Protein AF-A0A7V0P0N2-F1 (afdb_monomer)

Mean predicted aligned error: 6.41 Å

Structure (mmCIF, N/CA/C/O backbone):
data_AF-A0A7V0P0N2-F1
#
_entry.id   AF-A0A7V0P0N2-F1
#
loop_
_atom_site.group_PDB
_atom_site.id
_atom_site.type_symbol
_atom_site.label_atom_id
_atom_site.label_alt_id
_atom_site.label_comp_id
_atom_site.label_asym_id
_atom_site.label_entity_id
_atom_site.label_seq_id
_atom_site.pdbx_PDB_ins_code
_atom_site.Cartn_x
_atom_site.Cartn_y
_atom_site.Cartn_z
_atom_site.occupancy
_atom_site.B_iso_or_equiv
_atom_site.auth_seq_id
_atom_site.auth_comp_id
_atom_site.auth_asym_id
_atom_site.auth_atom_id
_atom_site.pdbx_PDB_model_num
ATOM 1 N N . MET A 1 1 ? -12.152 -19.176 53.134 1.00 36.09 1 MET A N 1
ATOM 2 C CA . MET A 1 1 ? -13.451 -18.492 52.960 1.00 36.09 1 MET A CA 1
ATOM 3 C C . MET A 1 1 ? -13.217 -17.224 52.165 1.00 36.09 1 MET A C 1
ATOM 5 O O . MET A 1 1 ? -12.252 -16.539 52.465 1.00 36.09 1 MET A O 1
ATOM 9 N N . ASN A 1 2 ? -14.131 -16.945 51.232 1.00 29.06 2 ASN A N 1
ATOM 10 C CA . ASN A 1 2 ? -14.329 -15.691 50.489 1.00 29.06 2 ASN A CA 1
ATOM 11 C C . ASN A 1 2 ? -13.247 -15.355 49.438 1.00 29.06 2 ASN A C 1
ATOM 13 O O . ASN A 1 2 ? -12.078 -15.272 49.765 1.00 29.06 2 ASN A O 1
ATOM 17 N N . GLY A 1 3 ? -13.543 -15.139 48.156 1.00 29.42 3 GLY A N 1
ATOM 18 C CA . GLY A 1 3 ? -14.827 -14.950 47.488 1.00 29.42 3 GLY A CA 1
ATOM 19 C C . GLY A 1 3 ? -14.856 -15.662 46.141 1.00 29.42 3 GLY A C 1
ATOM 20 O O . GLY A 1 3 ? -13.895 -15.633 45.378 1.00 29.42 3 GLY A O 1
ATOM 21 N N . LYS A 1 4 ? -15.995 -16.305 45.874 1.00 32.50 4 LYS A N 1
ATOM 22 C CA . LYS A 1 4 ? -16.421 -16.706 44.537 1.00 32.50 4 LYS A CA 1
ATOM 23 C C . LYS A 1 4 ? -16.232 -15.507 43.606 1.00 32.50 4 LYS A C 1
ATOM 25 O O . LYS A 1 4 ? -16.828 -14.460 43.853 1.00 32.50 4 LYS A O 1
ATOM 30 N N . LEU A 1 5 ? -15.430 -15.675 42.555 1.00 36.12 5 LEU A N 1
ATOM 31 C CA . LEU A 1 5 ? -15.550 -14.867 41.347 1.00 36.12 5 LEU A CA 1
ATOM 32 C C . LEU A 1 5 ? -17.021 -14.939 40.934 1.00 36.12 5 LEU A C 1
ATOM 34 O O . LEU A 1 5 ? -17.524 -15.988 40.535 1.00 36.12 5 LEU A O 1
ATOM 38 N N . SER A 1 6 ? -17.720 -13.837 41.193 1.00 34.28 6 SER A N 1
ATOM 39 C CA . SER A 1 6 ? -19.094 -13.593 40.785 1.00 34.28 6 SER A CA 1
ATOM 40 C C . SER A 1 6 ? -19.238 -13.962 39.313 1.00 34.28 6 SER A C 1
ATOM 42 O O . SER A 1 6 ? -18.375 -13.585 38.515 1.00 34.28 6 SER A O 1
ATOM 44 N N . MET A 1 7 ? -20.296 -14.710 38.976 1.00 38.53 7 MET A N 1
ATOM 45 C CA . MET A 1 7 ? -20.646 -15.055 37.600 1.00 38.53 7 MET A CA 1
ATOM 46 C C . MET A 1 7 ? -20.477 -13.821 36.715 1.00 38.53 7 MET A C 1
ATOM 48 O O . MET A 1 7 ? -21.159 -12.811 36.890 1.00 38.53 7 MET A O 1
ATOM 52 N N . THR A 1 8 ? -19.511 -13.876 35.805 1.00 47.56 8 THR A N 1
ATOM 53 C CA . THR A 1 8 ? -19.257 -12.801 34.860 1.00 47.56 8 THR A CA 1
ATOM 54 C C . THR A 1 8 ? -20.513 -12.606 34.022 1.00 47.56 8 THR A C 1
ATOM 56 O O . THR A 1 8 ? -20.868 -13.512 33.273 1.00 47.56 8 THR A O 1
ATOM 59 N N . ALA A 1 9 ? -21.180 -11.452 34.140 1.00 55.34 9 ALA A N 1
ATOM 60 C CA . ALA A 1 9 ? -22.180 -11.039 33.163 1.00 55.34 9 ALA A CA 1
ATOM 61 C C . ALA A 1 9 ? -21.491 -11.046 31.791 1.00 55.34 9 ALA A C 1
ATOM 63 O O . ALA A 1 9 ? -20.650 -10.194 31.506 1.00 55.34 9 ALA A O 1
ATOM 64 N N . ASN A 1 10 ? -21.744 -12.098 31.016 1.00 81.44 10 ASN A N 1
ATOM 65 C CA . ASN A 1 10 ? -21.290 -12.210 29.646 1.00 81.44 10 ASN A CA 1
ATOM 66 C C . ASN A 1 10 ? -22.382 -11.562 28.794 1.00 81.44 10 ASN A C 1
ATOM 68 O O . ASN A 1 10 ? -23.476 -12.106 28.665 1.00 81.44 10 ASN A O 1
ATOM 72 N N . HIS A 1 11 ? -22.109 -10.366 28.280 1.00 94.75 11 HIS A N 1
ATOM 73 C CA . HIS A 1 11 ? -23.061 -9.607 27.468 1.00 94.75 11 HIS A CA 1
ATOM 74 C C . HIS A 1 11 ? -23.083 -10.059 26.000 1.00 94.75 11 HIS A C 1
ATOM 76 O O . HIS A 1 11 ? -23.844 -9.496 25.214 1.00 94.75 11 HIS A O 1
ATOM 82 N N . LEU A 1 12 ? -22.285 -11.070 25.631 1.00 94.88 12 LEU A N 1
ATOM 83 C CA . LEU A 1 12 ? -22.070 -11.488 24.246 1.00 94.88 12 LEU A CA 1
ATOM 84 C C . LEU A 1 12 ? -23.383 -11.813 23.536 1.00 94.88 12 LEU A C 1
ATOM 86 O O . LEU A 1 12 ? -23.683 -11.196 22.523 1.00 94.88 12 LEU A O 1
ATOM 90 N N . GLU A 1 13 ? -24.197 -12.713 24.091 1.00 95.69 13 GLU A N 1
ATOM 91 C CA . GLU A 1 13 ? -25.450 -13.139 23.456 1.00 95.69 13 GLU A CA 1
ATOM 92 C C . GLU A 1 13 ? -26.410 -11.958 23.234 1.00 95.69 13 GLU A C 1
ATOM 94 O O . GLU A 1 13 ? -26.998 -11.814 22.163 1.00 95.69 13 GLU A O 1
ATOM 99 N N . ALA A 1 14 ? -26.539 -11.072 24.226 1.00 95.75 14 ALA A N 1
ATOM 100 C CA . ALA A 1 14 ? -27.391 -9.889 24.126 1.00 95.75 14 ALA A CA 1
ATOM 101 C C . ALA A 1 14 ? -26.877 -8.896 23.069 1.00 95.75 14 ALA A C 1
ATOM 103 O O . ALA A 1 14 ? -27.668 -8.333 22.313 1.00 95.75 14 ALA A O 1
ATOM 104 N N . ASN A 1 15 ? -25.560 -8.697 22.999 1.00 96.69 15 ASN A N 1
ATOM 105 C CA . ASN A 1 15 ? -24.927 -7.821 22.020 1.00 96.69 15 ASN A CA 1
ATOM 106 C C . ASN A 1 15 ? -25.016 -8.370 20.596 1.00 96.69 15 ASN A C 1
ATOM 108 O O . ASN A 1 15 ? -25.408 -7.634 19.693 1.00 96.69 15 ASN A O 1
ATOM 112 N N . LEU A 1 16 ? -24.729 -9.659 20.400 1.00 96.69 16 LEU A N 1
ATOM 113 C CA . LEU A 1 16 ? -24.853 -10.329 19.105 1.00 96.69 16 LEU A CA 1
ATOM 114 C C . LEU A 1 16 ? -26.293 -10.281 18.596 1.00 96.69 16 LEU A C 1
ATOM 116 O O . LEU A 1 16 ? -26.519 -9.912 17.448 1.00 96.69 16 LEU A O 1
ATOM 120 N N . LYS A 1 17 ? -27.277 -10.553 19.466 1.00 95.75 17 LYS A N 1
ATOM 121 C CA . LYS A 1 17 ? -28.702 -10.438 19.120 1.00 95.75 17 LYS A CA 1
ATOM 122 C C . LYS A 1 17 ? -29.080 -9.040 18.649 1.00 95.75 17 LYS A C 1
ATOM 124 O O . LYS A 1 17 ? -29.874 -8.927 17.724 1.00 95.75 17 LYS A O 1
ATOM 129 N N . ARG A 1 18 ? -28.532 -7.986 19.265 1.00 94.88 18 ARG A N 1
ATOM 130 C CA . ARG A 1 18 ? -28.773 -6.604 18.824 1.00 94.88 18 ARG A CA 1
ATOM 131 C C . ARG A 1 18 ? -28.116 -6.338 17.479 1.00 94.88 18 ARG A C 1
ATOM 133 O O . ARG A 1 18 ? -28.819 -5.927 16.569 1.00 94.88 18 ARG A O 1
ATOM 140 N N . ILE A 1 19 ? -26.823 -6.632 17.333 1.00 94.94 19 ILE A N 1
ATOM 141 C CA . ILE A 1 19 ? -26.090 -6.424 16.074 1.00 94.94 19 ILE A CA 1
ATOM 142 C C . ILE A 1 19 ? -26.768 -7.157 14.914 1.00 94.94 19 ILE A C 1
ATOM 144 O O . ILE A 1 19 ? -26.944 -6.573 13.850 1.00 94.94 19 ILE A O 1
ATOM 148 N N . ALA A 1 20 ? -27.248 -8.382 15.137 1.00 95.69 20 ALA A N 1
ATOM 149 C CA . ALA A 1 20 ? -27.940 -9.175 14.125 1.00 95.69 20 ALA A CA 1
ATOM 150 C C . ALA A 1 20 ? -29.216 -8.515 13.564 1.00 95.69 20 ALA A C 1
ATOM 152 O O . ALA A 1 20 ? -29.665 -8.910 12.489 1.00 95.69 20 ALA A O 1
ATOM 153 N N . LEU A 1 21 ? -29.795 -7.520 14.255 1.00 94.12 21 LEU A N 1
ATOM 154 C CA . LEU A 1 21 ? -30.952 -6.767 13.760 1.00 94.12 21 LEU A CA 1
ATOM 155 C C . LEU A 1 21 ? -30.605 -5.868 12.566 1.00 94.12 21 LEU A C 1
ATOM 157 O O . LEU A 1 21 ? -31.476 -5.626 11.735 1.00 94.12 21 LEU A O 1
ATOM 161 N N . TRP A 1 22 ? -29.364 -5.378 12.474 1.00 92.19 22 TRP A N 1
ATOM 162 C CA . TRP A 1 22 ? -28.928 -4.475 11.398 1.00 92.19 22 TRP A CA 1
ATOM 163 C C . TRP A 1 22 ? -27.723 -4.987 10.599 1.00 92.19 22 TRP A C 1
ATOM 165 O O . TRP A 1 22 ? -27.479 -4.493 9.501 1.00 92.19 22 TRP A O 1
ATOM 175 N N . ASP A 1 23 ? -26.989 -5.979 11.105 1.00 93.50 23 ASP A N 1
ATOM 176 C CA . ASP A 1 23 ? -25.879 -6.632 10.412 1.00 93.50 23 ASP A CA 1
ATOM 177 C C . ASP A 1 23 ? -25.722 -8.093 10.874 1.00 93.50 23 ASP A C 1
ATOM 179 O O . ASP A 1 23 ? -24.939 -8.432 11.767 1.00 93.50 23 ASP A O 1
ATOM 183 N N . LYS A 1 24 ? -26.509 -8.987 10.263 1.00 96.19 24 LYS A N 1
ATOM 184 C CA . LYS A 1 24 ? -26.467 -10.422 10.575 1.00 96.19 24 LYS A CA 1
ATOM 185 C C . LYS A 1 24 ? -25.110 -11.058 10.253 1.00 96.19 24 LYS A C 1
ATOM 187 O O . LYS A 1 24 ? -24.648 -11.897 11.019 1.00 96.19 24 LYS A O 1
ATOM 192 N N . ALA A 1 25 ? -24.472 -10.657 9.154 1.00 96.31 25 ALA A N 1
ATOM 193 C CA . ALA A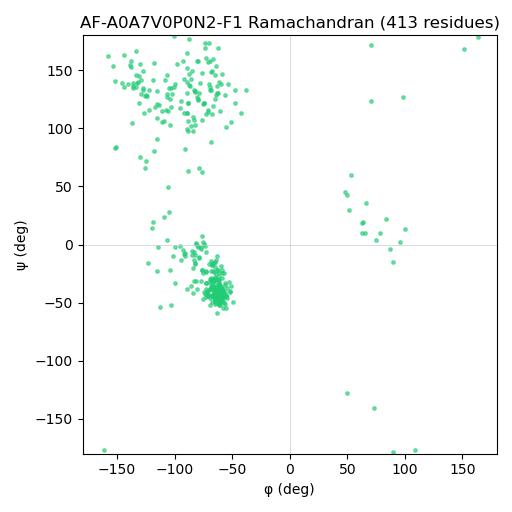 1 25 ? -23.189 -11.225 8.745 1.00 96.31 25 ALA A CA 1
ATOM 194 C C . ALA A 1 25 ? -22.082 -10.888 9.754 1.00 96.31 25 ALA A C 1
ATOM 196 O O . ALA A 1 25 ? -21.283 -11.755 10.106 1.00 96.31 25 ALA A O 1
ATOM 197 N N . LEU A 1 26 ? -22.070 -9.655 10.272 1.00 96.38 26 LEU A N 1
ATOM 198 C CA . LEU A 1 26 ? -21.169 -9.262 11.350 1.00 96.38 26 LEU A CA 1
ATOM 199 C C . LEU A 1 26 ? -21.440 -10.043 12.639 1.00 96.38 26 LEU A C 1
ATOM 201 O O . LEU A 1 26 ? -20.493 -10.480 13.285 1.00 96.38 26 LEU A O 1
ATOM 205 N N . ALA A 1 27 ? -22.705 -10.226 13.027 1.00 97.38 27 ALA A N 1
ATOM 206 C CA . ALA A 1 27 ? -23.032 -11.006 14.219 1.00 97.38 27 ALA A CA 1
ATOM 207 C C . ALA A 1 27 ? -22.510 -12.450 14.108 1.00 97.38 27 ALA A C 1
ATOM 209 O O . ALA A 1 27 ? -21.827 -12.914 15.019 1.00 97.38 27 ALA A O 1
ATOM 210 N N . ASP A 1 28 ? -22.747 -13.111 12.971 1.00 97.94 28 ASP A N 1
ATOM 211 C CA . ASP A 1 28 ? -22.283 -14.480 12.719 1.00 97.94 28 ASP A CA 1
ATOM 212 C C . ASP A 1 28 ? -20.735 -14.558 12.719 1.00 97.94 28 ASP A C 1
ATOM 214 O O . ASP A 1 28 ? -20.152 -15.476 13.300 1.00 97.94 28 ASP A O 1
ATOM 218 N N . LEU A 1 29 ? -20.049 -13.560 12.136 1.00 97.88 29 LEU A N 1
ATOM 219 C CA . LEU A 1 29 ? -18.584 -13.437 12.178 1.00 97.88 29 LEU A CA 1
ATOM 220 C C . LEU A 1 29 ? -18.064 -13.333 13.620 1.00 97.88 29 LEU A C 1
ATOM 222 O O . LEU A 1 29 ? -17.106 -14.013 13.984 1.00 97.88 29 LEU A O 1
ATOM 226 N N . LEU A 1 30 ? -18.664 -12.464 14.437 1.00 97.81 30 LEU A N 1
ATOM 227 C CA . LEU A 1 30 ? -18.212 -12.214 15.809 1.00 97.81 30 LEU A CA 1
ATOM 228 C C . LEU A 1 30 ? -18.529 -13.376 16.747 1.00 97.81 30 LEU A C 1
ATOM 230 O O . LEU A 1 30 ? -17.739 -13.649 17.649 1.00 97.81 30 LEU A O 1
ATOM 234 N N . GLU A 1 31 ? -19.640 -14.077 16.525 1.00 97.69 31 GLU A N 1
ATOM 235 C CA . GLU A 1 31 ? -19.947 -15.323 17.224 1.00 97.69 31 GLU A CA 1
ATOM 236 C C . GLU A 1 31 ? -18.882 -16.385 16.932 1.00 97.69 31 GLU A C 1
ATOM 238 O O . GLU A 1 31 ? -18.322 -16.964 17.862 1.00 97.69 31 GLU A O 1
ATOM 243 N N . ALA A 1 32 ? -18.532 -16.580 15.655 1.00 97.69 32 ALA A N 1
ATOM 244 C CA . ALA A 1 32 ? -17.509 -17.538 15.244 1.00 97.69 32 ALA A CA 1
ATOM 245 C C . ALA A 1 32 ? -16.089 -17.152 15.703 1.00 97.69 32 ALA A C 1
ATOM 247 O O . ALA A 1 32 ? -15.264 -18.027 15.959 1.00 97.69 32 ALA A O 1
ATOM 248 N N . ALA A 1 33 ? -15.792 -15.853 15.799 1.00 97.19 33 ALA A N 1
ATOM 249 C CA . ALA A 1 33 ? -14.485 -15.347 16.215 1.00 97.19 33 ALA A CA 1
ATOM 250 C C . ALA A 1 33 ? -14.295 -15.302 17.740 1.00 97.19 33 ALA A C 1
ATOM 252 O O . ALA A 1 33 ? -13.163 -15.154 18.205 1.00 97.19 33 ALA A O 1
ATOM 253 N N . TYR A 1 34 ? -15.371 -15.384 18.528 1.00 96.94 34 TYR A N 1
ATOM 254 C CA . TYR A 1 34 ? -15.281 -15.296 19.981 1.00 96.94 34 TYR A CA 1
ATOM 255 C C . TYR A 1 34 ? -14.448 -16.444 20.560 1.00 96.94 34 TYR A C 1
ATOM 257 O O . TYR A 1 34 ? -14.695 -17.620 20.298 1.00 96.94 34 TYR A O 1
ATOM 265 N N . SER A 1 35 ? -13.495 -16.094 21.422 1.00 94.06 35 SER A N 1
ATOM 266 C CA . SER A 1 35 ? -12.722 -17.051 22.203 1.00 94.06 35 SER A CA 1
ATOM 267 C C . SER A 1 35 ? -12.752 -16.646 23.677 1.00 94.06 35 SER A C 1
ATOM 269 O O . SER A 1 35 ? -12.467 -15.492 23.992 1.00 94.06 35 SER A O 1
ATOM 271 N N . PRO A 1 36 ? -13.075 -17.557 24.611 1.00 89.44 36 PRO A N 1
ATOM 272 C CA . PRO A 1 36 ? -13.051 -17.244 26.040 1.00 89.44 36 PRO A CA 1
ATOM 273 C C . PRO A 1 36 ? -11.628 -17.009 26.572 1.00 89.44 36 PRO A C 1
ATOM 275 O O . PRO A 1 36 ? -11.463 -16.322 27.579 1.00 89.44 36 PRO A O 1
ATOM 278 N N . ASP A 1 37 ? -10.614 -17.550 25.890 1.00 91.44 37 ASP A N 1
ATOM 279 C CA . ASP A 1 37 ? -9.208 -17.493 26.303 1.00 91.44 37 ASP A CA 1
ATOM 280 C C . ASP A 1 37 ? -8.432 -16.339 25.643 1.00 91.44 37 ASP A C 1
ATOM 282 O O . ASP A 1 37 ? -7.238 -16.158 25.900 1.00 91.44 37 ASP A O 1
ATOM 286 N N . TYR A 1 38 ? -9.082 -15.554 24.777 1.00 94.94 38 TYR A N 1
ATOM 287 C CA . TYR A 1 38 ? -8.454 -14.438 24.079 1.00 94.94 38 TYR A CA 1
ATOM 288 C C . TYR A 1 38 ? -9.408 -13.246 23.899 1.00 94.94 38 TYR A C 1
ATOM 290 O O . TYR A 1 38 ? -10.535 -13.430 23.443 1.00 94.94 38 TYR A O 1
ATOM 298 N N . PRO A 1 39 ? -8.954 -12.003 24.158 1.00 96.25 39 PRO A N 1
ATOM 299 C CA . PRO A 1 39 ? -7.645 -11.608 24.685 1.00 96.25 39 PRO A CA 1
ATOM 300 C C . PRO A 1 39 ? -7.502 -11.929 26.181 1.00 96.25 39 PRO A C 1
ATOM 302 O O . PRO A 1 39 ? -8.467 -12.293 26.848 1.00 96.25 39 PRO A O 1
ATOM 305 N N . GLU A 1 40 ? -6.305 -11.739 26.741 1.00 96.62 40 GLU A N 1
ATOM 306 C CA . GLU A 1 40 ? -6.148 -11.778 28.198 1.00 96.62 40 GLU A CA 1
ATOM 307 C C . GLU A 1 40 ? -6.946 -10.616 28.813 1.00 96.62 40 GLU A C 1
ATOM 309 O O . GLU A 1 40 ? -6.784 -9.461 28.418 1.00 96.62 40 GLU A O 1
ATOM 314 N N . ILE A 1 41 ? -7.795 -10.905 29.800 1.00 95.62 41 ILE A N 1
ATOM 315 C CA . ILE A 1 41 ? -8.619 -9.896 30.471 1.00 95.62 41 ILE A CA 1
ATOM 316 C C . ILE A 1 41 ? -8.065 -9.627 31.862 1.00 95.62 41 ILE A C 1
ATOM 318 O O . ILE A 1 41 ? -7.918 -10.536 32.678 1.00 95.62 41 ILE A O 1
ATOM 322 N N . ARG A 1 42 ? -7.815 -8.351 32.162 1.00 95.06 42 ARG A N 1
ATOM 323 C CA . ARG A 1 42 ? -7.412 -7.891 33.496 1.00 95.06 42 ARG A CA 1
ATOM 324 C C . ARG A 1 42 ? -8.437 -6.923 34.068 1.00 95.06 42 ARG A C 1
ATOM 326 O O . ARG A 1 42 ? -9.166 -6.269 33.327 1.00 95.06 42 ARG A O 1
ATOM 333 N N . ALA A 1 43 ? -8.471 -6.820 35.392 1.00 95.31 43 ALA A N 1
ATOM 334 C CA . ALA A 1 43 ? -9.148 -5.726 36.075 1.00 95.31 43 ALA A CA 1
ATOM 335 C C . ALA A 1 43 ? -8.163 -4.563 36.262 1.00 95.31 43 ALA A C 1
ATOM 337 O O . ALA A 1 43 ? -7.043 -4.770 36.736 1.00 95.31 43 ALA A O 1
ATOM 338 N N . SER A 1 44 ? -8.565 -3.349 35.895 1.00 94.56 44 SER A N 1
ATOM 339 C CA . SER A 1 44 ? -7.890 -2.123 36.323 1.00 94.56 44 SER A CA 1
ATOM 340 C C . SER A 1 44 ? -8.182 -1.832 37.799 1.00 94.56 44 SER A C 1
ATOM 342 O O . SER A 1 44 ? -9.028 -2.473 38.426 1.00 94.56 44 SER A O 1
ATOM 344 N N . LYS A 1 45 ? -7.463 -0.867 38.387 1.00 93.06 45 LYS A N 1
ATOM 345 C CA . LYS A 1 45 ? -7.608 -0.524 39.815 1.00 93.06 45 LYS A CA 1
ATOM 346 C C . LYS A 1 45 ? -9.008 -0.033 40.201 1.00 93.06 45 LYS A C 1
ATOM 348 O O . LYS A 1 45 ? -9.401 -0.221 41.347 1.00 93.06 45 LYS A O 1
ATOM 353 N N . ASP A 1 46 ? -9.745 0.565 39.270 1.00 91.06 46 ASP A N 1
ATOM 354 C CA . ASP A 1 46 ? -11.148 0.974 39.431 1.00 91.06 46 ASP A CA 1
ATOM 355 C C . ASP A 1 46 ? -12.155 -0.189 39.263 1.00 91.06 46 ASP A C 1
ATOM 357 O O . ASP A 1 46 ? -13.359 0.012 39.401 1.00 91.06 46 ASP A O 1
ATOM 361 N N . GLY A 1 47 ? -11.680 -1.406 38.970 1.00 92.12 47 GLY A N 1
ATOM 362 C CA . GLY A 1 47 ? -12.499 -2.600 38.743 1.00 92.12 47 GLY A CA 1
ATOM 363 C C . GLY A 1 47 ? -12.981 -2.785 37.300 1.00 92.12 47 GLY A C 1
ATOM 364 O O . GLY A 1 47 ? -13.580 -3.819 36.990 1.00 92.12 47 GLY A O 1
ATOM 365 N N . SER A 1 48 ? -12.702 -1.833 36.407 1.00 94.00 48 SER A N 1
ATOM 366 C CA . SER A 1 48 ? -13.038 -1.932 34.985 1.00 94.00 48 SER A CA 1
ATOM 367 C C . SER A 1 48 ? -12.258 -3.073 34.309 1.00 94.00 48 SER A C 1
ATOM 369 O O . SER A 1 48 ? -11.124 -3.388 34.668 1.00 94.00 48 SER A O 1
ATOM 371 N N . ARG A 1 49 ? -12.861 -3.748 33.321 1.00 94.94 49 ARG A N 1
ATOM 372 C CA . ARG A 1 49 ? -12.177 -4.819 32.569 1.00 94.94 49 ARG A CA 1
ATOM 373 C C . ARG A 1 49 ? -11.396 -4.240 31.403 1.00 94.94 49 ARG A C 1
ATOM 375 O O . ARG A 1 49 ? -11.929 -3.416 30.667 1.00 94.94 49 ARG A O 1
ATOM 382 N N . ILE A 1 50 ? -10.175 -4.701 31.189 1.00 96.56 50 ILE A N 1
ATOM 383 C CA . ILE A 1 50 ? -9.300 -4.229 30.117 1.00 96.56 50 ILE A CA 1
ATOM 384 C C . ILE A 1 50 ? -8.686 -5.422 29.368 1.00 96.56 50 ILE A C 1
ATOM 386 O O . ILE A 1 50 ? -8.304 -6.403 30.012 1.00 96.56 50 ILE A O 1
ATOM 390 N N . PRO A 1 51 ? -8.584 -5.366 28.029 1.00 97.50 51 PRO A N 1
ATOM 391 C CA . PRO A 1 51 ? -7.938 -6.402 27.244 1.00 97.50 51 PRO A CA 1
ATOM 392 C C . PRO A 1 51 ? -6.430 -6.157 27.154 1.00 97.50 51 PRO A C 1
ATOM 394 O O . PRO A 1 51 ? -5.961 -5.024 26.997 1.00 97.50 51 PRO A O 1
ATOM 397 N N . VAL A 1 52 ? -5.679 -7.250 27.199 1.00 97.50 52 VAL A N 1
ATOM 398 C CA . VAL A 1 52 ? -4.238 -7.303 26.991 1.00 97.50 52 VAL A CA 1
ATOM 399 C C . VAL A 1 52 ? -3.969 -8.154 25.754 1.00 97.50 52 VAL A C 1
ATOM 401 O O . VAL A 1 52 ? -4.293 -9.339 25.709 1.00 97.50 52 VAL A O 1
ATOM 404 N N . VAL A 1 53 ? -3.356 -7.541 24.744 1.00 96.56 53 VAL A N 1
ATOM 405 C CA . VAL A 1 53 ? -3.004 -8.176 23.467 1.00 96.56 53 VAL A CA 1
ATOM 406 C C . VAL A 1 53 ? -1.502 -8.041 23.270 1.00 96.56 53 VAL A C 1
ATOM 408 O O . VAL A 1 53 ? -0.938 -6.972 23.499 1.00 96.56 53 VAL A O 1
ATOM 411 N N . ALA A 1 54 ? -0.825 -9.130 22.894 1.00 92.81 54 ALA A N 1
ATOM 412 C CA . ALA A 1 54 ? 0.633 -9.153 22.728 1.00 92.81 54 ALA A CA 1
ATOM 413 C C . ALA A 1 54 ? 1.393 -8.555 23.938 1.00 92.81 54 ALA A C 1
ATOM 415 O O . ALA A 1 54 ? 2.346 -7.790 23.782 1.00 92.81 54 ALA A O 1
ATOM 416 N N . ARG A 1 55 ? 0.946 -8.889 25.162 1.00 93.38 55 ARG A N 1
ATOM 417 C CA . ARG A 1 55 ? 1.469 -8.384 26.454 1.00 93.38 55 ARG A CA 1
ATOM 418 C C . ARG A 1 55 ? 1.323 -6.870 26.677 1.00 93.38 55 ARG A C 1
ATOM 420 O O . ARG A 1 55 ? 1.874 -6.349 27.646 1.00 93.38 55 ARG A O 1
ATOM 427 N N . LYS A 1 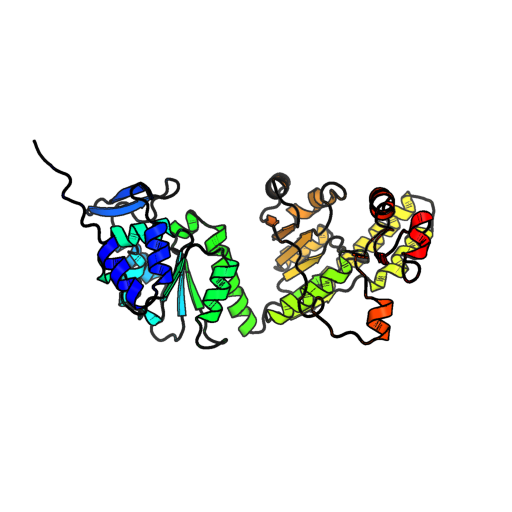56 ? 0.577 -6.159 25.829 1.00 95.00 56 LYS A N 1
ATOM 428 C CA . LYS A 1 56 ? 0.265 -4.735 25.986 1.00 95.00 56 LYS A CA 1
ATOM 429 C C . LYS A 1 56 ? -1.187 -4.564 26.405 1.00 95.00 56 LYS A C 1
ATOM 431 O O . LYS A 1 56 ? -2.087 -5.109 25.773 1.00 95.00 56 LYS A O 1
ATOM 436 N N . SER A 1 57 ? -1.412 -3.793 27.464 1.00 96.88 57 SER A N 1
ATOM 437 C CA . SER A 1 57 ? -2.762 -3.365 27.823 1.00 96.88 57 SER A CA 1
ATOM 438 C C . SER A 1 57 ? -3.277 -2.378 26.784 1.00 96.88 57 SER A C 1
ATOM 440 O O . SER A 1 57 ? -2.556 -1.447 26.426 1.00 96.88 57 SER A O 1
ATOM 442 N N . LEU A 1 58 ? -4.510 -2.566 26.315 1.00 97.50 58 LEU A N 1
ATOM 443 C CA . LEU A 1 58 ? -5.131 -1.626 25.380 1.00 97.50 58 LEU A CA 1
ATOM 444 C C . LEU A 1 58 ? -5.811 -0.443 26.073 1.00 97.50 58 LEU A C 1
ATOM 446 O O . LEU A 1 58 ? -6.290 0.446 25.390 1.00 97.50 58 LEU A O 1
ATOM 450 N N . HIS A 1 59 ? -5.876 -0.448 27.401 1.00 97.75 59 HIS A N 1
ATOM 451 C CA . HIS A 1 59 ? -6.466 0.615 28.216 1.00 97.75 59 HIS A CA 1
ATOM 452 C C . HIS A 1 59 ? -5.663 0.783 29.509 1.00 97.75 59 HIS A C 1
ATOM 454 O O . HIS A 1 59 ? -4.899 -0.102 29.911 1.00 97.75 59 HIS A O 1
ATOM 460 N N . SER A 1 60 ? -5.847 1.904 30.187 1.00 97.00 60 SER A N 1
ATOM 461 C CA . SER A 1 60 ? -5.204 2.249 31.447 1.00 97.00 60 SER A CA 1
ATOM 462 C C . SER A 1 60 ? -5.464 1.177 32.498 1.00 97.00 60 SER A C 1
ATOM 464 O O . SER A 1 60 ? -6.599 0.820 32.792 1.00 97.00 60 SER A O 1
ATOM 466 N N . THR A 1 61 ? -4.409 0.689 33.148 1.00 96.56 61 THR A N 1
ATOM 467 C CA . THR A 1 61 ? -4.547 -0.264 34.263 1.00 96.56 61 THR A CA 1
ATOM 468 C C . THR A 1 61 ? -5.065 0.397 35.546 1.00 96.56 61 THR A C 1
ATOM 470 O O . THR A 1 61 ? -5.213 -0.275 36.565 1.00 96.56 61 THR A O 1
ATOM 473 N N . TYR A 1 62 ? -5.300 1.711 35.528 1.00 95.94 62 TYR A N 1
ATOM 474 C CA . TYR A 1 62 ? -5.722 2.506 36.681 1.00 95.94 62 TYR A CA 1
ATOM 475 C C . TYR A 1 62 ? -7.145 3.041 36.513 1.00 95.94 62 TYR A C 1
ATOM 477 O O . TYR A 1 62 ? -7.968 2.817 37.392 1.00 95.94 62 TYR A O 1
ATOM 485 N N . ASP A 1 63 ? -7.401 3.728 35.399 1.00 96.56 63 ASP A N 1
ATOM 486 C CA . ASP A 1 63 ? -8.649 4.447 35.109 1.00 96.56 63 ASP A CA 1
ATOM 487 C C . ASP A 1 63 ? -8.885 4.491 33.581 1.00 96.56 63 ASP A C 1
ATOM 489 O O . ASP A 1 63 ? -8.481 5.457 32.921 1.00 96.56 63 ASP A O 1
ATOM 493 N N . PRO A 1 64 ? -9.462 3.425 32.987 1.00 96.81 64 PRO A N 1
ATOM 494 C CA . PRO A 1 64 ? -9.765 3.353 31.553 1.00 96.81 64 PRO A CA 1
ATOM 495 C C . PRO A 1 64 ? -10.711 4.454 31.066 1.00 96.81 64 PRO A C 1
ATOM 497 O O . PRO A 1 64 ? -10.551 4.976 29.966 1.00 96.81 64 PRO A O 1
ATOM 500 N N . ILE A 1 65 ? -11.705 4.821 31.881 1.00 96.50 65 ILE A N 1
ATOM 501 C CA . ILE A 1 65 ? -12.714 5.823 31.513 1.00 96.50 65 ILE A CA 1
ATOM 502 C C . ILE A 1 65 ? -12.081 7.219 31.499 1.00 96.50 65 ILE A C 1
ATOM 504 O O . ILE A 1 65 ? -12.306 7.994 30.569 1.00 96.50 65 ILE A O 1
ATOM 508 N N . GLY A 1 66 ? -11.267 7.549 32.504 1.00 97.06 66 GLY A N 1
ATOM 509 C CA . GLY A 1 66 ? -10.543 8.816 32.556 1.00 97.06 66 GLY A CA 1
ATOM 510 C C . GLY A 1 66 ? -9.489 8.950 31.458 1.00 97.06 66 GLY A C 1
ATOM 511 O O . GLY A 1 66 ? -9.327 10.039 30.908 1.00 97.06 66 GLY A O 1
ATOM 512 N N . GLU A 1 67 ? -8.801 7.864 31.090 1.00 97.69 67 GLU A N 1
ATOM 513 C CA . GLU A 1 67 ? -7.919 7.838 29.914 1.00 97.69 67 GLU A CA 1
ATOM 514 C C . GLU A 1 67 ? -8.699 8.122 28.626 1.00 97.69 67 GLU A C 1
ATOM 516 O O . GLU A 1 67 ? -8.335 9.031 27.878 1.00 97.69 67 GLU A O 1
ATOM 521 N N . ALA A 1 68 ? -9.790 7.388 28.397 1.00 97.38 68 ALA A N 1
ATOM 522 C CA . ALA A 1 68 ? -10.653 7.564 27.238 1.00 97.38 68 ALA A CA 1
ATOM 523 C C . ALA A 1 68 ? -11.171 9.003 27.120 1.00 97.38 68 ALA A C 1
ATOM 525 O O . ALA A 1 68 ? -11.115 9.591 26.040 1.00 97.38 68 ALA A O 1
ATOM 526 N N . ARG A 1 69 ? -11.611 9.599 28.236 1.00 97.12 69 ARG A N 1
ATOM 527 C CA . ARG A 1 69 ? -12.089 10.985 28.276 1.00 97.12 69 ARG A CA 1
ATOM 528 C C . ARG A 1 69 ? -10.995 11.971 27.879 1.00 97.12 69 ARG A C 1
ATOM 530 O O . ARG A 1 69 ? -11.211 12.775 26.979 1.00 97.12 69 ARG A O 1
ATOM 537 N N . LYS A 1 70 ? -9.810 11.872 28.493 1.00 97.00 70 LYS A N 1
ATOM 538 C CA . LYS A 1 70 ? -8.658 12.734 28.170 1.00 97.00 70 LYS A CA 1
ATOM 539 C C . LYS A 1 70 ? -8.254 12.611 26.704 1.00 97.00 70 LYS A C 1
ATOM 541 O O . LYS A 1 70 ? -7.915 13.609 26.071 1.00 97.00 70 LYS A O 1
ATOM 546 N N . TRP A 1 71 ? -8.291 11.396 26.157 1.00 96.25 71 TRP A N 1
ATOM 547 C CA . TRP A 1 71 ? -8.015 11.176 24.743 1.00 96.25 71 TRP A CA 1
ATOM 548 C C . TRP A 1 71 ? -9.056 11.871 23.862 1.00 96.25 71 TRP A C 1
ATOM 550 O O . TRP A 1 71 ? -8.661 12.653 23.001 1.00 96.25 71 TRP A O 1
ATOM 560 N N . VAL A 1 72 ? -10.358 11.684 24.105 1.00 94.81 72 VAL A N 1
ATOM 561 C CA . VAL A 1 72 ? -11.411 12.359 23.323 1.00 94.81 72 VAL A CA 1
ATOM 562 C C . VAL A 1 72 ? -11.320 13.885 23.426 1.00 94.81 72 VAL A C 1
ATOM 564 O O . VAL A 1 72 ? -11.421 14.566 22.407 1.00 94.81 72 VAL A O 1
ATOM 567 N N . GLU A 1 73 ? -11.055 14.429 24.615 1.00 94.25 73 GLU A N 1
ATOM 568 C CA . GLU A 1 73 ? -10.829 15.867 24.823 1.00 94.25 73 GLU A CA 1
ATOM 569 C C . GLU A 1 73 ? -9.636 16.379 23.995 1.00 94.25 73 GLU A C 1
ATOM 571 O O . GLU A 1 73 ? -9.717 17.435 23.368 1.00 94.25 73 GLU A O 1
ATOM 576 N N . SER A 1 74 ? -8.551 15.600 23.907 1.00 94.50 74 SER A N 1
ATOM 577 C CA . SER A 1 74 ? -7.352 15.971 23.140 1.00 94.50 74 SER A CA 1
ATOM 578 C C . SER A 1 74 ? -7.573 16.043 21.623 1.00 94.50 74 SER A C 1
ATOM 580 O O . SER A 1 74 ? -6.837 16.745 20.926 1.00 94.50 74 SER A O 1
ATOM 582 N N . LEU A 1 75 ? -8.598 15.358 21.102 1.00 91.00 75 LEU A N 1
ATOM 583 C CA . LEU A 1 75 ? -8.918 15.353 19.673 1.00 91.00 75 LEU A CA 1
ATOM 584 C C . LEU A 1 75 ? -9.478 16.700 19.189 1.00 91.00 75 LEU A C 1
ATOM 586 O O . LEU A 1 75 ? -9.490 16.938 17.982 1.00 91.00 75 LEU A O 1
ATOM 590 N N . ASN A 1 76 ? -9.930 17.574 20.103 1.00 86.44 76 ASN A N 1
ATOM 591 C CA . ASN A 1 76 ? -10.508 18.890 19.797 1.00 86.44 76 ASN A CA 1
ATOM 592 C C . ASN A 1 76 ? -11.572 18.825 18.682 1.00 86.44 76 ASN A C 1
ATOM 594 O O . ASN A 1 76 ? -11.562 19.610 17.728 1.00 86.44 76 ASN A O 1
ATOM 598 N N . LEU A 1 77 ? -12.469 17.838 18.780 1.00 84.00 77 LEU A N 1
ATOM 599 C CA . LEU A 1 77 ? -13.469 17.556 17.754 1.00 84.00 77 LEU A CA 1
ATOM 600 C C . LEU A 1 77 ? -14.452 18.722 17.638 1.00 84.00 77 LEU A C 1
ATOM 602 O O . LEU A 1 77 ? -15.089 19.129 18.607 1.00 84.00 77 LEU A O 1
ATOM 606 N N . LYS A 1 78 ? -14.592 19.238 16.421 1.00 73.75 78 LYS A N 1
ATOM 607 C CA . LYS A 1 78 ? -15.574 20.264 16.086 1.00 73.75 78 LYS A CA 1
ATOM 608 C C . LYS A 1 78 ? -16.919 19.590 15.812 1.00 73.75 78 LYS A C 1
ATOM 610 O O . LYS A 1 78 ? -17.068 18.905 14.803 1.00 73.75 78 LYS A O 1
ATOM 615 N N . THR A 1 79 ? -17.867 19.725 16.736 1.00 64.00 79 THR A N 1
ATOM 616 C CA . THR A 1 79 ? -19.172 19.034 16.705 1.00 64.00 79 THR A CA 1
ATOM 617 C C . THR A 1 79 ? -20.092 19.501 15.572 1.00 64.00 79 THR A C 1
ATOM 619 O O . THR A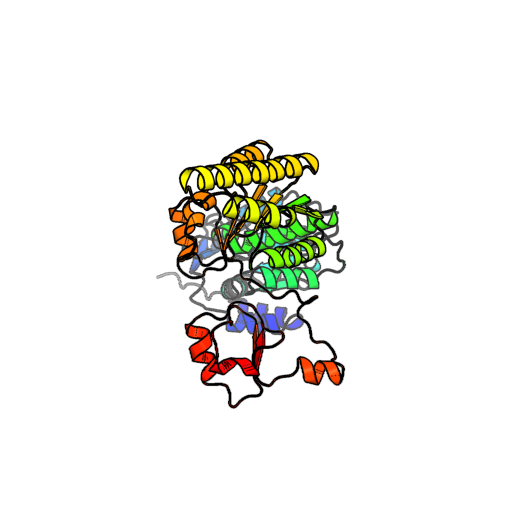 1 79 ? -21.013 18.779 15.192 1.00 64.00 79 THR A O 1
ATOM 622 N N . ASP A 1 80 ? -19.817 20.671 14.994 1.00 62.41 80 ASP A N 1
ATOM 623 C CA . ASP A 1 80 ? -20.490 21.251 13.829 1.00 62.41 80 ASP A CA 1
ATOM 624 C C . ASP A 1 80 ? -19.962 20.721 12.485 1.00 62.41 80 ASP A C 1
ATOM 626 O O . ASP A 1 80 ? -20.609 20.913 11.454 1.00 62.41 80 ASP A O 1
ATOM 630 N N . GLN A 1 81 ? -18.816 20.028 12.465 1.00 65.12 81 GLN A N 1
ATOM 631 C CA . GLN A 1 81 ? -18.317 19.420 11.234 1.00 65.12 81 GLN A CA 1
ATOM 632 C C . GLN A 1 81 ? -19.302 18.365 10.746 1.00 65.12 81 GLN A C 1
ATOM 634 O O . GLN A 1 81 ? -19.697 17.483 11.507 1.00 65.12 81 GLN A O 1
ATOM 639 N N . GLN A 1 82 ? -19.661 18.425 9.465 1.00 67.31 82 GLN A N 1
ATOM 640 C CA . GLN A 1 82 ? -20.318 17.333 8.753 1.00 67.31 82 GLN A CA 1
ATOM 641 C C . GLN A 1 82 ? -19.248 16.343 8.273 1.00 67.31 82 GLN A C 1
A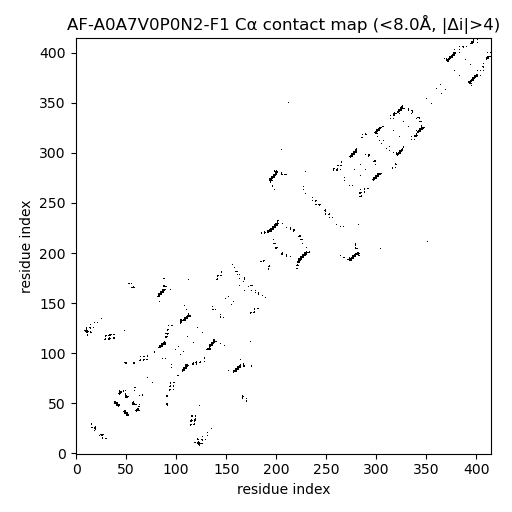TOM 643 O O . GLN A 1 82 ? -18.221 16.759 7.740 1.00 67.31 82 GLN A O 1
ATOM 648 N N . GLY A 1 83 ? -19.459 15.044 8.496 1.00 79.25 83 GLY A N 1
ATOM 649 C CA . GLY A 1 83 ? -18.536 13.996 8.049 1.00 79.25 83 GLY A CA 1
ATOM 650 C C . GLY A 1 83 ? -18.541 12.735 8.910 1.00 79.25 83 GLY A C 1
ATOM 651 O O . GLY A 1 83 ? -19.099 12.705 10.014 1.00 79.25 83 GLY A O 1
ATOM 652 N N . GLN A 1 84 ? -17.898 11.696 8.396 1.00 88.12 84 GLN A N 1
ATOM 653 C CA . GLN A 1 84 ? -17.757 10.396 9.041 1.00 88.12 84 GLN A CA 1
ATOM 654 C C . GLN A 1 84 ? -16.492 10.362 9.918 1.00 88.12 84 GLN A C 1
ATOM 656 O O . GLN A 1 84 ? -15.433 10.853 9.527 1.00 88.12 84 GLN A O 1
ATOM 661 N N . TYR A 1 85 ? -16.576 9.749 11.095 1.00 92.62 85 TYR A N 1
ATOM 662 C CA . TYR A 1 85 ? -15.441 9.483 11.976 1.00 92.62 85 TYR A CA 1
ATOM 663 C C . TYR A 1 85 ? -15.071 8.007 11.891 1.00 92.62 85 TYR A C 1
ATOM 665 O O . TYR A 1 85 ? -15.906 7.132 12.109 1.00 92.62 85 TYR A O 1
ATOM 673 N N . VAL A 1 86 ? -13.810 7.733 11.584 1.00 95.44 86 VAL A N 1
ATOM 674 C CA . VAL A 1 86 ? -13.276 6.377 11.466 1.00 95.44 86 VAL A CA 1
ATOM 675 C C . VAL A 1 86 ? -12.452 6.090 12.709 1.00 95.44 86 VAL A C 1
ATOM 677 O O . VAL A 1 86 ? -11.330 6.581 12.837 1.00 95.44 86 VAL A O 1
ATOM 680 N N . LEU A 1 87 ? -13.006 5.314 13.636 1.00 97.50 87 LEU A N 1
ATOM 681 C CA . LEU A 1 87 ? -12.316 4.912 14.853 1.00 97.50 87 LEU A CA 1
ATOM 682 C C . LEU A 1 87 ? -11.441 3.685 14.575 1.00 97.50 87 LEU A C 1
ATOM 684 O O . LEU A 1 87 ? -11.959 2.592 14.367 1.00 97.50 87 LEU A O 1
ATOM 688 N N . GLY A 1 88 ? -10.120 3.862 14.579 1.00 97.88 88 GLY A N 1
ATOM 689 C CA . GLY A 1 88 ? -9.162 2.775 14.381 1.00 97.88 88 GLY A CA 1
ATOM 690 C C . GLY A 1 88 ? -8.845 2.059 15.690 1.00 97.88 88 GLY A C 1
ATOM 691 O O . GLY A 1 88 ? -8.042 2.561 16.473 1.00 97.88 88 GLY A O 1
ATOM 692 N N . GLY A 1 89 ? -9.438 0.887 15.897 1.00 97.88 89 GLY A N 1
ATOM 693 C CA . GLY A 1 89 ? -9.235 0.024 17.056 1.00 97.88 89 GLY A CA 1
ATOM 694 C C . GLY A 1 89 ? -10.325 0.167 18.116 1.00 97.88 89 GLY A C 1
ATOM 695 O O . GLY A 1 89 ? -10.599 1.266 18.608 1.00 97.88 89 GLY A O 1
ATOM 696 N N . VAL A 1 90 ? -10.929 -0.959 18.506 1.00 97.38 90 VAL A N 1
ATOM 697 C CA . VAL A 1 90 ? -12.031 -0.985 19.478 1.00 97.38 90 VAL A CA 1
ATOM 698 C C . VAL A 1 90 ? -11.542 -1.115 20.916 1.00 97.38 90 VAL A C 1
ATOM 700 O O . VAL A 1 90 ? -12.098 -0.477 21.808 1.00 97.38 90 VAL A O 1
ATOM 703 N N . GLY A 1 91 ? -10.492 -1.905 21.176 1.00 96.88 91 GLY A N 1
ATOM 704 C CA . GLY A 1 91 ? -10.131 -2.284 22.548 1.00 96.88 91 GLY A CA 1
ATOM 705 C C . GLY A 1 91 ? -11.368 -2.808 23.293 1.00 96.88 91 GLY A C 1
ATOM 706 O O . GLY A 1 91 ? -12.072 -3.641 22.751 1.00 96.88 91 GLY A O 1
ATOM 707 N N . PHE A 1 92 ? -11.692 -2.293 24.486 1.00 96.88 92 PHE A N 1
ATOM 708 C CA . PHE A 1 92 ? -12.988 -2.527 25.159 1.00 96.88 92 PHE A CA 1
ATOM 709 C C . PHE A 1 92 ? -13.928 -1.309 25.099 1.00 96.88 92 PHE A C 1
ATOM 711 O O . PHE A 1 92 ? -14.788 -1.118 25.955 1.00 96.88 92 PHE A O 1
ATOM 718 N N . ALA A 1 93 ? -13.774 -0.488 24.060 1.00 97.88 93 ALA A N 1
ATOM 719 C CA . ALA A 1 93 ? -14.707 0.560 23.662 1.00 97.88 93 ALA A CA 1
ATOM 720 C C . ALA A 1 93 ? -14.931 1.699 24.682 1.00 97.88 93 ALA A C 1
ATOM 722 O O . ALA A 1 93 ? -15.899 2.447 24.556 1.00 97.88 93 ALA A O 1
ATOM 723 N N . TYR A 1 94 ? -14.035 1.890 25.658 1.00 98.00 94 TYR A N 1
ATOM 724 C CA . TYR A 1 94 ? -14.101 3.024 26.593 1.00 98.00 94 TYR A CA 1
ATOM 725 C C . TYR A 1 94 ? -14.079 4.368 25.855 1.00 98.00 94 TYR A C 1
ATOM 727 O O . TYR A 1 94 ? -14.912 5.237 26.096 1.00 98.00 94 TYR A O 1
ATOM 735 N N . HIS A 1 95 ? -13.179 4.515 24.885 1.00 97.44 95 HIS A N 1
ATOM 736 C CA . HIS A 1 95 ? -13.088 5.704 24.038 1.00 97.44 95 HIS A CA 1
ATOM 737 C C . HIS A 1 95 ? -14.254 5.845 23.060 1.00 97.44 95 HIS A C 1
ATOM 739 O O . HIS A 1 95 ? -14.671 6.966 22.794 1.00 97.44 95 HIS A O 1
ATOM 745 N N . LEU A 1 96 ? -14.829 4.742 22.570 1.00 97.75 96 LEU A N 1
ATOM 746 C CA . LEU A 1 96 ? -16.054 4.786 21.766 1.00 97.75 96 LEU A CA 1
ATOM 747 C C . LEU A 1 96 ? -17.223 5.363 22.576 1.00 97.75 96 LEU A C 1
ATOM 749 O O . LEU A 1 96 ? -17.941 6.222 22.075 1.00 97.75 96 LEU A O 1
ATOM 753 N N . GLN A 1 97 ? -17.395 4.940 23.831 1.00 97.12 97 GLN A N 1
ATOM 754 C CA . GLN A 1 97 ? -18.447 5.478 24.698 1.00 97.12 97 GLN A CA 1
ATOM 755 C C . GLN A 1 97 ? -18.272 6.974 24.963 1.00 97.12 97 GLN A C 1
ATOM 757 O O . GLN A 1 97 ? -19.253 7.713 24.944 1.00 97.12 97 GLN A O 1
ATOM 762 N N . GLU A 1 98 ? -17.041 7.436 25.190 1.00 96.56 98 GLU A N 1
ATOM 763 C CA . GLU A 1 98 ? -16.771 8.869 25.348 1.00 96.56 98 GLU A CA 1
ATOM 764 C C . GLU A 1 98 ? -17.022 9.642 24.039 1.00 96.56 98 GLU A C 1
ATOM 766 O O . GLU A 1 98 ? -17.602 10.725 24.083 1.00 96.56 98 GLU A O 1
ATOM 771 N N . LEU A 1 99 ? -16.692 9.075 22.869 1.00 95.19 99 LEU A N 1
ATOM 772 C CA . LEU A 1 99 ? -17.012 9.671 21.563 1.00 95.19 99 LEU A CA 1
ATOM 773 C C . LEU A 1 99 ? -18.525 9.789 21.328 1.00 95.19 99 LEU A C 1
ATOM 775 O O . LEU A 1 99 ? -18.992 10.821 20.846 1.00 95.19 99 LEU A O 1
ATOM 779 N N . LEU A 1 100 ? -19.300 8.767 21.704 1.00 95.31 100 LEU A N 1
ATOM 780 C CA . LEU A 1 100 ? -20.759 8.731 21.539 1.00 95.31 100 LEU A CA 1
ATOM 781 C C . LEU A 1 100 ? -21.501 9.797 22.366 1.00 95.31 100 LEU A C 1
ATOM 783 O O . LEU A 1 100 ? -22.662 10.085 22.087 1.00 95.31 100 LEU A O 1
ATOM 787 N N . LYS A 1 101 ? -20.843 10.429 23.349 1.00 93.62 101 LYS A N 1
ATOM 788 C CA . LYS A 1 101 ? -21.398 11.590 24.070 1.00 93.62 101 LYS A CA 1
ATOM 789 C C . LYS A 1 101 ? -21.412 12.865 23.226 1.00 93.62 101 LYS A C 1
ATOM 791 O O . LYS A 1 101 ? -22.190 13.768 23.516 1.00 93.62 101 LYS A O 1
ATOM 796 N N . ALA A 1 102 ? -20.544 12.951 22.218 1.00 90.06 102 ALA A N 1
ATOM 797 C CA . ALA A 1 102 ? -20.373 14.134 21.377 1.00 90.06 102 ALA A CA 1
ATOM 798 C C . ALA A 1 102 ? -20.762 13.897 19.907 1.00 90.06 102 ALA A C 1
ATOM 800 O O . ALA A 1 102 ? -21.058 14.853 19.192 1.00 90.06 102 ALA A O 1
ATOM 801 N N . ILE A 1 103 ? -20.753 12.644 19.441 1.00 91.25 103 ILE A N 1
ATOM 802 C CA . ILE A 1 103 ? -20.965 12.274 18.038 1.00 91.25 103 ILE A CA 1
ATOM 803 C C . ILE A 1 103 ? -22.069 11.217 17.934 1.00 91.25 103 ILE A C 1
ATOM 805 O O . ILE A 1 103 ? -22.051 10.207 18.629 1.00 91.25 103 ILE A O 1
ATOM 809 N N . SER A 1 104 ? -23.006 11.422 17.003 1.00 91.69 104 SER A N 1
ATOM 810 C CA . SER A 1 104 ? -24.053 10.438 16.690 1.00 91.69 104 SER A CA 1
ATOM 811 C C . SER A 1 104 ? -23.467 9.130 16.144 1.00 91.69 104 SER A C 1
ATOM 813 O O . SER A 1 104 ? -22.613 9.157 15.256 1.00 91.69 104 SER A O 1
ATOM 815 N N . ALA A 1 105 ? -23.984 7.988 16.611 1.00 93.00 105 ALA A N 1
ATOM 816 C CA . ALA A 1 105 ? -23.517 6.646 16.247 1.00 93.00 105 ALA A CA 1
ATOM 817 C C . ALA A 1 105 ? -23.432 6.408 14.726 1.00 93.00 105 ALA A C 1
ATOM 819 O O . ALA A 1 105 ? -22.437 5.876 14.246 1.00 93.00 105 ALA A O 1
ATOM 820 N N . HIS A 1 106 ? -24.408 6.907 13.958 1.00 91.44 106 HIS A N 1
ATOM 821 C CA . HIS A 1 106 ? -24.480 6.800 12.491 1.00 91.44 106 HIS A CA 1
ATOM 822 C C . HIS A 1 106 ? -23.276 7.406 11.757 1.00 91.44 106 HIS A C 1
ATOM 824 O O . HIS A 1 106 ? -22.986 7.059 10.606 1.00 91.44 106 HIS A O 1
ATOM 830 N N . ARG A 1 107 ? -22.566 8.324 12.419 1.00 90.88 107 ARG A N 1
ATOM 831 C CA . ARG A 1 107 ? -21.381 8.993 11.882 1.00 90.88 107 ARG A CA 1
ATOM 832 C C . ARG A 1 107 ? -20.085 8.274 12.234 1.00 90.88 107 ARG A C 1
ATOM 834 O O . ARG A 1 107 ? -19.050 8.671 11.714 1.00 90.88 107 ARG A O 1
ATOM 841 N N . ILE A 1 108 ? -20.112 7.259 13.095 1.00 94.19 108 ILE A N 1
ATOM 842 C CA . ILE A 1 108 ? -18.920 6.530 13.525 1.00 94.19 108 ILE A CA 1
ATOM 843 C C . ILE A 1 108 ? -18.856 5.191 12.787 1.00 94.19 108 ILE A C 1
ATOM 845 O O . ILE A 1 108 ? -19.812 4.416 12.780 1.00 94.19 108 ILE A O 1
ATOM 849 N N . VAL A 1 109 ? -17.701 4.912 12.189 1.00 96.00 109 VAL A N 1
ATOM 850 C CA . VAL A 1 109 ? -17.330 3.579 11.711 1.00 96.00 109 VAL A CA 1
ATOM 851 C C . VAL A 1 109 ? -16.165 3.091 12.556 1.00 96.00 109 VAL A C 1
ATOM 853 O O . VAL A 1 109 ? -15.113 3.730 12.592 1.00 96.00 109 VAL A O 1
ATOM 856 N N . VAL A 1 110 ? -16.343 1.971 13.248 1.00 97.94 110 VAL A N 1
ATOM 857 C CA . VAL A 1 110 ? -15.272 1.319 14.003 1.00 97.94 110 VAL A CA 1
ATOM 858 C C . VAL A 1 110 ? -14.551 0.354 13.076 1.00 97.94 110 VAL A C 1
ATOM 860 O O . VAL A 1 110 ? -15.160 -0.560 12.526 1.00 97.94 110 VAL A O 1
ATOM 863 N N . VAL A 1 111 ? -13.250 0.551 12.910 1.00 98.38 111 VAL A N 1
ATOM 864 C CA . VAL A 1 111 ? -12.389 -0.344 12.142 1.00 98.38 111 VAL A CA 1
ATOM 865 C C . VAL A 1 111 ? -11.512 -1.110 13.114 1.00 98.38 111 VAL A C 1
ATOM 867 O O . VAL A 1 111 ? -10.679 -0.510 13.792 1.00 98.38 111 VAL A O 1
ATOM 870 N N . GLU A 1 112 ? -11.679 -2.426 13.179 1.00 98.31 112 GLU A N 1
ATOM 871 C CA . GLU A 1 112 ? -10.903 -3.300 14.057 1.00 98.31 112 GLU A CA 1
ATOM 872 C C . GLU A 1 112 ? -10.262 -4.429 13.245 1.00 98.31 112 GLU A C 1
ATOM 874 O O . GLU A 1 112 ? -10.926 -5.143 12.501 1.00 98.31 112 GLU A O 1
ATOM 879 N N . LYS A 1 113 ? -8.948 -4.599 13.388 1.00 97.62 113 LYS A N 1
ATOM 880 C CA . LYS A 1 113 ? -8.211 -5.670 12.710 1.00 97.62 113 LYS A CA 1
ATOM 881 C C . LYS A 1 113 ? -8.628 -7.051 13.224 1.00 97.62 113 LYS A C 1
ATOM 883 O O . LYS A 1 113 ? -8.634 -8.011 12.465 1.00 97.62 113 LYS A O 1
ATOM 888 N N . ASP A 1 114 ? -8.915 -7.155 14.516 1.00 97.38 114 ASP A N 1
ATOM 889 C CA . ASP A 1 114 ? -9.092 -8.419 15.222 1.00 97.38 114 ASP A CA 1
ATOM 890 C C . ASP A 1 114 ? -10.559 -8.661 15.615 1.00 97.38 114 ASP A C 1
ATOM 892 O O . ASP A 1 114 ? -11.089 -8.057 16.553 1.00 97.38 114 ASP A O 1
ATOM 896 N N . ALA A 1 115 ? -11.221 -9.576 14.901 1.00 98.00 115 ALA A N 1
ATOM 897 C CA . ALA A 1 115 ? -12.614 -9.935 15.164 1.00 98.00 115 ALA A CA 1
ATOM 898 C C . ALA A 1 115 ? -12.829 -10.532 16.562 1.00 98.00 115 ALA A C 1
ATOM 900 O O . ALA A 1 115 ? -13.835 -10.224 17.206 1.00 98.00 115 ALA A O 1
ATOM 901 N N . ALA A 1 116 ? -11.872 -11.315 17.069 1.00 97.75 116 ALA A N 1
ATOM 902 C CA . ALA A 1 116 ? -11.963 -11.907 18.399 1.00 97.75 116 ALA A CA 1
ATOM 903 C C . ALA A 1 116 ? -11.865 -10.831 19.493 1.00 97.75 116 ALA A C 1
ATOM 905 O O . ALA A 1 116 ? -12.561 -10.909 20.507 1.00 97.75 116 ALA A O 1
ATOM 906 N N . LEU A 1 117 ? -11.075 -9.773 19.267 1.00 97.88 117 LEU A N 1
ATOM 907 C CA . LEU A 1 117 ? -11.007 -8.625 20.175 1.00 97.88 117 LEU A CA 1
ATOM 908 C C . LEU A 1 117 ? -12.342 -7.867 20.248 1.00 97.88 117 LEU A C 1
ATOM 910 O O . LEU A 1 117 ? -12.779 -7.522 21.350 1.00 97.88 117 LEU A O 1
ATOM 914 N N . LEU A 1 118 ? -13.012 -7.629 19.112 1.00 98.06 118 LEU A N 1
ATOM 915 C CA . LEU A 1 118 ? -14.345 -7.015 19.127 1.00 98.06 118 LEU A CA 1
ATOM 916 C C . LEU A 1 118 ? -15.370 -7.928 19.811 1.00 98.06 118 LEU A C 1
ATOM 918 O O . LEU A 1 118 ? -16.130 -7.454 20.653 1.00 98.06 118 LEU A O 1
ATOM 922 N N . ALA A 1 119 ? -15.362 -9.229 19.516 1.00 97.81 119 ALA A N 1
ATOM 923 C CA . ALA A 1 119 ? -16.247 -10.191 20.169 1.00 97.81 119 ALA A CA 1
ATOM 924 C C . ALA A 1 119 ? -16.042 -10.215 21.698 1.00 97.81 119 ALA A C 1
ATOM 926 O O . ALA A 1 119 ? -17.005 -10.199 22.464 1.00 97.81 119 ALA A O 1
ATOM 927 N N . ALA A 1 120 ? -14.795 -10.150 22.170 1.00 97.31 120 ALA A N 1
ATOM 928 C CA . ALA A 1 120 ? -14.495 -10.028 23.593 1.00 97.31 120 ALA A CA 1
ATOM 929 C C . ALA A 1 120 ? -14.974 -8.695 24.195 1.00 97.31 120 ALA A C 1
ATOM 931 O O . ALA A 1 120 ? -15.464 -8.668 25.327 1.00 97.31 120 ALA A O 1
ATOM 932 N N . ALA A 1 121 ? -14.893 -7.590 23.447 1.00 97.25 121 ALA A N 1
ATOM 933 C CA . ALA A 1 121 ? -15.487 -6.324 23.870 1.00 97.25 121 ALA A CA 1
ATOM 934 C C . ALA A 1 121 ? -17.013 -6.453 24.034 1.00 97.25 121 ALA A C 1
ATOM 936 O O . ALA A 1 121 ? -17.548 -6.003 25.047 1.00 97.25 121 ALA A O 1
ATOM 937 N N . LEU A 1 122 ? -17.705 -7.135 23.111 1.00 96.94 122 LEU A N 1
ATOM 938 C CA . LEU A 1 122 ? -19.135 -7.447 23.247 1.00 96.94 122 LEU A CA 1
ATOM 939 C C . LEU A 1 122 ? -19.422 -8.334 24.469 1.00 96.94 122 LEU A C 1
ATOM 941 O O . LEU A 1 122 ? -20.435 -8.152 25.135 1.00 96.94 122 LEU A O 1
ATOM 945 N N . ALA A 1 123 ? -18.543 -9.273 24.811 1.00 96.62 123 ALA A N 1
ATOM 946 C CA . ALA A 1 123 ? -18.725 -10.125 25.986 1.00 96.62 123 ALA A CA 1
ATOM 947 C C . ALA A 1 123 ? -18.605 -9.359 27.317 1.00 96.62 123 ALA A C 1
ATOM 949 O O . ALA A 1 123 ? -19.223 -9.736 28.316 1.00 96.62 123 ALA A O 1
ATOM 950 N N . HIS A 1 124 ? -17.822 -8.277 27.349 1.00 95.56 124 HIS A N 1
ATOM 951 C CA . HIS A 1 124 ? -17.443 -7.579 28.584 1.00 95.56 124 HIS A CA 1
ATOM 952 C C . HIS A 1 124 ? -17.973 -6.159 28.731 1.00 95.56 124 HIS A C 1
ATOM 954 O O . HIS A 1 124 ? -17.735 -5.530 29.767 1.00 95.56 124 HIS A O 1
ATOM 960 N N . ARG A 1 125 ? -18.694 -5.651 27.733 1.00 95.38 125 ARG A N 1
ATOM 961 C CA . ARG A 1 125 ? -19.315 -4.329 27.767 1.00 95.38 125 ARG A CA 1
ATOM 962 C C . ARG A 1 125 ? -20.833 -4.446 27.634 1.00 95.38 125 ARG A C 1
ATOM 964 O O . ARG A 1 125 ? -21.316 -5.281 26.870 1.00 95.38 125 ARG A O 1
ATOM 971 N N . PRO A 1 126 ? -21.597 -3.625 28.368 1.00 94.88 126 PRO A N 1
ATOM 972 C CA . PRO A 1 126 ? -23.050 -3.707 28.348 1.00 94.88 126 PRO A CA 1
ATOM 973 C C . PRO A 1 126 ? -23.609 -3.204 27.002 1.00 94.88 126 PRO A C 1
ATOM 975 O O . PRO A 1 126 ? -22.919 -2.432 26.322 1.00 94.88 126 PRO A O 1
ATOM 978 N N . PRO A 1 127 ? -24.828 -3.605 26.597 1.00 92.62 127 PRO A N 1
ATOM 979 C CA . PRO A 1 127 ? -25.349 -3.319 25.258 1.00 92.62 127 PRO A CA 1
ATOM 980 C C . PRO A 1 127 ? -25.462 -1.855 24.848 1.00 92.62 127 PRO A C 1
ATOM 982 O O . PRO A 1 127 ? -25.385 -1.532 23.666 1.00 92.62 127 PRO A O 1
ATOM 985 N N . GLU A 1 128 ? -25.567 -0.947 25.809 1.00 92.56 128 GLU A N 1
ATOM 986 C CA . GLU A 1 128 ? -25.602 0.500 25.582 1.00 92.56 128 GLU A CA 1
ATOM 987 C C . GLU A 1 128 ? -24.275 1.031 25.010 1.00 92.56 128 GLU A C 1
ATOM 989 O O . GLU A 1 128 ? -24.224 2.132 24.471 1.00 92.56 128 GLU A O 1
ATOM 994 N N . THR A 1 129 ? -23.200 0.241 25.098 1.00 95.38 129 THR A N 1
ATOM 995 C CA . THR A 1 129 ? -21.886 0.538 24.506 1.00 95.38 129 THR A CA 1
ATOM 996 C C . THR A 1 129 ? -21.919 0.543 22.979 1.00 95.38 129 THR A C 1
ATOM 998 O O . THR A 1 129 ? -21.132 1.256 22.359 1.00 95.38 129 THR A O 1
ATOM 1001 N N . PHE A 1 130 ? -22.815 -0.246 22.378 1.00 95.56 130 PHE A N 1
ATOM 1002 C CA . PHE A 1 130 ? -22.894 -0.468 20.934 1.00 95.56 130 PHE A CA 1
ATOM 1003 C C . PHE A 1 130 ? -24.308 -0.122 20.441 1.00 95.56 130 PHE A C 1
ATOM 1005 O O . PHE A 1 130 ? -25.112 -1.016 20.160 1.00 95.56 130 PHE A O 1
ATOM 1012 N N . PRO A 1 131 ? -24.660 1.178 20.406 1.00 94.25 131 PRO A N 1
ATOM 1013 C CA . PRO A 1 131 ? -25.986 1.616 19.994 1.00 94.25 131 PRO A CA 1
ATOM 1014 C C . PRO A 1 131 ? -26.245 1.333 18.509 1.00 94.25 131 PRO A C 1
ATOM 1016 O O . PRO A 1 131 ? -25.321 1.194 17.705 1.00 94.25 131 PRO A O 1
ATOM 1019 N N . GLU A 1 132 ? -27.527 1.303 18.148 1.00 91.06 132 GLU A N 1
ATOM 1020 C CA . GLU A 1 132 ? -27.969 1.190 16.759 1.00 91.06 132 GLU A CA 1
ATOM 1021 C C . GLU A 1 132 ? -27.425 2.353 15.907 1.00 91.06 132 GLU A C 1
ATOM 1023 O O . GLU A 1 132 ? -27.229 3.473 16.391 1.00 91.06 132 GLU A O 1
ATOM 1028 N N . GLY A 1 133 ? -27.143 2.070 14.635 1.00 89.50 133 GLY A N 1
ATOM 1029 C CA . GLY A 1 133 ? -26.545 3.018 13.693 1.00 89.50 133 GLY A CA 1
ATOM 1030 C C . GLY A 1 133 ? -25.015 3.009 13.668 1.00 89.50 133 GLY A C 1
ATOM 1031 O O . GLY A 1 133 ? -24.428 3.518 12.714 1.00 89.50 133 GLY A O 1
ATOM 1032 N N . LEU A 1 134 ? -24.351 2.410 14.663 1.00 93.69 134 LEU A N 1
ATOM 1033 C CA . LEU A 1 134 ? -22.902 2.222 14.634 1.00 93.69 134 LEU A CA 1
ATOM 1034 C C . LEU A 1 134 ? -22.511 1.204 13.553 1.00 93.69 134 LEU A C 1
ATOM 1036 O O . LEU A 1 134 ? -23.093 0.122 13.462 1.00 93.69 134 LEU A O 1
ATOM 1040 N N . ARG A 1 135 ? -21.499 1.538 12.750 1.00 94.50 135 ARG A N 1
ATOM 1041 C CA . ARG A 1 135 ? -20.992 0.673 11.676 1.00 94.50 135 ARG A CA 1
ATOM 1042 C C . ARG A 1 135 ? -19.649 0.066 12.058 1.00 94.50 135 ARG A C 1
ATOM 1044 O O . ARG A 1 135 ? -18.837 0.725 12.708 1.00 94.50 135 ARG A O 1
ATOM 1051 N N . PHE A 1 136 ? -19.396 -1.161 11.613 1.00 96.88 136 PHE A N 1
ATOM 1052 C CA . PHE A 1 136 ? -18.158 -1.878 11.900 1.00 96.88 136 PHE A CA 1
ATOM 1053 C C . PHE A 1 136 ? -17.525 -2.425 10.622 1.00 96.88 136 PHE A C 1
ATOM 1055 O O . PHE A 1 136 ? -18.213 -2.915 9.733 1.00 96.88 136 PHE A O 1
ATOM 1062 N N . ILE A 1 137 ? -16.198 -2.365 10.555 1.00 97.62 137 ILE A N 1
ATOM 1063 C CA . ILE A 1 137 ? -15.378 -3.046 9.553 1.00 97.62 137 ILE A CA 1
ATOM 1064 C C . ILE A 1 137 ? -14.341 -3.848 10.327 1.00 97.62 137 ILE A C 1
ATOM 1066 O O . ILE A 1 137 ? -13.508 -3.271 11.029 1.00 97.62 137 ILE A O 1
ATOM 1070 N N . VAL A 1 138 ? -14.430 -5.174 10.251 1.00 97.81 138 VAL A N 1
ATOM 1071 C CA . VAL A 1 138 ? -13.751 -6.062 11.199 1.00 97.81 138 VAL A CA 1
ATOM 1072 C C . VAL A 1 138 ? -13.089 -7.219 10.475 1.00 97.81 138 VAL A C 1
ATOM 1074 O O . VAL A 1 138 ? -13.717 -7.831 9.619 1.00 97.81 138 VAL A O 1
ATOM 1077 N N . GLY A 1 139 ? -11.841 -7.530 10.827 1.00 96.50 139 GLY A N 1
ATOM 1078 C CA . GLY A 1 139 ? -11.132 -8.697 10.282 1.00 96.50 139 GLY A CA 1
ATOM 1079 C C . GLY A 1 139 ? -10.632 -8.543 8.842 1.00 96.50 139 GLY A C 1
ATOM 1080 O O . GLY A 1 139 ? -10.080 -9.487 8.286 1.00 96.50 139 GLY A O 1
ATOM 1081 N N . GLU A 1 140 ? -10.803 -7.367 8.244 1.00 96.75 140 GLU A N 1
ATOM 1082 C CA . GLU A 1 140 ? -10.348 -7.054 6.888 1.00 96.75 140 GLU A CA 1
ATOM 1083 C C . GLU A 1 140 ? -8.855 -6.701 6.860 1.00 96.75 140 GLU A C 1
ATOM 1085 O O . GLU A 1 140 ? -8.288 -6.264 7.863 1.00 96.75 140 GLU A O 1
ATOM 1090 N N . ASP A 1 141 ? -8.201 -6.839 5.703 1.00 95.44 141 ASP A N 1
ATOM 1091 C CA . ASP A 1 141 ? -6.903 -6.198 5.478 1.00 95.44 141 ASP A CA 1
ATOM 1092 C C . ASP A 1 141 ? -7.070 -4.668 5.299 1.00 95.44 141 ASP A C 1
ATOM 1094 O O . ASP A 1 141 ? -8.170 -4.198 4.998 1.00 95.44 141 ASP A O 1
ATOM 1098 N N . PRO A 1 142 ? -6.008 -3.853 5.476 1.00 94.81 142 PRO A N 1
ATOM 1099 C CA . PRO A 1 142 ? -6.117 -2.395 5.418 1.00 94.81 142 PRO A CA 1
ATOM 1100 C C . PRO A 1 142 ? -6.754 -1.842 4.140 1.00 94.81 142 PRO A C 1
ATOM 1102 O O . PRO A 1 142 ? -7.472 -0.843 4.210 1.00 94.81 142 PRO A O 1
ATOM 1105 N N . VAL A 1 143 ? -6.471 -2.446 2.981 1.00 91.44 143 VAL A N 1
ATOM 1106 C CA . VAL A 1 143 ? -6.942 -1.954 1.681 1.00 91.44 143 VAL A CA 1
ATOM 1107 C C . VAL A 1 143 ? -8.419 -2.281 1.519 1.00 91.44 143 VAL A C 1
ATOM 1109 O O . VAL A 1 143 ? -9.199 -1.380 1.211 1.00 91.44 143 VAL A O 1
ATOM 1112 N N . SER A 1 144 ? -8.821 -3.517 1.821 1.00 95.06 144 SER A N 1
ATOM 1113 C CA . SER A 1 144 ? -10.232 -3.928 1.816 1.00 95.06 144 SER A CA 1
ATOM 1114 C C . SER A 1 144 ? -11.055 -3.127 2.829 1.00 95.06 144 SER A C 1
ATOM 1116 O O . SER A 1 144 ? -12.144 -2.643 2.514 1.00 95.06 144 SER A O 1
ATOM 1118 N N . ALA A 1 145 ? -10.508 -2.875 4.024 1.00 95.88 145 ALA A N 1
ATOM 1119 C CA . ALA A 1 145 ? -11.144 -2.018 5.019 1.00 95.88 145 ALA A CA 1
ATOM 1120 C C . ALA A 1 145 ? -11.358 -0.592 4.489 1.00 95.88 145 ALA A C 1
ATOM 1122 O O . ALA A 1 145 ? -12.424 -0.006 4.671 1.00 95.88 145 ALA A O 1
ATOM 1123 N N . TYR A 1 146 ? -10.362 -0.029 3.804 1.00 93.44 146 TYR A N 1
ATOM 1124 C CA . TYR A 1 146 ? -10.476 1.292 3.196 1.00 93.44 146 TYR A CA 1
ATOM 1125 C C . TYR A 1 146 ? -11.464 1.342 2.026 1.00 93.44 146 TYR A C 1
ATOM 1127 O O . TYR A 1 146 ? -12.186 2.330 1.904 1.00 93.44 146 TYR A O 1
ATOM 1135 N N . GLN A 1 147 ? -11.549 0.296 1.202 1.00 91.62 147 GLN A N 1
ATOM 1136 C CA . GLN A 1 147 ? -12.565 0.196 0.150 1.00 91.62 147 GLN A CA 1
ATOM 1137 C C . GLN A 1 147 ? -13.973 0.214 0.752 1.00 91.62 147 GLN A C 1
ATOM 1139 O O . GLN A 1 147 ? -14.762 1.089 0.407 1.00 91.62 147 GLN A O 1
ATOM 1144 N N . LYS A 1 148 ? -14.235 -0.612 1.773 1.00 93.62 148 LYS A N 1
ATOM 1145 C CA . LYS A 1 148 ? -15.516 -0.589 2.500 1.00 93.62 148 LYS A CA 1
ATOM 1146 C C . LYS A 1 148 ? -15.804 0.776 3.134 1.00 93.62 148 LYS A C 1
ATOM 1148 O O . LYS A 1 148 ? -16.939 1.242 3.116 1.00 93.62 148 LYS A O 1
ATOM 1153 N N . LEU A 1 149 ? -14.787 1.463 3.665 1.00 92.31 149 LEU A N 1
ATOM 1154 C CA . LEU A 1 149 ? -14.942 2.842 4.151 1.00 92.31 149 LEU A CA 1
ATOM 1155 C C . LEU A 1 149 ? -15.339 3.823 3.045 1.00 92.31 149 LEU A C 1
ATOM 11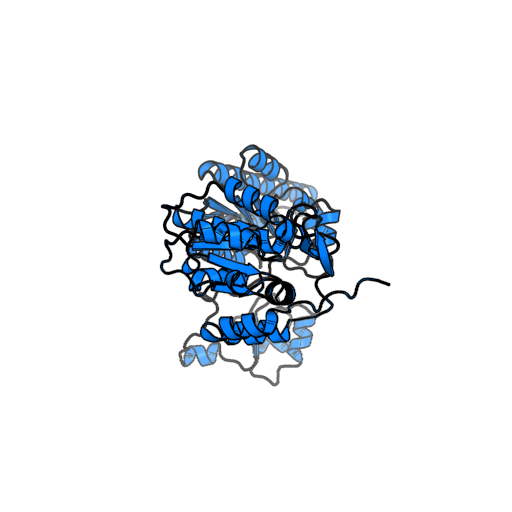57 O O . LEU A 1 149 ? -15.975 4.827 3.351 1.00 92.31 149 LEU A O 1
ATOM 1161 N N . CYS A 1 150 ? -14.931 3.591 1.798 1.00 87.19 150 CYS A N 1
ATOM 1162 C CA . CYS A 1 150 ? -15.349 4.408 0.663 1.00 87.19 150 CYS A CA 1
ATOM 1163 C C . CYS A 1 150 ? -16.803 4.108 0.284 1.00 87.19 150 CYS A C 1
ATOM 1165 O O . CYS A 1 150 ? -17.570 5.050 0.109 1.00 87.19 150 CYS A O 1
ATOM 1167 N N . ASP A 1 151 ? -17.194 2.833 0.264 1.00 88.31 151 ASP A N 1
ATOM 1168 C CA . ASP A 1 151 ? -18.555 2.394 -0.080 1.00 88.31 151 ASP A CA 1
ATOM 1169 C C . ASP A 1 151 ? -19.608 2.876 0.930 1.00 88.31 151 ASP A C 1
ATOM 1171 O O . ASP A 1 151 ? -20.762 3.117 0.588 1.00 88.31 151 ASP A O 1
ATOM 1175 N N . LEU A 1 152 ? -19.211 3.050 2.195 1.00 85.62 152 LEU A N 1
ATOM 1176 C CA . LEU A 1 152 ? -20.083 3.526 3.271 1.00 85.62 152 LEU A CA 1
ATOM 1177 C C . LEU A 1 152 ? -20.355 5.042 3.251 1.00 85.62 152 LEU A C 1
ATOM 1179 O O . LEU A 1 152 ? -21.089 5.533 4.119 1.00 85.62 152 LEU A O 1
ATOM 1183 N N . ARG A 1 153 ? -19.738 5.804 2.345 1.00 76.56 153 ARG A N 1
ATOM 1184 C CA . ARG A 1 153 ? -19.900 7.264 2.289 1.00 76.56 153 ARG A CA 1
ATOM 1185 C C . ARG A 1 153 ? -21.125 7.655 1.488 1.00 76.56 153 ARG A C 1
ATOM 1187 O O . ARG A 1 153 ? -21.491 7.005 0.518 1.00 76.56 153 ARG A O 1
ATOM 1194 N N . SER A 1 154 ? -21.716 8.781 1.872 1.00 67.50 154 SER A N 1
ATOM 1195 C CA . SER A 1 154 ? -22.873 9.332 1.158 1.00 67.50 154 SER A CA 1
ATOM 1196 C C . SER A 1 154 ? -22.451 10.169 -0.055 1.00 67.50 154 SER A C 1
ATOM 1198 O O . SER A 1 154 ? -23.257 10.418 -0.945 1.00 67.50 154 SER A O 1
ATOM 1200 N N . SER A 1 155 ? -21.197 10.640 -0.086 1.00 67.38 155 SER A N 1
ATOM 1201 C CA . SER A 1 155 ? -20.619 11.375 -1.216 1.00 67.38 155 SER A CA 1
ATOM 1202 C C . SER A 1 155 ? -19.098 11.225 -1.271 1.00 67.38 155 SER A C 1
ATOM 1204 O O . SER A 1 155 ? -18.441 11.088 -0.236 1.00 67.38 155 SER A O 1
ATOM 1206 N N . ASP A 1 156 ? -18.517 11.354 -2.466 1.00 62.28 156 ASP A N 1
ATOM 1207 C CA . ASP A 1 156 ? -17.059 11.350 -2.653 1.00 62.28 156 ASP A CA 1
ATOM 1208 C C . ASP A 1 156 ? -16.346 12.517 -1.959 1.00 62.28 156 ASP A C 1
ATOM 1210 O O . ASP A 1 156 ? -15.154 12.428 -1.650 1.00 62.28 156 ASP A O 1
ATOM 1214 N N . THR A 1 157 ? -17.084 13.594 -1.682 1.00 60.47 157 THR A N 1
ATOM 1215 C CA . THR A 1 157 ? -16.614 14.790 -0.975 1.00 60.47 157 THR A CA 1
ATOM 1216 C C . THR A 1 157 ? -16.672 14.665 0.546 1.00 60.47 157 THR A C 1
ATOM 1218 O O . THR A 1 157 ? -16.147 15.532 1.242 1.00 60.47 157 THR A O 1
ATOM 1221 N N . GLU A 1 158 ? -17.299 13.612 1.083 1.00 68.50 158 GLU A N 1
ATOM 1222 C CA . GLU A 1 158 ? -17.404 13.405 2.526 1.00 68.50 158 GLU A CA 1
ATOM 1223 C C . GLU A 1 158 ? -16.015 13.107 3.115 1.00 68.50 158 GLU A C 1
ATOM 1225 O O . GLU A 1 158 ? -15.389 12.075 2.834 1.00 68.50 158 GLU A O 1
ATOM 1230 N N . GLU A 1 159 ? -15.504 14.040 3.925 1.00 71.81 159 GLU A N 1
ATOM 1231 C CA . GLU A 1 159 ? -14.224 13.881 4.610 1.00 71.81 159 GLU A CA 1
ATOM 1232 C C . GLU A 1 159 ? -14.374 12.889 5.776 1.00 71.81 159 GLU A C 1
ATOM 1234 O O . GLU A 1 159 ? -15.164 13.093 6.697 1.00 71.81 159 GLU A O 1
ATOM 1239 N N . GLY A 1 160 ? -13.579 11.814 5.742 1.00 80.44 160 GLY A N 1
ATOM 1240 C CA . GLY A 1 160 ? -13.442 10.879 6.856 1.00 80.44 160 GLY A CA 1
ATOM 1241 C C . GLY A 1 160 ? -12.345 11.337 7.817 1.00 80.44 160 GLY A C 1
ATOM 1242 O O . GLY A 1 160 ? -11.188 11.469 7.410 1.00 80.44 160 GLY A O 1
ATOM 1243 N N . VAL A 1 161 ? -12.677 11.556 9.089 1.00 89.19 161 VAL A N 1
ATOM 1244 C CA . VAL A 1 161 ? -11.697 11.886 10.135 1.00 89.19 161 VAL A CA 1
ATOM 1245 C C . VAL A 1 161 ? -11.230 10.598 10.801 1.00 89.19 161 VAL A C 1
ATOM 1247 O O . VAL A 1 161 ? -12.006 9.927 11.479 1.00 89.19 161 VAL A O 1
ATOM 1250 N N . PHE A 1 162 ? -9.958 10.245 10.613 1.00 93.88 162 PHE A N 1
ATOM 1251 C CA . PHE A 1 162 ? -9.374 9.071 11.258 1.00 93.88 162 PHE A CA 1
ATOM 1252 C C . PHE A 1 162 ? -8.995 9.370 12.709 1.00 93.88 162 PHE A C 1
ATOM 1254 O O . PHE A 1 162 ? -8.218 10.288 12.973 1.00 93.88 162 PHE A O 1
ATOM 1261 N N . LEU A 1 163 ? -9.515 8.566 13.632 1.00 95.88 163 LEU A N 1
ATOM 1262 C CA . LEU A 1 163 ? -9.273 8.640 15.066 1.00 95.88 163 LEU A CA 1
ATOM 1263 C C . LEU A 1 163 ? -8.541 7.358 15.503 1.00 95.88 163 LEU A C 1
ATOM 1265 O O . LEU A 1 163 ? -9.192 6.356 15.797 1.00 95.88 163 LEU A O 1
ATOM 1269 N N . PRO A 1 164 ? -7.197 7.329 15.498 1.00 96.62 164 PRO A N 1
ATOM 1270 C CA . PRO A 1 164 ? -6.451 6.140 15.891 1.00 96.62 164 PRO A CA 1
ATOM 1271 C C . PRO A 1 164 ? -6.489 5.961 17.408 1.00 96.62 164 PRO A C 1
ATOM 1273 O O . PRO A 1 164 ? -6.001 6.816 18.149 1.00 96.62 164 PRO A O 1
ATOM 1276 N N . HIS A 1 165 ? -7.001 4.826 17.882 1.00 97.44 165 HIS A N 1
ATOM 1277 C CA . HIS A 1 165 ? -6.851 4.442 19.278 1.00 97.44 165 HIS A CA 1
ATOM 1278 C C . HIS A 1 165 ? -5.360 4.156 19.548 1.00 97.44 165 HIS A C 1
ATOM 1280 O O . HIS A 1 165 ? -4.788 3.263 18.902 1.00 97.44 165 HIS A O 1
ATOM 1286 N N . PRO A 1 166 ? -4.689 4.891 20.461 1.00 96.56 166 PRO A N 1
ATOM 1287 C CA . PRO A 1 166 ? -3.237 4.818 20.590 1.00 96.56 166 PRO A CA 1
ATOM 1288 C C . PRO A 1 166 ? -2.731 3.419 20.925 1.00 96.56 166 PRO A C 1
ATOM 1290 O O . PRO A 1 166 ? -1.781 2.953 20.300 1.00 96.56 166 PRO A O 1
ATOM 1293 N N . ALA A 1 167 ? -3.359 2.715 21.867 1.00 96.75 167 ALA A N 1
ATOM 1294 C CA . ALA A 1 167 ? -2.871 1.405 22.281 1.00 96.75 167 ALA A CA 1
ATOM 1295 C C . ALA A 1 167 ? -3.076 0.338 21.191 1.00 96.75 167 ALA A C 1
ATOM 1297 O O . ALA A 1 167 ? -2.158 -0.436 20.924 1.00 96.75 167 ALA A O 1
ATOM 1298 N N . SER A 1 168 ? -4.211 0.359 20.476 1.00 97.19 168 SER A N 1
ATOM 1299 C CA . SER A 1 168 ? -4.421 -0.509 19.303 1.00 97.19 168 SER A CA 1
ATOM 1300 C C . SER A 1 168 ? -3.407 -0.214 18.196 1.00 97.19 168 SER A C 1
ATOM 1302 O O . SER A 1 168 ? -2.842 -1.140 17.616 1.00 97.19 168 SER A O 1
ATOM 1304 N N . SER A 1 169 ? -3.104 1.064 17.953 1.00 96.75 169 SER A N 1
ATOM 1305 C CA . SER A 1 169 ? -2.089 1.481 16.977 1.00 96.75 169 SER A CA 1
ATOM 1306 C C . SER A 1 169 ? -0.676 1.037 17.369 1.00 96.75 169 SER A C 1
ATOM 1308 O O . SER A 1 169 ? 0.130 0.738 16.502 1.00 96.75 169 SER A O 1
ATOM 1310 N N . HIS A 1 170 ? -0.364 0.917 18.662 1.00 95.75 170 HIS A N 1
ATOM 1311 C CA . HIS A 1 170 ? 0.916 0.360 19.122 1.00 95.75 170 HIS A CA 1
ATOM 1312 C C . HIS A 1 170 ? 1.005 -1.168 19.025 1.00 95.75 170 HIS A C 1
ATOM 1314 O O . HIS A 1 170 ? 2.115 -1.712 19.075 1.00 95.75 170 HIS A O 1
ATOM 1320 N N . VAL A 1 171 ? -0.130 -1.869 18.979 1.00 96.19 171 VAL A N 1
ATOM 1321 C CA . VAL A 1 171 ? -0.178 -3.322 18.763 1.00 96.19 171 VAL A CA 1
ATOM 1322 C C . VAL A 1 171 ? -0.119 -3.640 17.270 1.00 96.19 171 VAL A C 1
ATOM 1324 O O . VAL A 1 171 ? 0.635 -4.524 16.873 1.00 96.19 171 VAL A O 1
ATOM 1327 N N . TYR A 1 172 ? -0.837 -2.879 16.439 1.00 95.75 172 TYR A N 1
ATOM 1328 C CA . TYR A 1 172 ? -0.901 -3.074 14.988 1.00 95.75 172 TYR A CA 1
ATOM 1329 C C . TYR A 1 172 ? -0.540 -1.788 14.213 1.00 95.75 172 TYR A C 1
ATOM 1331 O O . TYR A 1 172 ? -1.402 -1.220 13.534 1.00 95.75 172 TYR A O 1
ATOM 1339 N N . PRO A 1 173 ? 0.719 -1.311 14.295 1.00 93.81 173 PRO A N 1
ATOM 1340 C CA . PRO A 1 173 ? 1.122 -0.020 13.730 1.00 93.81 173 PRO A CA 1
ATOM 1341 C C . PRO A 1 173 ? 0.921 0.058 12.219 1.00 93.81 173 PRO A C 1
ATOM 1343 O O . PRO A 1 173 ? 0.300 1.007 11.739 1.00 93.81 173 PRO A O 1
ATOM 1346 N N . ASP A 1 174 ? 1.359 -0.956 11.473 1.00 91.25 174 ASP A N 1
ATOM 1347 C CA . ASP A 1 174 ? 1.267 -0.964 10.009 1.00 91.25 174 ASP A CA 1
ATOM 1348 C C . ASP A 1 174 ? -0.191 -0.943 9.537 1.00 91.25 174 ASP A C 1
ATOM 1350 O O . ASP A 1 174 ? -0.538 -0.226 8.602 1.00 91.25 174 ASP A O 1
ATOM 1354 N N . TYR A 1 175 ? -1.081 -1.655 10.235 1.00 95.44 175 TYR A N 1
ATOM 1355 C CA . TYR A 1 175 ? -2.500 -1.724 9.887 1.00 95.44 175 TYR A CA 1
ATOM 1356 C C . TYR A 1 175 ? -3.182 -0.352 9.992 1.00 95.44 175 TYR A C 1
ATOM 1358 O O . TYR A 1 175 ? -3.702 0.176 9.007 1.00 95.44 175 TYR A O 1
ATOM 1366 N N . TYR A 1 176 ? -3.146 0.259 11.180 1.00 96.75 176 TYR A N 1
ATOM 1367 C CA . TYR A 1 176 ? -3.854 1.515 11.432 1.00 96.75 176 TYR A CA 1
ATOM 1368 C C . TYR A 1 176 ? -3.182 2.716 10.754 1.00 96.75 176 TYR A C 1
ATOM 1370 O O . TYR A 1 176 ? -3.876 3.629 10.297 1.00 96.75 176 TYR A O 1
ATOM 1378 N N . SER A 1 177 ? -1.850 2.717 10.631 1.00 94.00 177 SER A N 1
ATOM 1379 C CA . SER A 1 177 ? -1.137 3.775 9.904 1.00 94.00 177 SER A CA 1
ATOM 1380 C C . SER A 1 177 ? -1.418 3.745 8.401 1.00 94.00 177 SER A C 1
ATOM 1382 O O . SER A 1 177 ? -1.567 4.818 7.814 1.00 94.00 177 SER A O 1
ATOM 1384 N N . THR A 1 178 ? -1.580 2.561 7.798 1.00 93.56 178 THR A N 1
ATOM 1385 C CA . THR A 1 178 ? -1.945 2.414 6.380 1.00 93.56 178 THR A CA 1
ATOM 1386 C C . THR A 1 178 ? -3.343 2.973 6.111 1.00 93.56 178 THR A C 1
ATOM 1388 O O . THR A 1 178 ? -3.506 3.808 5.221 1.00 93.56 178 THR A O 1
ATOM 1391 N N . ILE A 1 179 ? -4.342 2.614 6.927 1.00 94.88 179 ILE A N 1
ATOM 1392 C CA . ILE A 1 179 ? -5.716 3.139 6.797 1.00 94.88 179 ILE A CA 1
ATOM 1393 C C . ILE A 1 179 ? -5.737 4.663 6.967 1.00 94.88 179 ILE A C 1
ATOM 1395 O O . ILE A 1 179 ? -6.268 5.383 6.118 1.00 94.88 179 ILE A O 1
ATOM 1399 N N . GLY A 1 180 ? -5.103 5.179 8.025 1.00 94.12 180 GLY A N 1
ATOM 1400 C CA . GLY A 1 180 ? -4.980 6.622 8.237 1.00 94.12 180 GLY A CA 1
ATOM 1401 C C . GLY A 1 180 ? -4.206 7.327 7.115 1.00 94.12 180 GLY A C 1
ATOM 1402 O O . GLY A 1 180 ? -4.517 8.462 6.756 1.00 94.12 180 GLY A O 1
ATOM 1403 N N . GLY A 1 181 ? -3.204 6.664 6.535 1.00 92.88 181 GLY A N 1
ATOM 1404 C CA . GLY A 1 181 ? -2.462 7.112 5.357 1.00 92.88 181 GLY A CA 1
ATOM 1405 C C . GLY A 1 181 ? -3.363 7.281 4.137 1.00 92.88 181 GLY A C 1
ATOM 1406 O O . GLY A 1 181 ? -3.398 8.372 3.572 1.00 92.88 181 GLY A O 1
ATOM 1407 N N . MET A 1 182 ? -4.150 6.259 3.792 1.00 92.38 182 MET A N 1
ATOM 1408 C CA . MET A 1 182 ? -5.078 6.296 2.654 1.00 92.38 182 MET A CA 1
ATOM 1409 C C . MET A 1 182 ? -6.165 7.365 2.823 1.00 92.38 182 MET A C 1
ATOM 1411 O O . MET A 1 182 ? -6.431 8.132 1.897 1.00 92.38 182 MET A O 1
ATOM 1415 N N . LEU A 1 183 ? -6.735 7.503 4.027 1.00 90.94 183 LEU A N 1
ATOM 1416 C CA . LEU A 1 183 ? -7.712 8.557 4.328 1.00 90.94 183 LEU A CA 1
ATOM 1417 C C . LEU A 1 183 ? -7.118 9.965 4.150 1.00 90.94 183 LEU A C 1
ATOM 1419 O O . LEU A 1 183 ? -7.763 10.843 3.571 1.00 90.94 183 LEU A O 1
ATOM 1423 N N . ARG A 1 184 ? -5.872 10.179 4.594 1.00 90.44 184 ARG A N 1
ATOM 1424 C CA . ARG A 1 184 ? -5.149 11.447 4.387 1.00 90.44 184 ARG A CA 1
ATOM 1425 C C . ARG A 1 184 ? -4.824 11.691 2.917 1.00 90.44 184 ARG A C 1
ATOM 1427 O O . ARG A 1 184 ? -5.047 12.801 2.441 1.00 90.44 184 ARG A O 1
ATOM 1434 N N . ALA A 1 185 ? -4.338 10.678 2.202 1.00 90.19 185 ALA A N 1
ATOM 1435 C CA . ALA A 1 185 ? -4.018 10.781 0.782 1.00 90.19 185 ALA A CA 1
ATOM 1436 C C . ALA A 1 185 ? -5.255 11.176 -0.036 1.00 90.19 185 ALA A C 1
ATOM 1438 O O . ALA A 1 185 ? -5.182 12.115 -0.825 1.00 90.19 185 ALA A O 1
ATOM 1439 N N . ARG A 1 186 ? -6.418 10.567 0.238 1.00 87.50 186 ARG A N 1
ATOM 1440 C CA . ARG A 1 186 ? -7.693 10.934 -0.401 1.00 87.50 186 ARG A CA 1
ATOM 1441 C C . ARG A 1 186 ? -8.120 12.366 -0.087 1.00 87.50 186 ARG A C 1
ATOM 1443 O O . ARG A 1 186 ? -8.557 13.087 -0.977 1.00 87.50 186 ARG A O 1
ATOM 1450 N N . LYS A 1 187 ? -7.970 12.808 1.165 1.00 86.38 187 LYS A N 1
ATOM 1451 C CA . LYS A 1 187 ? -8.255 14.201 1.553 1.00 86.38 187 LYS A CA 1
ATOM 1452 C C . LYS A 1 187 ? -7.357 15.205 0.825 1.00 86.38 187 LYS A C 1
ATOM 1454 O O . LYS A 1 187 ? -7.773 16.321 0.539 1.00 86.38 187 LYS A O 1
ATOM 1459 N N . ILE A 1 188 ? -6.115 14.829 0.547 1.00 90.31 188 ILE A N 1
ATOM 1460 C CA . ILE A 1 188 ? -5.196 15.662 -0.230 1.00 90.31 188 ILE A CA 1
ATOM 1461 C C . ILE A 1 188 ? -5.579 15.619 -1.713 1.00 90.31 188 ILE A C 1
ATOM 1463 O O . ILE A 1 188 ? -5.619 16.667 -2.354 1.00 90.31 188 ILE A O 1
ATOM 1467 N N . ALA A 1 189 ? -5.943 14.447 -2.241 1.00 90.50 189 ALA A N 1
ATOM 1468 C CA . ALA A 1 189 ? -6.449 14.274 -3.603 1.00 90.50 189 ALA A CA 1
ATOM 1469 C C . ALA A 1 189 ? -7.667 15.161 -3.900 1.00 90.50 189 ALA A C 1
ATOM 1471 O O . ALA A 1 189 ? -7.674 15.867 -4.906 1.00 90.50 189 ALA A O 1
ATOM 1472 N N . SER A 1 190 ? -8.640 15.244 -2.983 1.00 86.38 190 SER A N 1
ATOM 1473 C CA . SER A 1 190 ? -9.810 16.123 -3.151 1.00 86.38 190 SER A CA 1
ATOM 1474 C C . SER A 1 190 ? -9.469 17.620 -3.182 1.00 86.38 190 SER A C 1
ATOM 1476 O O . SER A 1 190 ? -10.296 18.435 -3.584 1.00 86.38 190 SER A O 1
ATOM 1478 N N . ARG A 1 191 ? -8.243 17.997 -2.796 1.00 89.94 191 ARG A N 1
ATOM 1479 C CA . ARG A 1 191 ? -7.716 19.373 -2.803 1.00 89.94 191 ARG A CA 1
ATOM 1480 C C . ARG A 1 191 ? -6.653 19.585 -3.887 1.00 89.94 191 ARG A C 1
ATOM 1482 O O . ARG A 1 191 ? -5.812 20.475 -3.776 1.00 89.94 191 ARG A O 1
ATOM 1489 N N . GLY A 1 192 ? -6.683 18.764 -4.937 1.00 90.69 192 GLY A N 1
ATOM 1490 C CA . GLY A 1 192 ? -5.775 18.838 -6.083 1.00 90.69 192 GLY A CA 1
ATOM 1491 C C . GLY A 1 192 ? -4.564 17.907 -6.004 1.00 90.69 192 GLY A C 1
ATOM 1492 O O . GLY A 1 192 ? -3.737 17.934 -6.914 1.00 90.69 192 GLY A O 1
ATOM 1493 N N . GLY A 1 193 ? -4.459 17.098 -4.948 1.00 94.62 193 GLY A N 1
ATOM 1494 C CA . GLY A 1 193 ? -3.493 16.012 -4.832 1.00 94.62 193 GLY A CA 1
ATOM 1495 C C . GLY A 1 193 ? -2.038 16.431 -4.645 1.00 94.62 193 GLY A C 1
ATOM 1496 O O . GLY A 1 193 ? -1.665 17.601 -4.766 1.00 94.62 193 GLY A O 1
ATOM 1497 N N . PHE A 1 194 ? -1.203 15.431 -4.365 1.00 96.44 194 PHE A N 1
ATOM 1498 C CA . PHE A 1 194 ? 0.247 15.586 -4.390 1.00 96.44 194 PHE A CA 1
ATOM 1499 C C . PHE A 1 194 ? 0.740 15.800 -5.821 1.00 96.44 194 PHE A C 1
ATOM 1501 O O . PHE A 1 194 ? 0.159 15.276 -6.775 1.00 96.44 194 PHE A O 1
ATOM 1508 N N . LYS A 1 195 ? 1.825 16.557 -5.960 1.00 98.06 195 LYS A N 1
ATOM 1509 C CA . LYS A 1 195 ? 2.636 16.635 -7.172 1.00 98.06 195 LYS A CA 1
ATOM 1510 C C . LYS A 1 195 ? 3.710 15.560 -7.112 1.00 98.06 195 LYS A C 1
ATOM 1512 O O . LYS A 1 195 ? 4.602 15.620 -6.269 1.00 98.06 195 LYS A O 1
ATOM 1517 N N . ILE A 1 196 ? 3.606 14.585 -7.997 1.00 98.62 196 ILE A N 1
ATOM 1518 C CA . ILE A 1 196 ? 4.466 13.411 -8.026 1.00 98.62 196 ILE A CA 1
ATOM 1519 C C . ILE A 1 196 ? 5.265 13.442 -9.324 1.00 98.62 196 ILE A C 1
ATOM 1521 O O . ILE A 1 196 ? 4.666 13.417 -10.399 1.00 98.62 196 ILE A O 1
ATOM 1525 N N . LEU A 1 197 ? 6.594 13.468 -9.221 1.00 98.81 197 LEU A N 1
ATOM 1526 C CA . LEU A 1 197 ? 7.472 13.206 -10.358 1.00 98.81 197 LEU A CA 1
ATOM 1527 C C . LEU A 1 197 ? 7.751 11.703 -10.426 1.00 98.81 197 LEU A C 1
ATOM 1529 O O . LEU A 1 197 ? 8.390 11.143 -9.537 1.00 98.81 197 LEU A O 1
ATOM 1533 N N . LEU A 1 198 ? 7.256 11.044 -11.464 1.00 98.75 198 LEU A N 1
ATOM 1534 C CA . LEU A 1 198 ? 7.487 9.633 -11.736 1.00 98.75 198 LEU A CA 1
ATOM 1535 C C . LEU A 1 198 ? 8.660 9.501 -12.710 1.00 98.75 198 LEU A C 1
ATOM 1537 O O . LEU A 1 198 ? 8.588 9.990 -13.834 1.00 98.75 198 LEU A O 1
ATOM 1541 N N . VAL A 1 199 ? 9.743 8.857 -12.285 1.00 98.62 199 VAL A N 1
ATOM 1542 C CA . VAL A 1 199 ? 10.990 8.784 -13.058 1.00 98.62 199 VAL A CA 1
ATOM 1543 C C . VAL A 1 199 ? 11.104 7.415 -13.713 1.00 98.62 199 VAL A C 1
ATOM 1545 O O . VAL A 1 199 ? 11.165 6.393 -13.023 1.00 98.62 199 VAL A O 1
ATOM 1548 N N . SER A 1 200 ? 11.135 7.392 -15.046 1.00 98.31 200 SER A N 1
ATOM 1549 C CA . SER A 1 200 ? 11.258 6.150 -15.811 1.00 98.31 200 SER A CA 1
ATOM 1550 C C . SER A 1 200 ? 12.707 5.643 -15.860 1.00 98.31 200 SER A C 1
ATOM 1552 O O . SER A 1 200 ? 13.645 6.441 -15.740 1.00 98.31 200 SER A O 1
ATOM 1554 N N . PRO A 1 201 ? 12.925 4.341 -16.115 1.00 96.94 201 PRO A N 1
ATOM 1555 C CA . PRO A 1 201 ? 14.191 3.873 -16.669 1.00 96.94 201 PRO A CA 1
ATOM 1556 C C . PRO A 1 201 ? 14.350 4.325 -18.129 1.00 96.94 201 PRO A C 1
ATOM 1558 O O . PRO A 1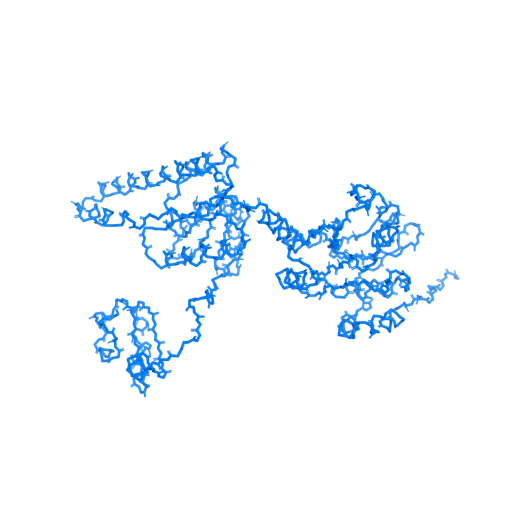 201 ? 13.422 4.867 -18.736 1.00 96.94 201 PRO A O 1
ATOM 1561 N N . LEU A 1 202 ? 15.526 4.079 -18.710 1.00 95.81 202 LEU A N 1
ATOM 1562 C CA . LEU A 1 202 ? 15.776 4.352 -20.129 1.00 95.81 202 LEU A CA 1
ATOM 1563 C C . LEU A 1 202 ? 15.154 3.279 -21.040 1.00 95.81 202 LEU A C 1
ATOM 1565 O O . LEU A 1 202 ? 14.789 3.567 -22.173 1.00 95.81 202 LEU A O 1
ATOM 1569 N N . TYR A 1 203 ? 15.065 2.032 -20.579 1.00 93.81 203 TYR A N 1
ATOM 1570 C CA . TYR A 1 203 ? 14.569 0.900 -21.365 1.00 93.81 203 TYR A CA 1
ATOM 1571 C C . TYR A 1 203 ? 14.160 -0.263 -20.447 1.00 93.81 203 TYR A C 1
ATOM 1573 O O . TYR A 1 203 ? 14.226 -0.153 -19.223 1.00 93.81 203 TYR A O 1
ATOM 1581 N N . GLY A 1 204 ? 13.754 -1.385 -21.046 1.00 90.00 204 GLY A N 1
ATOM 1582 C CA . GLY A 1 204 ? 13.515 -2.646 -20.341 1.00 90.00 204 GLY A CA 1
ATOM 1583 C C . GLY A 1 204 ? 12.086 -2.823 -19.823 1.00 90.00 204 GLY A C 1
ATOM 1584 O O . GLY A 1 204 ? 11.214 -1.978 -20.021 1.00 90.00 204 GLY A O 1
ATOM 1585 N N . GLY A 1 205 ? 11.842 -3.954 -19.152 1.00 87.62 205 GLY A N 1
ATOM 1586 C CA . GLY A 1 205 ? 10.505 -4.366 -18.697 1.00 87.62 205 GLY A CA 1
ATOM 1587 C C . GLY A 1 205 ? 9.876 -3.452 -17.639 1.00 87.62 205 GLY A C 1
ATOM 1588 O O . GLY A 1 205 ? 8.657 -3.434 -17.486 1.00 87.62 205 GLY A O 1
ATOM 1589 N N . SER A 1 206 ? 10.692 -2.647 -16.959 1.00 92.94 206 SER A N 1
ATOM 1590 C CA . SER A 1 206 ? 10.247 -1.643 -15.991 1.00 92.94 206 SER A CA 1
ATOM 1591 C C . SER A 1 206 ? 9.661 -0.384 -16.659 1.00 92.94 206 SER A C 1
ATOM 1593 O O . SER A 1 206 ? 8.858 0.317 -16.044 1.00 92.94 206 SER A O 1
ATOM 1595 N N . LEU A 1 207 ? 9.990 -0.101 -17.930 1.00 95.44 207 LEU A N 1
ATOM 1596 C CA . LEU A 1 207 ? 9.518 1.098 -18.638 1.00 95.44 207 LEU A CA 1
ATOM 1597 C C . LEU A 1 207 ? 7.986 1.121 -18.847 1.00 95.44 207 LEU A C 1
ATOM 1599 O O . LEU A 1 207 ? 7.372 2.125 -18.485 1.00 95.44 207 LEU A O 1
ATOM 1603 N N . PRO A 1 208 ? 7.316 0.052 -19.331 1.00 93.56 208 PRO A N 1
ATOM 1604 C CA . PRO A 1 208 ? 5.853 0.035 -19.448 1.00 93.56 208 PRO A CA 1
ATOM 1605 C C . PRO A 1 208 ? 5.118 0.252 -18.119 1.00 93.56 208 PRO A C 1
ATOM 1607 O O . PRO A 1 208 ? 4.022 0.817 -18.101 1.00 93.56 208 PRO A O 1
ATOM 1610 N N . VAL A 1 209 ? 5.728 -0.152 -16.996 1.00 95.56 209 VAL A N 1
ATOM 1611 C CA . VAL A 1 209 ? 5.130 -0.003 -15.660 1.00 95.56 209 VAL A CA 1
ATOM 1612 C C . VAL A 1 209 ? 4.910 1.464 -15.297 1.00 95.56 209 VAL A C 1
ATOM 1614 O O . VAL A 1 209 ? 3.927 1.789 -14.634 1.00 95.56 209 VAL A O 1
ATOM 1617 N N . VAL A 1 210 ? 5.750 2.367 -15.805 1.00 96.94 210 VAL A N 1
ATOM 1618 C CA . VAL A 1 210 ? 5.614 3.821 -15.626 1.00 96.94 210 VAL A CA 1
ATOM 1619 C C . VAL A 1 210 ? 4.236 4.302 -16.085 1.00 96.94 210 VAL A C 1
ATOM 1621 O O . VAL A 1 210 ? 3.575 5.052 -15.370 1.00 96.94 210 VAL A O 1
ATOM 1624 N N . GLY A 1 211 ? 3.755 3.814 -17.233 1.00 95.62 211 GLY A N 1
ATOM 1625 C CA . GLY A 1 211 ? 2.436 4.171 -17.757 1.00 95.62 211 GLY A CA 1
ATOM 1626 C C . GLY A 1 211 ? 1.287 3.682 -16.870 1.00 95.62 211 GLY A C 1
ATOM 1627 O O . GLY A 1 211 ? 0.326 4.421 -16.645 1.00 95.62 211 GLY A O 1
ATOM 1628 N N . TYR A 1 212 ? 1.391 2.461 -16.329 1.00 96.19 212 TYR A N 1
ATOM 1629 C CA . TYR A 1 212 ? 0.406 1.910 -15.386 1.00 96.19 212 TYR A CA 1
ATOM 1630 C C . TYR A 1 212 ? 0.371 2.720 -14.084 1.00 96.19 212 TYR A C 1
ATOM 1632 O O . TYR A 1 212 ? -0.701 3.101 -13.611 1.00 96.19 212 TYR A O 1
ATOM 1640 N N . VAL A 1 213 ? 1.544 3.043 -13.535 1.00 96.75 213 VAL A N 1
ATOM 1641 C CA . VAL A 1 213 ? 1.679 3.816 -12.294 1.00 96.75 213 VAL A CA 1
ATOM 1642 C C . VAL A 1 213 ? 1.158 5.237 -12.463 1.00 96.75 213 VAL A C 1
ATOM 1644 O O . VAL A 1 213 ? 0.416 5.710 -11.603 1.00 96.75 213 VAL A O 1
ATOM 1647 N N . GLN A 1 214 ? 1.481 5.904 -13.575 1.00 97.38 214 GLN A N 1
ATOM 1648 C CA . GLN A 1 214 ? 0.976 7.245 -13.858 1.00 97.38 214 GLN A CA 1
ATOM 1649 C C . GLN A 1 214 ? -0.556 7.261 -13.854 1.00 97.38 214 GLN A C 1
ATOM 1651 O O . GLN A 1 214 ? -1.157 8.065 -13.141 1.00 97.38 214 GLN A O 1
ATOM 1656 N N . ARG A 1 215 ? -1.196 6.341 -14.591 1.00 96.69 215 ARG A N 1
ATOM 1657 C CA . ARG A 1 215 ? -2.664 6.253 -14.638 1.00 96.69 215 ARG A CA 1
ATOM 1658 C C . ARG A 1 215 ? -3.268 5.964 -13.272 1.00 96.69 215 ARG A C 1
ATOM 1660 O O . ARG A 1 215 ? -4.244 6.614 -12.909 1.00 96.69 215 ARG A O 1
ATOM 1667 N N . ALA A 1 216 ? -2.678 5.051 -12.501 1.00 95.12 216 ALA A N 1
ATOM 1668 C CA . ALA A 1 216 ? -3.146 4.739 -11.155 1.00 95.12 216 ALA A CA 1
ATOM 1669 C C . ALA A 1 216 ? -3.072 5.962 -10.223 1.00 95.12 216 ALA A C 1
ATOM 1671 O O . ALA A 1 216 ? -4.057 6.303 -9.571 1.00 95.12 216 ALA A O 1
ATOM 1672 N N . LEU A 1 217 ? -1.940 6.674 -10.193 1.00 96.00 217 LEU A N 1
ATOM 1673 C CA . LEU A 1 217 ? -1.768 7.867 -9.358 1.00 96.00 217 LEU A CA 1
ATOM 1674 C C . LEU A 1 217 ? -2.694 9.014 -9.783 1.00 96.00 217 LEU A C 1
ATOM 1676 O O . LEU A 1 217 ? -3.264 9.694 -8.928 1.00 96.00 217 LEU A O 1
ATOM 1680 N N . THR A 1 218 ? -2.887 9.213 -11.088 1.00 95.88 218 THR A N 1
ATOM 1681 C CA . THR A 1 218 ? -3.837 10.203 -11.608 1.00 95.88 218 THR A CA 1
ATOM 1682 C C . THR A 1 218 ? -5.281 9.844 -11.262 1.00 95.88 218 THR A C 1
ATOM 1684 O O . THR A 1 218 ? -6.024 10.716 -10.819 1.00 95.88 218 THR A O 1
ATOM 1687 N N . ALA A 1 219 ? -5.674 8.572 -11.382 1.00 92.75 219 ALA A N 1
ATOM 1688 C CA . ALA A 1 219 ? -7.008 8.102 -11.000 1.00 92.75 219 ALA A CA 1
ATOM 1689 C C . ALA A 1 219 ? -7.280 8.260 -9.493 1.00 92.75 219 ALA A C 1
ATOM 1691 O O . ALA A 1 219 ? -8.413 8.514 -9.092 1.00 92.75 219 ALA A O 1
ATOM 1692 N N . LEU A 1 220 ? -6.238 8.192 -8.658 1.00 91.31 220 LEU A N 1
ATOM 1693 C CA . LEU A 1 220 ? -6.312 8.504 -7.226 1.00 91.31 220 LEU A CA 1
ATOM 1694 C C . LEU A 1 220 ? -6.422 10.013 -6.927 1.00 91.31 220 LEU A C 1
ATOM 1696 O O . LEU A 1 220 ? -6.493 10.395 -5.761 1.00 91.31 220 LEU A O 1
ATOM 1700 N N . GLY A 1 221 ? -6.451 10.874 -7.950 1.00 94.12 221 GLY A N 1
ATOM 1701 C CA . GLY A 1 221 ? -6.600 12.326 -7.826 1.00 94.12 221 GLY A CA 1
ATOM 1702 C C . GLY A 1 221 ? -5.293 13.070 -7.543 1.00 94.12 221 GLY A C 1
ATOM 1703 O O . GLY A 1 221 ? -5.315 14.178 -7.005 1.00 94.12 221 GLY A O 1
ATOM 1704 N N . HIS A 1 222 ? -4.142 12.475 -7.866 1.00 96.62 222 HIS A N 1
ATOM 1705 C CA . HIS A 1 222 ? -2.836 13.130 -7.771 1.00 96.62 222 HIS A CA 1
ATOM 1706 C C . HIS A 1 222 ? -2.370 13.694 -9.117 1.00 96.62 222 HIS A C 1
ATOM 1708 O O . HIS A 1 222 ? -2.754 13.229 -10.190 1.00 96.62 222 HIS A O 1
ATOM 1714 N N . ARG A 1 223 ? -1.501 14.707 -9.064 1.00 97.38 223 ARG A N 1
ATOM 1715 C CA . ARG A 1 223 ? -0.826 15.246 -10.248 1.00 97.38 223 ARG A CA 1
ATOM 1716 C C . ARG A 1 223 ? 0.459 14.463 -10.455 1.00 97.38 223 ARG A C 1
ATOM 1718 O O . ARG A 1 223 ? 1.441 14.716 -9.765 1.00 97.38 223 ARG A O 1
ATOM 1725 N N . CYS A 1 224 ? 0.431 13.505 -11.372 1.00 98.00 224 CYS A N 1
ATOM 1726 C CA . CYS A 1 224 ? 1.585 12.678 -11.693 1.00 98.00 224 CYS A CA 1
ATOM 1727 C C . CYS A 1 224 ? 2.180 13.098 -13.037 1.00 98.00 224 CYS A C 1
ATOM 1729 O O . CYS A 1 224 ? 1.534 12.974 -14.079 1.00 98.00 224 CYS A O 1
ATOM 1731 N N . GLU A 1 225 ? 3.408 13.601 -12.996 1.00 98.31 225 GLU A N 1
ATOM 1732 C CA . GLU A 1 225 ? 4.183 13.927 -14.182 1.00 98.31 225 GLU A CA 1
ATOM 1733 C C . GLU A 1 225 ? 5.266 12.875 -14.401 1.00 98.31 225 GLU A C 1
ATOM 1735 O O . GLU A 1 225 ? 5.953 12.493 -13.456 1.00 98.31 225 GLU A O 1
ATOM 1740 N N . VAL A 1 226 ? 5.420 12.410 -15.640 1.00 98.69 226 VAL A N 1
ATOM 1741 C CA . VAL A 1 226 ? 6.456 11.444 -16.009 1.00 98.69 226 VAL A CA 1
ATOM 1742 C C . VAL A 1 226 ? 7.678 12.186 -16.528 1.00 98.69 226 VAL A C 1
ATOM 1744 O O . VAL A 1 226 ? 7.584 12.930 -17.503 1.00 98.69 226 VAL A O 1
ATOM 1747 N N . LEU A 1 227 ? 8.829 11.937 -15.908 1.00 98.44 227 LEU A N 1
ATOM 1748 C CA . LEU A 1 227 ? 10.126 12.222 -16.506 1.00 98.44 227 LEU A CA 1
ATOM 1749 C C . LEU A 1 227 ? 10.550 10.997 -17.317 1.00 98.44 227 LEU A C 1
ATOM 1751 O O . LEU A 1 227 ? 11.038 10.009 -16.760 1.00 98.44 227 LEU A O 1
ATOM 1755 N N . ASP A 1 228 ? 10.294 11.061 -18.622 1.00 97.88 228 ASP A N 1
ATOM 1756 C CA . ASP A 1 228 ? 10.591 9.981 -19.558 1.00 97.88 228 ASP A CA 1
ATOM 1757 C C . ASP A 1 228 ? 12.063 10.019 -19.982 1.00 97.88 228 ASP A C 1
ATOM 1759 O O . ASP A 1 228 ? 12.478 10.820 -20.817 1.00 97.88 228 ASP A O 1
ATOM 1763 N N . ASN A 1 229 ? 12.856 9.124 -19.401 1.00 97.50 229 ASN A N 1
ATOM 1764 C CA . ASN A 1 229 ? 14.259 8.934 -19.739 1.00 97.50 229 ASN A CA 1
ATOM 1765 C C . ASN A 1 229 ? 14.469 8.053 -20.979 1.00 97.50 229 ASN A C 1
ATOM 1767 O O . ASN A 1 229 ? 15.595 7.964 -21.471 1.00 97.50 229 ASN A O 1
ATOM 1771 N N . SER A 1 230 ? 13.428 7.403 -21.512 1.00 96.44 230 SER A N 1
ATOM 1772 C CA . SER A 1 230 ? 13.578 6.519 -22.675 1.00 96.44 230 SER A CA 1
ATOM 1773 C C . SER A 1 230 ? 13.989 7.264 -23.943 1.00 96.44 230 SER A C 1
ATOM 1775 O O . SER A 1 230 ? 14.680 6.708 -24.798 1.00 96.44 230 SER A O 1
ATOM 1777 N N . VAL A 1 231 ? 13.703 8.567 -24.006 1.00 96.19 231 VAL A N 1
ATOM 1778 C CA . VAL A 1 231 ? 14.170 9.469 -25.070 1.00 96.19 231 VAL A CA 1
ATOM 1779 C C . VAL A 1 231 ? 15.699 9.498 -25.199 1.00 96.19 231 VAL A C 1
ATOM 1781 O O . VAL A 1 231 ? 16.222 9.771 -26.278 1.00 96.19 231 VAL A O 1
ATOM 1784 N N . PHE A 1 232 ? 16.428 9.178 -24.125 1.00 95.62 232 PHE A N 1
ATOM 1785 C CA . PHE A 1 232 ? 17.890 9.146 -24.106 1.00 95.62 232 PHE A CA 1
ATOM 1786 C C . PHE A 1 232 ? 18.481 7.775 -24.461 1.00 95.62 232 PHE A C 1
ATOM 1788 O O . PHE A 1 232 ? 19.696 7.663 -24.645 1.00 95.62 232 PHE A O 1
ATOM 1795 N N . TYR A 1 233 ? 17.653 6.733 -24.597 1.00 94.94 233 TYR A N 1
ATOM 1796 C CA . TYR A 1 233 ? 18.113 5.375 -24.887 1.00 94.94 233 TYR A CA 1
ATOM 1797 C C . TYR A 1 233 ? 18.918 5.255 -26.196 1.00 94.94 233 TYR A C 1
ATOM 1799 O O . TYR A 1 233 ? 19.989 4.643 -26.157 1.00 94.94 233 TYR A O 1
ATOM 1807 N N . PRO A 1 234 ? 18.518 5.874 -27.331 1.00 95.00 234 PRO A N 1
ATOM 1808 C CA . PRO A 1 234 ? 19.320 5.822 -28.556 1.00 95.00 234 PRO A CA 1
ATOM 1809 C C . PRO A 1 234 ? 20.718 6.430 -28.380 1.00 95.00 234 PRO A C 1
ATOM 1811 O O . PRO A 1 234 ? 21.702 5.885 -28.876 1.00 95.00 234 PRO A O 1
ATOM 1814 N N . GLY A 1 235 ? 20.812 7.535 -27.632 1.00 92.81 235 GLY A N 1
ATOM 1815 C CA . GLY A 1 235 ? 22.084 8.181 -27.313 1.00 92.81 235 GLY A CA 1
ATOM 1816 C C . GLY A 1 235 ? 22.967 7.297 -26.436 1.00 92.81 235 GLY A C 1
ATOM 1817 O O . GLY A 1 235 ? 24.144 7.121 -26.737 1.00 92.81 235 GLY A O 1
ATOM 1818 N N . MET A 1 236 ? 22.390 6.673 -25.404 1.00 91.81 236 MET A N 1
ATOM 1819 C CA . MET A 1 236 ? 23.111 5.707 -24.575 1.00 91.81 236 MET A CA 1
ATOM 1820 C C . MET A 1 236 ? 23.635 4.540 -25.418 1.00 91.81 236 MET A C 1
ATOM 1822 O O . MET A 1 236 ? 24.816 4.228 -25.329 1.00 91.81 236 MET A O 1
ATOM 1826 N N . LYS A 1 237 ? 22.809 3.943 -26.287 1.00 92.88 237 LYS A N 1
ATOM 1827 C CA . LYS A 1 237 ? 23.241 2.844 -27.165 1.00 92.88 237 LYS A CA 1
ATOM 1828 C C . LYS A 1 237 ? 24.439 3.244 -28.030 1.00 92.88 237 LYS A C 1
ATOM 1830 O O . LYS A 1 237 ? 25.414 2.503 -28.098 1.00 92.88 237 LYS A O 1
ATOM 1835 N N . HIS A 1 238 ? 24.401 4.438 -28.620 1.00 93.75 238 HIS A N 1
ATOM 1836 C CA . HIS A 1 238 ? 25.523 4.948 -29.403 1.00 93.75 238 HIS A CA 1
ATOM 1837 C C . HIS A 1 238 ? 26.806 5.092 -28.568 1.00 93.75 238 HIS A C 1
ATOM 1839 O O . HIS A 1 238 ? 27.878 4.704 -29.024 1.00 93.75 238 HIS A O 1
ATOM 1845 N N . LEU A 1 239 ? 26.704 5.600 -27.333 1.00 91.31 239 LEU A N 1
ATOM 1846 C CA . LEU A 1 239 ? 27.849 5.698 -26.422 1.00 91.31 239 LEU A CA 1
ATOM 1847 C C . LEU A 1 239 ? 28.430 4.321 -26.071 1.00 91.31 239 LEU A C 1
ATOM 1849 O O . LEU A 1 239 ? 29.652 4.185 -26.009 1.00 91.31 239 LEU A O 1
ATOM 1853 N N . LEU A 1 240 ? 27.574 3.310 -25.884 1.00 86.75 240 LEU A N 1
ATOM 1854 C CA . LEU A 1 240 ? 28.000 1.943 -25.566 1.00 86.75 240 LEU A CA 1
ATOM 1855 C C . LEU A 1 240 ? 28.769 1.271 -26.713 1.00 86.75 240 LEU A C 1
ATOM 1857 O O . LEU A 1 240 ? 29.641 0.440 -26.473 1.00 86.75 240 LEU A O 1
ATOM 1861 N N . GLU A 1 241 ? 28.475 1.650 -27.955 1.00 93.12 241 GLU A N 1
ATOM 1862 C CA . GLU A 1 241 ? 29.120 1.121 -29.163 1.00 93.12 241 GLU A CA 1
ATOM 1863 C C . GLU A 1 241 ? 30.356 1.937 -29.589 1.00 93.12 241 GLU A C 1
ATOM 1865 O O . GLU A 1 241 ? 31.119 1.508 -30.456 1.00 93.12 241 GLU A O 1
ATOM 1870 N N . LEU A 1 242 ? 30.586 3.106 -28.977 1.00 93.94 242 LEU A N 1
ATOM 1871 C CA . LEU A 1 242 ? 31.603 4.069 -29.408 1.00 93.94 242 LEU A CA 1
ATOM 1872 C C . LEU A 1 242 ? 33.040 3.574 -29.194 1.00 93.94 242 LEU A C 1
ATOM 1874 O O . LEU A 1 242 ? 33.958 3.967 -29.916 1.00 93.94 242 LEU A O 1
ATOM 1878 N N . THR A 1 243 ? 33.265 2.749 -28.172 1.00 92.81 243 THR A N 1
ATOM 1879 C CA . THR A 1 243 ? 34.602 2.265 -27.824 1.00 92.81 243 THR A CA 1
ATOM 1880 C C . THR A 1 243 ? 34.566 0.900 -27.153 1.00 92.81 243 THR A C 1
ATOM 1882 O O . THR A 1 243 ? 33.738 0.628 -26.291 1.00 92.81 243 THR A O 1
ATOM 1885 N N . SER A 1 244 ? 35.532 0.049 -27.496 1.00 94.25 244 SER A N 1
ATOM 1886 C CA . SER A 1 244 ? 35.796 -1.210 -26.791 1.00 94.25 244 SER A CA 1
ATOM 1887 C C . SER A 1 244 ? 36.663 -1.022 -25.537 1.00 94.25 244 SER A C 1
ATOM 1889 O O . SER A 1 244 ? 36.870 -1.969 -24.772 1.00 94.25 244 SER A O 1
ATOM 1891 N N . ASN A 1 245 ? 37.183 0.192 -25.295 1.00 96.38 245 ASN A N 1
ATOM 1892 C CA . ASN A 1 245 ? 37.953 0.501 -24.095 1.00 96.38 245 ASN A CA 1
ATOM 1893 C C . ASN A 1 245 ? 37.019 0.656 -22.887 1.00 96.38 245 ASN A C 1
ATOM 1895 O O . ASN A 1 245 ? 36.349 1.676 -22.724 1.00 96.38 245 ASN A O 1
ATOM 1899 N N . ARG A 1 246 ? 37.050 -0.339 -21.997 1.00 94.19 246 ARG A N 1
ATOM 1900 C CA . ARG A 1 246 ? 36.192 -0.417 -20.805 1.00 94.19 246 ARG A CA 1
ATOM 1901 C C . ARG A 1 246 ? 36.297 0.791 -19.869 1.00 94.19 246 ARG A C 1
ATOM 1903 O O . ARG A 1 246 ? 35.297 1.155 -19.265 1.00 94.19 246 ARG A O 1
ATOM 1910 N N . ASN A 1 247 ? 37.467 1.425 -19.753 1.00 95.44 247 ASN A N 1
ATOM 1911 C CA . ASN A 1 247 ? 37.632 2.582 -18.866 1.00 95.44 247 ASN A CA 1
ATOM 1912 C C . ASN A 1 247 ? 36.902 3.810 -19.412 1.00 95.44 247 ASN A C 1
ATOM 1914 O O . ASN A 1 247 ? 36.216 4.503 -18.667 1.00 95.44 247 ASN A O 1
ATOM 1918 N N . HIS A 1 248 ? 37.031 4.069 -20.715 1.00 95.06 248 HIS A N 1
ATOM 1919 C CA . HIS A 1 248 ? 36.317 5.174 -21.352 1.00 95.06 248 HIS A CA 1
ATOM 1920 C C . HIS A 1 248 ? 34.817 4.904 -21.425 1.00 95.06 248 HIS A C 1
ATOM 1922 O O . HIS A 1 248 ? 34.037 5.813 -21.166 1.00 95.06 248 HIS A O 1
ATOM 1928 N N . LEU A 1 249 ? 34.417 3.659 -21.691 1.00 94.12 249 LEU A N 1
ATOM 1929 C CA . LEU A 1 249 ? 33.016 3.252 -21.648 1.00 94.12 249 LEU A CA 1
ATOM 1930 C C . LEU A 1 249 ? 32.388 3.545 -20.274 1.00 94.12 249 LEU A C 1
ATOM 1932 O O . LEU A 1 249 ? 31.394 4.260 -20.203 1.00 94.12 249 LEU A O 1
ATOM 1936 N N . ALA A 1 250 ? 33.031 3.113 -19.185 1.00 92.62 250 ALA A N 1
ATOM 1937 C CA . ALA A 1 250 ? 32.554 3.377 -17.826 1.00 92.62 250 ALA A CA 1
ATOM 1938 C C . ALA A 1 250 ? 32.477 4.883 -17.497 1.00 92.62 250 ALA A C 1
ATOM 1940 O O . ALA A 1 250 ? 31.562 5.330 -16.807 1.00 92.62 250 ALA A O 1
ATOM 1941 N N . GLN A 1 251 ? 33.420 5.691 -17.997 1.00 94.44 251 GLN A N 1
ATOM 1942 C CA . GLN A 1 251 ? 33.379 7.151 -17.840 1.00 94.44 251 GLN A CA 1
ATOM 1943 C C . GLN A 1 251 ? 32.199 7.784 -18.590 1.00 94.44 251 GLN A C 1
ATOM 1945 O O . GLN A 1 251 ? 31.553 8.684 -18.052 1.00 94.44 251 GLN A O 1
ATOM 1950 N N . LEU A 1 252 ? 31.905 7.318 -19.807 1.00 94.62 252 LEU A N 1
ATOM 1951 C CA . LEU A 1 252 ? 30.759 7.783 -20.592 1.00 94.62 252 LEU A CA 1
ATOM 1952 C C . LEU A 1 252 ? 29.435 7.400 -19.920 1.00 94.62 252 LEU A C 1
ATOM 1954 O O . LEU A 1 252 ? 28.552 8.247 -19.795 1.00 94.62 252 LEU A O 1
ATOM 1958 N N . GLU A 1 253 ? 29.318 6.166 -19.425 1.00 91.50 253 GLU A N 1
ATOM 1959 C CA . GLU A 1 253 ? 28.151 5.697 -18.668 1.00 91.50 253 GLU A CA 1
ATOM 1960 C C . GLU A 1 253 ? 27.926 6.521 -17.393 1.00 91.50 253 GLU A C 1
ATOM 1962 O O . GLU A 1 253 ? 26.803 6.955 -17.118 1.00 91.50 253 GLU A O 1
ATOM 1967 N N . ALA A 1 254 ? 28.989 6.794 -16.631 1.00 91.94 254 ALA A N 1
ATOM 1968 C CA . ALA A 1 254 ? 28.908 7.613 -15.426 1.00 91.94 254 ALA A CA 1
ATOM 1969 C C . ALA A 1 254 ? 28.510 9.065 -15.745 1.00 91.94 254 ALA A C 1
ATOM 1971 O O . ALA A 1 254 ? 27.659 9.641 -15.062 1.00 91.94 254 ALA A O 1
ATOM 1972 N N . GLY A 1 255 ? 29.081 9.649 -16.804 1.00 93.81 255 GLY A N 1
ATOM 1973 C CA . GLY A 1 255 ? 28.733 10.991 -17.276 1.00 93.81 255 GLY A CA 1
ATOM 1974 C C . GLY A 1 255 ? 27.268 11.100 -17.702 1.00 93.81 255 GLY A C 1
ATOM 1975 O O . GLY A 1 255 ? 26.569 12.017 -17.273 1.00 93.81 255 GLY A O 1
ATOM 1976 N N . MET A 1 256 ? 26.778 10.124 -18.470 1.00 93.44 256 MET A N 1
ATOM 1977 C CA . MET A 1 256 ? 25.369 10.028 -18.857 1.00 93.44 256 MET A CA 1
ATOM 1978 C C . MET A 1 256 ? 24.462 9.882 -17.632 1.00 93.44 256 MET A C 1
ATOM 1980 O O . MET A 1 256 ? 23.489 10.615 -17.495 1.00 93.44 256 MET A O 1
ATOM 1984 N N . THR A 1 257 ? 24.811 8.995 -16.698 1.00 93.38 257 THR A N 1
ATOM 1985 C CA . THR A 1 257 ? 24.059 8.811 -15.447 1.00 93.38 257 THR A CA 1
ATOM 1986 C C . THR A 1 257 ? 23.971 10.115 -14.657 1.00 93.38 257 THR A C 1
ATOM 1988 O O . THR A 1 257 ? 22.906 10.454 -14.155 1.00 93.38 257 THR A O 1
ATOM 1991 N N . THR A 1 258 ? 25.066 10.875 -14.591 1.00 94.88 258 THR A N 1
ATOM 1992 C CA . THR A 1 258 ? 25.121 12.160 -13.880 1.00 94.88 258 THR A CA 1
ATOM 1993 C C . THR A 1 258 ? 24.210 13.193 -14.539 1.00 94.88 258 THR A C 1
ATOM 1995 O O . THR A 1 258 ? 23.430 13.846 -13.853 1.00 94.88 258 THR A O 1
ATOM 1998 N N . LEU A 1 259 ? 24.256 13.299 -15.871 1.00 95.56 259 LEU A N 1
ATOM 1999 C CA . LEU A 1 259 ? 23.391 14.194 -16.639 1.00 95.56 259 LEU A CA 1
ATOM 2000 C C . LEU A 1 259 ? 21.903 13.869 -16.437 1.00 95.56 259 LEU A C 1
ATOM 2002 O O . LEU A 1 259 ? 21.092 14.767 -16.211 1.00 95.56 259 LEU A O 1
ATOM 2006 N N . LEU A 1 260 ? 21.540 12.588 -16.511 1.00 97.00 260 LEU A N 1
ATOM 2007 C CA . LEU A 1 260 ? 20.153 12.162 -16.339 1.00 97.00 260 LEU A CA 1
ATOM 2008 C C . LEU A 1 260 ? 19.675 12.358 -14.901 1.00 97.00 260 LEU A C 1
ATOM 2010 O O . LEU A 1 260 ? 18.548 12.803 -14.695 1.00 97.00 260 LEU A O 1
ATOM 2014 N N . ALA A 1 261 ? 20.531 12.109 -13.914 1.00 96.75 261 ALA A N 1
ATOM 2015 C CA . ALA A 1 261 ? 20.197 12.346 -12.518 1.00 96.75 261 ALA A CA 1
ATOM 2016 C C . ALA A 1 261 ? 19.977 13.842 -12.230 1.00 96.75 261 ALA A C 1
ATOM 2018 O O . ALA A 1 261 ? 19.015 14.193 -11.551 1.00 96.75 261 ALA A O 1
ATOM 2019 N N . GLU A 1 262 ? 20.776 14.731 -12.827 1.00 97.31 262 GLU A N 1
ATOM 2020 C CA . GLU A 1 262 ? 20.555 16.181 -12.743 1.00 97.31 262 GLU A CA 1
ATOM 2021 C C . GLU A 1 262 ? 19.201 16.594 -13.341 1.00 97.31 262 GLU A C 1
ATOM 2023 O O . GLU A 1 262 ? 18.502 17.441 -12.785 1.00 97.31 262 GLU A O 1
ATOM 2028 N N . SER A 1 263 ? 18.762 15.948 -14.429 1.00 97.56 263 SER A N 1
ATOM 2029 C CA . SER A 1 263 ? 17.437 16.218 -15.005 1.00 97.56 263 SER A CA 1
ATOM 2030 C C . SER A 1 263 ? 16.289 15.903 -14.032 1.00 97.56 263 SER A C 1
ATOM 2032 O O . SER A 1 263 ? 15.271 16.604 -14.034 1.00 97.56 263 SER A O 1
ATOM 2034 N N . VAL A 1 264 ? 16.471 14.910 -13.148 1.00 98.06 264 VAL A N 1
ATOM 2035 C CA . VAL A 1 264 ? 15.518 14.574 -12.078 1.00 98.06 264 VAL A CA 1
ATOM 2036 C C . VAL A 1 264 ? 15.426 15.723 -11.080 1.00 98.06 264 VAL A C 1
ATOM 2038 O O . VAL A 1 264 ? 14.320 16.187 -10.798 1.00 98.06 264 VAL A O 1
ATOM 2041 N N . THR A 1 265 ? 16.565 16.210 -10.578 1.00 98.00 265 THR A N 1
ATOM 2042 C CA . THR A 1 265 ? 16.620 17.358 -9.659 1.00 98.00 265 THR A CA 1
ATOM 2043 C C . THR A 1 265 ? 15.982 18.589 -10.289 1.00 98.00 265 THR A C 1
ATOM 2045 O O . THR A 1 265 ? 15.039 19.152 -9.726 1.00 98.00 265 THR A O 1
ATOM 2048 N N . ALA A 1 266 ? 16.443 18.972 -11.483 1.00 98.12 266 ALA A N 1
ATOM 2049 C CA . ALA A 1 266 ? 15.964 20.151 -12.190 1.00 98.12 266 ALA A CA 1
ATOM 2050 C C . ALA A 1 266 ? 14.441 20.116 -12.357 1.00 98.12 266 ALA A C 1
ATOM 2052 O O . ALA A 1 266 ? 13.750 21.092 -12.047 1.00 98.12 266 ALA A O 1
ATOM 2053 N N . ARG A 1 267 ? 13.888 18.969 -12.778 1.00 98.38 267 ARG A N 1
ATOM 2054 C CA . ARG A 1 267 ? 12.445 18.857 -12.984 1.00 98.38 267 ARG A CA 1
ATOM 2055 C C . ARG A 1 267 ? 11.658 18.833 -11.679 1.00 98.38 267 ARG A C 1
ATOM 2057 O O . ARG A 1 267 ? 10.612 19.475 -11.598 1.00 98.38 267 ARG A O 1
ATOM 2064 N N . ALA A 1 268 ? 12.150 18.137 -10.658 1.00 98.38 268 ALA A N 1
ATOM 2065 C CA . ALA A 1 268 ? 11.487 18.056 -9.361 1.00 98.38 268 ALA A CA 1
ATOM 2066 C C . ALA A 1 268 ? 11.368 19.426 -8.683 1.00 98.38 268 ALA A C 1
ATOM 2068 O O . ALA A 1 268 ? 10.311 19.752 -8.135 1.00 98.38 268 ALA A O 1
ATOM 2069 N N . LEU A 1 269 ? 12.422 20.242 -8.764 1.00 98.00 269 LEU A N 1
ATOM 2070 C CA . LEU A 1 269 ? 12.425 21.605 -8.238 1.00 98.00 269 LEU A CA 1
ATOM 2071 C C . LEU A 1 269 ? 11.496 22.526 -9.040 1.00 98.00 269 LEU A C 1
ATOM 2073 O O . LEU A 1 269 ? 10.701 23.252 -8.438 1.00 98.00 269 LEU A O 1
ATOM 2077 N N . GLU A 1 270 ? 11.529 22.448 -10.374 1.00 98.12 270 GLU A N 1
ATOM 2078 C CA . GLU A 1 270 ? 10.689 23.258 -11.270 1.00 98.12 270 GLU A CA 1
ATOM 2079 C C . GLU A 1 270 ? 9.192 23.063 -10.986 1.00 98.12 270 GLU A C 1
ATOM 2081 O O . GLU A 1 270 ? 8.443 24.024 -10.790 1.00 98.12 270 GLU A O 1
ATOM 2086 N N . ILE A 1 271 ? 8.738 21.809 -10.881 1.00 97.62 271 ILE A N 1
ATOM 2087 C CA . ILE A 1 271 ? 7.319 21.526 -10.609 1.00 97.62 271 ILE A CA 1
ATOM 2088 C C . ILE A 1 271 ? 6.951 21.707 -9.130 1.00 97.62 271 ILE A C 1
ATOM 2090 O O . ILE A 1 271 ? 5.760 21.730 -8.780 1.00 97.62 271 ILE A O 1
ATOM 2094 N N . ARG A 1 272 ? 7.961 21.874 -8.263 1.00 97.31 272 ARG A N 1
ATOM 2095 C CA . ARG A 1 272 ? 7.865 21.820 -6.798 1.00 97.31 272 ARG A CA 1
ATOM 2096 C C . ARG A 1 272 ? 7.207 20.515 -6.357 1.00 97.31 272 ARG A C 1
ATOM 2098 O O . ARG A 1 272 ? 6.107 20.539 -5.803 1.00 97.31 272 ARG A O 1
ATOM 2105 N N . ALA A 1 273 ? 7.825 19.393 -6.720 1.00 98.38 273 ALA A N 1
ATOM 2106 C CA . ALA A 1 273 ? 7.317 18.061 -6.421 1.00 98.38 273 ALA A CA 1
ATOM 2107 C C . ALA A 1 273 ? 7.178 17.861 -4.904 1.00 98.38 273 ALA A C 1
ATOM 2109 O O . ALA A 1 273 ? 8.062 18.235 -4.140 1.00 98.38 273 ALA A O 1
ATOM 2110 N N . ASP A 1 274 ? 6.085 17.231 -4.477 1.00 97.94 274 ASP A N 1
ATOM 2111 C CA . ASP A 1 274 ? 5.927 16.759 -3.098 1.00 97.94 274 ASP A CA 1
ATOM 2112 C C . ASP A 1 274 ? 6.652 15.413 -2.906 1.00 97.94 274 ASP A C 1
ATOM 2114 O O . ASP A 1 274 ? 7.142 15.098 -1.819 1.00 97.94 274 ASP A O 1
ATOM 2118 N N . LEU A 1 275 ? 6.713 14.615 -3.979 1.00 97.94 275 LEU A N 1
ATOM 2119 C CA . LEU A 1 275 ? 7.263 13.264 -4.014 1.00 97.94 275 LEU A CA 1
ATOM 2120 C C . LEU A 1 275 ? 7.936 12.993 -5.366 1.00 97.94 275 LEU A C 1
ATOM 2122 O O . LEU A 1 275 ? 7.368 13.298 -6.414 1.00 97.94 275 LEU A O 1
ATOM 2126 N N . ILE A 1 276 ? 9.092 12.333 -5.345 1.00 98.38 276 ILE A N 1
ATOM 2127 C CA . ILE A 1 276 ? 9.614 11.595 -6.498 1.00 98.38 276 ILE A CA 1
ATOM 2128 C C . ILE A 1 276 ? 9.388 10.103 -6.282 1.00 98.38 276 ILE A C 1
ATOM 2130 O O . ILE A 1 276 ? 9.691 9.582 -5.209 1.00 98.38 276 ILE A O 1
ATOM 2134 N N . LEU A 1 277 ? 8.897 9.420 -7.313 1.00 98.62 277 LEU A N 1
ATOM 2135 C CA . LEU A 1 277 ? 8.828 7.967 -7.383 1.00 98.62 277 LEU A CA 1
ATOM 2136 C C . LEU A 1 277 ? 9.742 7.472 -8.509 1.00 98.62 277 LEU A C 1
ATOM 2138 O O . LEU A 1 277 ? 9.438 7.659 -9.684 1.00 98.62 277 LEU A O 1
ATOM 2142 N N . GLY A 1 278 ? 10.861 6.845 -8.154 1.00 98.25 278 GLY A N 1
ATOM 2143 C CA . GLY A 1 278 ? 11.710 6.134 -9.109 1.00 98.25 278 GLY A CA 1
ATOM 2144 C C . GLY A 1 278 ? 11.177 4.730 -9.370 1.00 98.25 278 GLY A C 1
ATOM 2145 O O . GLY A 1 278 ? 10.869 3.997 -8.428 1.00 98.25 278 GLY A O 1
ATOM 2146 N N . ILE A 1 279 ? 11.068 4.344 -10.637 1.00 98.12 279 ILE A N 1
ATOM 2147 C CA . ILE A 1 279 ? 10.854 2.945 -11.022 1.00 98.12 279 ILE A CA 1
ATOM 2148 C C . ILE A 1 279 ? 12.217 2.271 -11.197 1.00 98.12 279 ILE A C 1
ATOM 2150 O O . ILE A 1 279 ? 13.208 2.939 -11.485 1.00 98.12 279 ILE A O 1
ATOM 2154 N N . ALA A 1 280 ? 12.288 0.957 -10.984 1.00 96.44 280 ALA A N 1
ATOM 2155 C CA . ALA A 1 280 ? 13.493 0.156 -11.169 1.00 96.44 280 ALA A CA 1
ATOM 2156 C C . ALA A 1 280 ? 14.329 0.601 -12.387 1.00 96.44 280 ALA A C 1
ATOM 2158 O O . ALA A 1 280 ? 13.790 0.827 -13.468 1.00 96.44 280 ALA A O 1
ATOM 2159 N N . GLN A 1 281 ? 15.644 0.736 -12.174 1.00 93.94 281 GLN A N 1
ATOM 2160 C CA . GLN A 1 281 ? 16.630 1.271 -13.126 1.00 93.94 281 GLN A CA 1
ATOM 2161 C C . GLN A 1 281 ? 16.488 2.762 -13.511 1.00 93.94 281 GLN A C 1
ATOM 2163 O O . GLN A 1 281 ? 17.197 3.227 -14.404 1.00 93.94 281 GLN A O 1
ATOM 2168 N N . SER A 1 282 ? 15.635 3.550 -12.844 1.00 96.00 282 SER A N 1
ATOM 2169 C CA . SER A 1 282 ? 15.617 5.007 -13.030 1.00 96.00 282 SER A CA 1
ATOM 2170 C C . SER A 1 282 ? 16.966 5.635 -12.637 1.00 96.00 282 SER A C 1
ATOM 2172 O O . SER A 1 282 ? 17.516 5.250 -11.597 1.00 96.00 282 SER A O 1
ATOM 2174 N N . PRO A 1 283 ? 17.478 6.626 -13.389 1.00 95.00 283 PRO A N 1
ATOM 2175 C CA . PRO A 1 283 ? 18.814 7.193 -13.200 1.00 95.00 283 PRO A CA 1
ATOM 2176 C C . PRO A 1 283 ? 18.857 8.194 -12.033 1.00 95.00 283 PRO A C 1
ATOM 2178 O O . PRO A 1 283 ? 19.056 9.387 -12.227 1.00 95.00 283 PRO A O 1
ATOM 2181 N N . ILE A 1 284 ? 18.639 7.721 -10.805 1.00 95.69 284 ILE A N 1
ATOM 2182 C CA . ILE A 1 284 ? 18.649 8.549 -9.593 1.00 95.69 284 ILE A CA 1
ATOM 2183 C C . ILE A 1 284 ? 19.866 8.174 -8.744 1.00 95.69 284 ILE A C 1
ATOM 2185 O O . ILE A 1 284 ? 19.961 7.055 -8.237 1.00 95.69 284 ILE A O 1
ATOM 2189 N N . THR A 1 285 ? 20.794 9.116 -8.582 1.00 95.62 285 THR A N 1
ATOM 2190 C CA . THR A 1 285 ? 22.024 8.929 -7.801 1.00 95.62 285 THR A CA 1
ATOM 2191 C C . THR A 1 285 ? 21.834 9.290 -6.328 1.00 95.62 285 THR A C 1
ATOM 2193 O O . THR A 1 285 ? 20.881 9.968 -5.935 1.00 95.62 285 THR A O 1
ATOM 2196 N N . THR A 1 286 ? 22.771 8.862 -5.480 1.00 94.06 286 THR A N 1
ATOM 2197 C CA . THR A 1 286 ? 22.750 9.180 -4.046 1.00 94.06 286 THR A CA 1
ATOM 2198 C C . THR A 1 286 ? 22.921 10.669 -3.760 1.00 94.06 286 THR A C 1
ATOM 2200 O O . THR A 1 286 ? 22.442 11.162 -2.740 1.00 94.06 286 THR A O 1
ATOM 2203 N N . GLU A 1 287 ? 23.597 11.392 -4.648 1.00 94.56 287 GLU A N 1
ATOM 2204 C CA . GLU A 1 287 ? 23.814 12.837 -4.581 1.00 94.56 287 GLU A CA 1
ATOM 2205 C C . GLU A 1 287 ? 22.485 13.569 -4.774 1.00 94.56 287 GLU A C 1
ATOM 2207 O O . GLU A 1 287 ? 22.099 14.369 -3.922 1.00 94.56 287 GLU A O 1
ATOM 2212 N N . VAL A 1 288 ? 21.737 13.190 -5.814 1.00 95.88 288 VAL A N 1
ATOM 2213 C CA . VAL A 1 288 ? 20.399 13.722 -6.103 1.00 95.88 288 VAL A CA 1
ATOM 2214 C C . VAL A 1 288 ? 19.424 13.414 -4.969 1.00 95.88 288 VAL A C 1
ATOM 2216 O O . VAL A 1 288 ? 18.702 14.301 -4.525 1.00 95.88 288 VAL A O 1
ATOM 2219 N N . LEU A 1 289 ? 19.446 12.206 -4.395 1.00 96.38 289 LEU A N 1
ATOM 2220 C CA . LEU A 1 289 ? 18.595 11.882 -3.238 1.00 96.38 289 LEU A CA 1
ATOM 2221 C C . LEU A 1 289 ? 18.874 12.779 -2.023 1.00 96.38 289 LEU A C 1
ATOM 2223 O O . LEU A 1 289 ? 17.940 13.210 -1.343 1.00 96.38 289 LEU A O 1
ATOM 2227 N N . LYS A 1 290 ? 20.147 13.091 -1.748 1.00 95.25 290 LYS A N 1
ATOM 2228 C CA . LYS A 1 290 ? 20.520 14.014 -0.662 1.00 95.25 290 LYS A CA 1
ATOM 2229 C C . LYS A 1 290 ? 20.032 15.433 -0.946 1.00 95.25 290 LYS A C 1
ATOM 2231 O O . LYS A 1 290 ? 19.530 16.090 -0.036 1.00 95.25 290 LYS A O 1
ATOM 2236 N N . GLU A 1 291 ? 20.162 15.897 -2.183 1.00 96.31 291 GLU A N 1
ATOM 2237 C CA . GLU A 1 291 ? 19.710 17.226 -2.590 1.00 96.31 291 GLU A CA 1
ATOM 2238 C C . GLU A 1 291 ? 18.188 17.377 -2.484 1.00 96.31 291 GLU A C 1
ATOM 2240 O O . GLU A 1 291 ? 17.702 18.300 -1.831 1.00 96.31 291 GLU A O 1
ATOM 2245 N N . LEU A 1 292 ? 17.431 16.420 -3.023 1.00 96.81 292 LEU A N 1
ATOM 2246 C CA . LEU A 1 292 ? 15.969 16.392 -2.938 1.00 96.81 292 LEU A CA 1
ATOM 2247 C C . LEU A 1 292 ? 15.483 16.382 -1.487 1.00 96.81 292 LEU A C 1
ATOM 2249 O O . LEU A 1 292 ? 14.556 17.112 -1.128 1.00 96.81 292 LEU A O 1
ATOM 2253 N N . LYS A 1 293 ? 16.158 15.614 -0.625 1.00 95.00 293 LYS A N 1
ATOM 2254 C CA . LYS A 1 293 ? 15.881 15.596 0.813 1.00 95.00 293 LYS A CA 1
ATOM 2255 C C . LYS A 1 293 ? 16.116 16.962 1.460 1.00 95.00 293 LYS A C 1
ATOM 2257 O O . LYS A 1 293 ? 15.295 17.389 2.271 1.00 95.00 293 LYS A O 1
ATOM 2262 N N . ASN A 1 294 ? 17.194 17.662 1.099 1.00 96.00 294 ASN A N 1
ATOM 2263 C CA . ASN A 1 294 ? 17.469 19.021 1.582 1.00 96.00 294 ASN A CA 1
ATOM 2264 C C . ASN A 1 294 ? 16.427 20.036 1.083 1.00 96.00 294 ASN A C 1
ATOM 2266 O O . ASN A 1 294 ? 16.110 20.983 1.799 1.00 96.00 294 ASN A O 1
ATOM 2270 N N . ALA A 1 295 ? 15.852 19.810 -0.101 1.00 96.62 295 ALA A N 1
ATOM 2271 C CA . ALA A 1 295 ? 14.733 20.585 -0.636 1.00 96.62 295 ALA A CA 1
ATOM 2272 C C . ALA A 1 295 ? 13.369 20.224 -0.003 1.00 96.62 295 ALA A C 1
ATOM 2274 O O . ALA A 1 295 ? 12.357 20.843 -0.326 1.00 96.62 295 ALA A O 1
ATOM 2275 N N . GLY A 1 296 ? 13.320 19.239 0.903 1.00 97.00 296 GLY A N 1
ATOM 2276 C CA . GLY A 1 296 ? 12.092 18.787 1.563 1.00 97.00 296 GLY A CA 1
ATOM 2277 C C . GLY A 1 296 ? 11.203 17.880 0.705 1.00 97.00 296 GLY A C 1
ATOM 2278 O O . GLY A 1 296 ? 10.077 17.590 1.111 1.00 97.00 296 GLY A O 1
ATOM 2279 N N . ILE A 1 297 ? 11.696 17.414 -0.446 1.00 98.25 297 ILE A N 1
ATOM 2280 C CA . ILE A 1 297 ? 10.970 16.537 -1.371 1.00 98.25 297 ILE A CA 1
ATOM 2281 C C . ILE A 1 297 ? 11.077 15.092 -0.880 1.00 98.25 297 ILE A C 1
ATOM 2283 O O . ILE A 1 297 ? 12.168 14.614 -0.560 1.00 98.25 297 ILE A O 1
ATOM 2287 N N . LYS A 1 298 ? 9.946 14.380 -0.814 1.00 97.75 298 LYS A N 1
ATOM 2288 C CA . LYS A 1 298 ? 9.939 12.963 -0.430 1.00 97.75 298 LYS A CA 1
ATOM 2289 C C . LYS A 1 298 ? 10.425 12.075 -1.560 1.00 97.75 298 LYS A C 1
ATOM 2291 O O . LYS A 1 298 ? 10.192 12.360 -2.730 1.00 97.75 298 LYS A O 1
ATOM 2296 N N . THR A 1 299 ? 11.078 10.976 -1.204 1.00 98.25 299 THR A N 1
ATOM 2297 C CA . THR A 1 299 ? 11.649 10.039 -2.177 1.00 98.25 299 THR A CA 1
ATOM 2298 C C . THR A 1 299 ? 11.111 8.630 -1.966 1.00 98.25 299 THR A C 1
ATOM 2300 O O . THR A 1 299 ? 11.156 8.073 -0.869 1.00 98.25 299 THR A O 1
ATOM 2303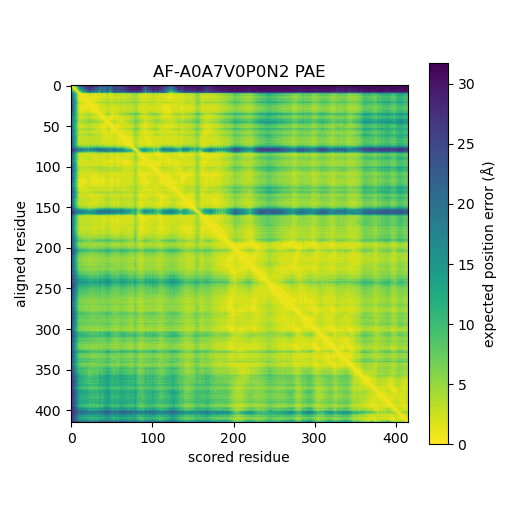 N N . ALA A 1 300 ? 10.604 8.036 -3.038 1.00 98.25 300 ALA A N 1
ATOM 2304 C CA . ALA A 1 300 ? 10.176 6.652 -3.084 1.00 98.25 300 ALA A CA 1
ATOM 2305 C C . ALA A 1 300 ? 10.839 5.928 -4.255 1.00 98.25 300 ALA A C 1
ATOM 2307 O O . ALA A 1 300 ? 11.091 6.524 -5.303 1.00 98.25 300 ALA A O 1
ATOM 2308 N N . PHE A 1 301 ? 11.080 4.632 -4.091 1.00 98.44 301 PHE A N 1
ATOM 2309 C CA . PHE A 1 301 ? 11.587 3.778 -5.159 1.00 98.44 301 PHE A CA 1
ATOM 2310 C C . PHE A 1 301 ? 10.802 2.478 -5.227 1.00 98.44 301 PHE A C 1
ATOM 2312 O O . PHE A 1 301 ? 10.567 1.868 -4.187 1.00 98.44 301 PHE A O 1
ATOM 2319 N N . TRP A 1 302 ? 10.429 2.032 -6.424 1.00 98.31 302 TRP A N 1
ATOM 2320 C CA . TRP A 1 302 ? 9.833 0.717 -6.632 1.00 98.31 302 TRP A CA 1
ATOM 2321 C C . TRP A 1 302 ? 10.795 -0.185 -7.400 1.00 98.31 302 TRP A C 1
ATOM 2323 O O . TRP A 1 302 ? 10.996 -0.039 -8.604 1.00 98.31 302 TRP A O 1
ATOM 2333 N N . PHE A 1 303 ? 11.405 -1.123 -6.678 1.00 97.62 303 PHE A N 1
ATOM 2334 C CA . PHE A 1 303 ? 12.331 -2.111 -7.214 1.00 97.62 303 PHE A CA 1
ATOM 2335 C C . PHE A 1 303 ? 11.551 -3.308 -7.780 1.00 97.62 303 PHE A C 1
ATOM 2337 O O . PHE A 1 303 ? 11.118 -4.207 -7.053 1.00 97.62 303 PHE A O 1
ATOM 2344 N N . ILE A 1 304 ? 11.356 -3.284 -9.099 1.00 95.81 304 ILE A N 1
ATOM 2345 C CA . ILE A 1 304 ? 10.600 -4.268 -9.890 1.00 95.81 304 ILE A CA 1
ATOM 2346 C C . ILE A 1 304 ? 11.575 -5.151 -10.678 1.00 95.81 304 ILE A C 1
ATOM 2348 O O . ILE A 1 304 ? 11.476 -5.314 -11.887 1.00 95.81 304 ILE A O 1
ATOM 2352 N N . GLU A 1 305 ? 12.574 -5.679 -9.985 1.00 94.06 305 GLU A N 1
ATOM 2353 C CA . GLU A 1 305 ? 13.654 -6.466 -10.582 1.00 94.06 305 GLU A CA 1
ATOM 2354 C C . GLU A 1 305 ? 13.897 -7.725 -9.762 1.00 94.06 305 GLU A C 1
ATOM 2356 O O . GLU A 1 305 ? 13.451 -7.825 -8.621 1.00 94.06 305 GLU A O 1
ATOM 2361 N N . ASP A 1 306 ? 14.647 -8.678 -10.305 1.00 91.88 306 ASP A N 1
ATOM 2362 C CA . ASP A 1 306 ? 15.120 -9.817 -9.526 1.00 91.88 306 ASP A CA 1
ATOM 2363 C C . ASP A 1 306 ? 16.232 -9.377 -8.552 1.00 91.88 306 ASP A C 1
ATOM 2365 O O . ASP A 1 306 ? 17.337 -9.004 -8.951 1.00 91.88 306 ASP A O 1
ATOM 2369 N N . GLY A 1 307 ? 15.937 -9.419 -7.249 1.00 91.38 307 GLY A N 1
ATOM 2370 C CA . GLY A 1 307 ? 16.846 -8.955 -6.197 1.00 91.38 307 GLY A CA 1
ATOM 2371 C C . GLY A 1 307 ? 18.118 -9.789 -6.013 1.00 91.38 307 GLY A C 1
ATOM 2372 O O . GLY A 1 307 ? 19.067 -9.294 -5.400 1.00 91.38 307 GLY A O 1
ATOM 2373 N N . ALA A 1 308 ? 18.157 -11.024 -6.527 1.00 90.00 308 ALA A N 1
ATOM 2374 C CA . ALA A 1 308 ? 19.348 -11.871 -6.515 1.00 90.00 308 ALA A CA 1
ATOM 2375 C C . ALA A 1 308 ? 20.252 -11.584 -7.723 1.00 90.00 308 ALA A C 1
ATOM 2377 O O . ALA A 1 308 ? 21.475 -11.587 -7.594 1.00 90.00 308 ALA A O 1
ATOM 2378 N N . THR A 1 309 ? 19.646 -11.284 -8.871 1.00 89.56 309 THR A N 1
ATOM 2379 C CA . THR A 1 309 ? 20.335 -10.998 -10.134 1.00 89.56 309 THR A CA 1
ATOM 2380 C C . THR A 1 309 ? 20.857 -9.561 -10.182 1.00 89.56 309 THR A C 1
ATOM 2382 O O . THR A 1 309 ? 21.961 -9.320 -10.666 1.00 89.56 309 THR A O 1
ATOM 2385 N N . LEU A 1 310 ? 20.099 -8.600 -9.641 1.00 91.94 310 LEU A N 1
ATOM 2386 C CA . LEU A 1 310 ? 20.433 -7.174 -9.644 1.00 91.94 310 LEU A CA 1
ATOM 2387 C C . LEU A 1 310 ? 20.599 -6.641 -8.208 1.00 91.94 310 LEU A C 1
ATOM 2389 O O . LEU A 1 310 ? 19.700 -5.991 -7.673 1.00 91.94 310 LEU A O 1
ATOM 2393 N N . PRO A 1 311 ? 21.762 -6.853 -7.557 1.00 94.38 311 PRO A N 1
ATOM 2394 C CA . PRO A 1 311 ? 21.969 -6.536 -6.140 1.00 94.38 311 PRO A CA 1
ATOM 2395 C C . PRO A 1 311 ? 22.166 -5.038 -5.837 1.00 94.38 311 PRO A C 1
ATOM 2397 O O . PRO A 1 311 ? 22.493 -4.685 -4.701 1.00 94.38 311 PRO A O 1
ATOM 2400 N N . TYR A 1 312 ? 21.982 -4.143 -6.818 1.00 93.50 312 TYR A N 1
ATOM 2401 C CA . TYR A 1 312 ? 22.219 -2.700 -6.658 1.00 93.50 312 TYR A CA 1
ATOM 2402 C C . TYR A 1 312 ? 21.309 -2.058 -5.600 1.00 93.50 312 TYR A C 1
ATOM 2404 O O . TYR A 1 312 ? 21.664 -1.027 -5.027 1.00 93.50 312 TYR A O 1
ATOM 2412 N N . TRP A 1 313 ? 20.170 -2.688 -5.287 1.00 95.31 313 TRP A N 1
ATOM 2413 C CA . TRP A 1 313 ? 19.260 -2.259 -4.222 1.00 95.31 313 TRP A CA 1
ATOM 2414 C C . TRP A 1 313 ? 19.978 -2.068 -2.879 1.00 95.31 313 TRP A C 1
ATOM 2416 O O . TRP A 1 313 ? 19.631 -1.151 -2.139 1.00 95.31 313 TRP A O 1
ATOM 2426 N N . LYS A 1 314 ? 21.027 -2.855 -2.589 1.00 95.62 314 LYS A N 1
ATOM 2427 C CA . LYS A 1 314 ? 21.821 -2.740 -1.352 1.00 95.62 314 LYS A CA 1
ATOM 2428 C C . LYS A 1 314 ? 22.477 -1.368 -1.204 1.00 95.62 314 LYS A C 1
ATOM 2430 O O . LYS A 1 314 ? 22.600 -0.868 -0.093 1.00 95.62 314 LYS A O 1
ATOM 2435 N N . ALA A 1 315 ? 22.898 -0.775 -2.321 1.00 93.50 315 ALA A N 1
ATOM 2436 C CA . ALA A 1 315 ? 23.582 0.511 -2.337 1.00 93.50 315 ALA A CA 1
ATOM 2437 C C . ALA A 1 315 ? 22.607 1.695 -2.304 1.00 93.50 315 ALA A C 1
ATOM 2439 O O . ALA A 1 315 ? 22.940 2.738 -1.751 1.00 93.50 315 ALA A O 1
ATOM 2440 N N . VAL A 1 316 ? 21.409 1.551 -2.882 1.00 93.69 316 VAL A N 1
ATOM 2441 C CA . VAL A 1 316 ? 20.477 2.679 -3.057 1.00 93.69 316 VAL A CA 1
ATOM 2442 C C . VAL A 1 316 ? 19.365 2.732 -2.010 1.00 93.69 316 VAL A C 1
ATOM 2444 O O . VAL A 1 316 ? 18.961 3.823 -1.616 1.00 93.69 316 VAL A O 1
ATOM 2447 N N . ALA A 1 317 ? 18.884 1.588 -1.511 1.00 96.50 317 ALA A N 1
ATOM 2448 C CA . ALA A 1 317 ? 17.742 1.524 -0.594 1.00 96.50 317 ALA A CA 1
ATOM 2449 C C . ALA A 1 317 ? 17.880 2.360 0.697 1.00 96.50 317 ALA A C 1
ATOM 2451 O O . ALA A 1 317 ? 16.868 2.919 1.126 1.00 96.50 317 ALA A O 1
ATOM 2452 N N . PRO A 1 318 ? 19.075 2.516 1.309 1.00 96.44 318 PRO A N 1
ATOM 2453 C CA . PRO A 1 318 ? 19.236 3.327 2.523 1.00 96.44 318 PRO A CA 1
ATOM 2454 C C . PRO A 1 318 ? 19.022 4.834 2.321 1.00 96.44 318 PRO A C 1
ATOM 2456 O O . PRO A 1 318 ? 18.864 5.570 3.294 1.00 96.44 318 PRO A O 1
ATOM 2459 N N . TYR A 1 319 ? 19.043 5.310 1.073 1.00 95.94 319 TYR A N 1
ATOM 2460 C CA . TYR A 1 319 ? 18.957 6.736 0.750 1.00 95.94 319 TYR A CA 1
ATOM 2461 C C . TYR A 1 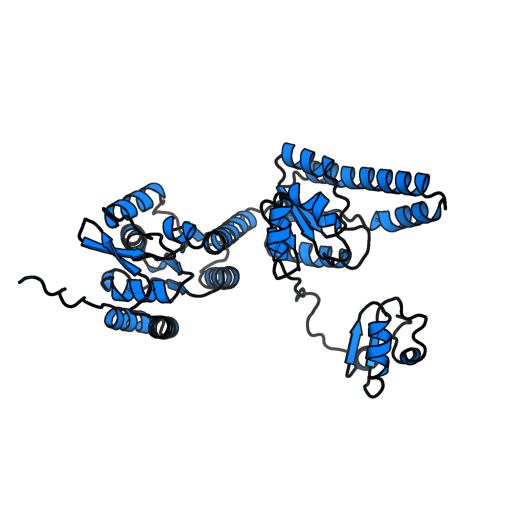319 ? 17.533 7.214 0.440 1.00 95.94 319 TYR A C 1
ATOM 2463 O O . TYR A 1 319 ? 17.302 8.422 0.431 1.00 95.94 319 TYR A O 1
ATOM 2471 N N . TYR A 1 320 ? 16.589 6.298 0.215 1.00 97.38 320 TYR A N 1
ATOM 2472 C CA . TYR A 1 320 ? 15.184 6.623 -0.044 1.00 97.38 320 TYR A CA 1
ATOM 2473 C C . TYR A 1 320 ? 14.374 6.740 1.252 1.00 97.38 320 TYR A C 1
ATOM 2475 O O . TYR A 1 320 ? 14.599 5.993 2.206 1.00 97.38 320 TYR A O 1
ATOM 2483 N N . ASP A 1 321 ? 13.374 7.630 1.276 1.00 96.69 321 ASP A N 1
ATOM 2484 C CA . ASP A 1 321 ? 12.428 7.691 2.397 1.00 96.69 321 ASP A CA 1
ATOM 2485 C C . ASP A 1 321 ? 11.537 6.445 2.444 1.00 96.69 321 ASP A C 1
ATOM 2487 O O . ASP A 1 321 ? 11.191 5.998 3.536 1.00 96.69 321 ASP A O 1
ATOM 2491 N N . GLN A 1 322 ? 11.130 5.915 1.286 1.00 96.69 322 GLN A N 1
ATOM 2492 C CA . GLN A 1 322 ? 10.282 4.726 1.149 1.00 96.69 322 GLN A CA 1
ATOM 2493 C C . GLN A 1 322 ? 10.827 3.814 0.039 1.00 96.69 322 GLN A C 1
ATOM 2495 O O . GLN A 1 322 ? 11.171 4.289 -1.043 1.00 96.69 322 GLN A O 1
ATOM 2500 N N . PHE A 1 323 ? 10.873 2.503 0.274 1.00 98.06 323 PHE A N 1
ATOM 2501 C CA . PHE A 1 323 ? 11.378 1.543 -0.710 1.00 98.06 323 PHE A CA 1
ATOM 2502 C C . PHE A 1 323 ? 10.399 0.382 -0.881 1.00 98.06 323 PHE A C 1
ATOM 2504 O O . PHE A 1 323 ? 10.078 -0.319 0.074 1.00 98.06 323 PHE A O 1
ATOM 2511 N N . PHE A 1 324 ? 9.918 0.177 -2.099 1.00 98.00 324 PHE A N 1
ATOM 2512 C CA . PHE A 1 324 ? 8.922 -0.828 -2.442 1.00 98.00 324 PHE A CA 1
ATOM 2513 C C . PHE A 1 324 ? 9.561 -1.967 -3.230 1.00 98.00 324 PHE A C 1
ATOM 2515 O O . PHE A 1 324 ? 10.399 -1.725 -4.099 1.00 98.00 324 PHE A O 1
ATOM 2522 N N . VAL A 1 325 ? 9.138 -3.201 -2.961 1.00 97.62 325 VAL A N 1
ATOM 2523 C CA . VAL A 1 325 ? 9.665 -4.406 -3.614 1.00 97.62 325 VAL A CA 1
ATOM 2524 C C . VAL A 1 325 ? 8.585 -5.403 -3.991 1.00 97.62 325 VAL A C 1
ATOM 2526 O O . VAL A 1 325 ? 7.561 -5.508 -3.317 1.00 97.62 325 VAL A O 1
ATOM 2529 N N . ILE A 1 326 ? 8.859 -6.201 -5.023 1.00 96.62 326 ILE A N 1
ATOM 2530 C CA . ILE A 1 326 ? 8.022 -7.346 -5.413 1.00 96.62 326 ILE A CA 1
ATOM 2531 C C . ILE A 1 326 ? 8.479 -8.670 -4.771 1.0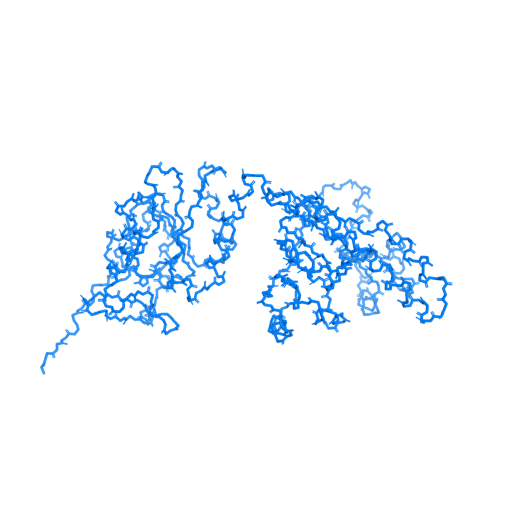0 96.62 326 ILE A C 1
ATOM 2533 O O . ILE A 1 326 ? 7.818 -9.696 -4.940 1.00 96.62 326 ILE A O 1
ATOM 2537 N N . GLN A 1 327 ? 9.602 -8.678 -4.040 1.00 95.31 327 GLN A N 1
ATOM 2538 C CA . GLN A 1 327 ? 10.126 -9.872 -3.371 1.00 95.31 327 GLN A CA 1
ATOM 2539 C C . GLN A 1 327 ? 9.362 -10.174 -2.074 1.00 95.31 327 GLN A C 1
ATOM 2541 O O . GLN A 1 327 ? 9.067 -9.278 -1.285 1.00 95.31 327 GLN A O 1
ATOM 2546 N N . LYS A 1 328 ? 9.081 -11.460 -1.839 1.00 92.75 328 LYS A N 1
ATOM 2547 C CA . LYS A 1 328 ? 8.478 -11.983 -0.601 1.00 92.75 328 LYS A CA 1
ATOM 2548 C C . LYS A 1 328 ? 9.543 -12.608 0.314 1.00 92.75 328 LYS A C 1
ATOM 2550 O O . LYS A 1 328 ? 10.719 -12.671 -0.036 1.00 92.75 328 LYS A O 1
ATOM 2555 N N . GLY A 1 329 ? 9.112 -13.108 1.472 1.00 92.56 329 GLY A N 1
ATOM 2556 C CA . GLY A 1 329 ? 9.984 -13.772 2.443 1.00 92.56 329 GLY A CA 1
ATOM 2557 C C . GLY A 1 329 ? 10.874 -12.774 3.179 1.00 92.56 329 GLY A C 1
ATOM 2558 O O . GLY A 1 329 ? 10.440 -11.667 3.497 1.00 92.56 329 GLY A O 1
ATOM 2559 N N . ASP A 1 330 ? 12.129 -13.149 3.414 1.00 94.75 330 ASP A N 1
ATOM 2560 C CA . ASP A 1 330 ? 13.056 -12.382 4.257 1.00 94.75 330 ASP A CA 1
ATOM 2561 C C . ASP A 1 330 ? 13.617 -11.114 3.590 1.00 94.75 330 ASP A C 1
ATOM 2563 O O . ASP A 1 330 ? 14.418 -10.400 4.189 1.00 94.75 330 ASP A O 1
ATOM 2567 N N . PHE A 1 331 ? 13.202 -10.788 2.361 1.00 96.19 331 PHE A N 1
ATOM 2568 C CA . PHE A 1 331 ? 13.758 -9.657 1.611 1.00 96.19 331 PHE A CA 1
ATOM 2569 C C . PHE A 1 331 ? 13.540 -8.303 2.309 1.00 96.19 331 PHE A C 1
ATOM 2571 O O . PHE A 1 331 ? 14.428 -7.453 2.312 1.00 96.19 331 PHE A O 1
ATOM 2578 N N . LEU A 1 332 ? 12.391 -8.107 2.971 1.00 95.69 332 LEU A N 1
ATOM 2579 C CA . LEU A 1 332 ? 12.144 -6.893 3.762 1.00 95.69 332 LEU A CA 1
ATOM 2580 C C . LEU A 1 332 ? 13.087 -6.790 4.969 1.00 95.69 332 LEU A C 1
ATOM 2582 O O . LEU A 1 332 ? 13.492 -5.686 5.332 1.00 95.69 332 LEU A O 1
ATOM 2586 N N . SER A 1 333 ? 13.458 -7.919 5.577 1.00 95.88 333 SER A N 1
ATOM 2587 C CA . SER A 1 333 ? 14.450 -7.960 6.657 1.00 95.88 333 SER A CA 1
ATOM 2588 C C . SER A 1 333 ? 15.838 -7.607 6.127 1.00 95.88 333 SER A C 1
ATOM 2590 O O . SER A 1 333 ? 16.501 -6.750 6.703 1.00 95.88 333 SER A O 1
ATOM 2592 N N . GLN A 1 334 ? 16.226 -8.155 4.972 1.00 96.94 334 GLN A N 1
ATOM 2593 C CA . GLN A 1 334 ? 17.496 -7.824 4.315 1.00 96.94 334 GLN A CA 1
ATOM 2594 C C . GLN A 1 334 ? 17.596 -6.332 3.958 1.00 96.94 334 GLN A C 1
ATOM 2596 O O . GLN A 1 334 ? 18.650 -5.722 4.121 1.00 96.94 334 GLN A O 1
ATOM 2601 N N . LEU A 1 335 ? 16.496 -5.710 3.518 1.00 97.19 335 LEU A N 1
ATOM 2602 C CA . LEU A 1 335 ? 16.446 -4.262 3.292 1.00 97.19 335 LEU A CA 1
ATOM 2603 C C . LEU A 1 335 ? 16.695 -3.473 4.583 1.00 97.19 335 LEU A C 1
ATOM 2605 O O . LEU A 1 335 ? 17.458 -2.506 4.573 1.00 97.19 335 LEU A O 1
ATOM 2609 N N . LYS A 1 336 ? 16.092 -3.888 5.703 1.00 96.62 336 LYS A N 1
ATOM 2610 C CA . LYS A 1 336 ? 16.338 -3.253 7.008 1.00 96.62 336 LYS A CA 1
ATOM 2611 C C . LYS A 1 336 ? 17.792 -3.414 7.452 1.00 96.62 336 LYS A C 1
ATOM 2613 O O . LYS A 1 336 ? 18.372 -2.454 7.949 1.00 96.62 336 LYS A O 1
ATOM 2618 N N . GLU A 1 337 ? 18.392 -4.584 7.233 1.00 97.12 337 GLU A N 1
ATOM 2619 C CA . GLU A 1 337 ? 19.793 -4.870 7.579 1.00 97.12 337 GLU A CA 1
ATOM 2620 C C . GLU A 1 337 ? 20.788 -3.970 6.837 1.00 97.12 337 GLU A C 1
ATOM 2622 O O . GLU A 1 337 ? 21.777 -3.542 7.428 1.00 97.12 337 GLU A O 1
ATOM 2627 N N . VAL A 1 338 ? 20.514 -3.623 5.574 1.00 96.69 338 VAL A N 1
ATOM 2628 C CA . VAL A 1 338 ? 21.357 -2.678 4.818 1.00 96.69 338 VAL A CA 1
ATOM 2629 C C . VAL A 1 338 ? 21.079 -1.208 5.156 1.00 96.69 338 VAL A C 1
ATOM 2631 O O . VAL A 1 338 ? 21.765 -0.330 4.644 1.00 96.69 338 VAL A O 1
ATOM 2634 N N . GLY A 1 339 ? 20.107 -0.921 6.028 1.00 96.75 339 GLY A N 1
ATOM 2635 C CA . GLY A 1 339 ? 19.781 0.430 6.490 1.00 96.75 339 GLY A CA 1
ATOM 2636 C C . GLY A 1 339 ? 18.580 1.084 5.801 1.00 96.75 339 GLY A C 1
ATOM 2637 O O . GLY A 1 339 ? 18.375 2.286 5.962 1.00 96.75 339 GLY A O 1
ATOM 2638 N N . CYS A 1 340 ? 17.764 0.335 5.051 1.00 96.81 340 CYS A N 1
ATOM 2639 C CA . CYS A 1 340 ? 16.498 0.854 4.537 1.00 96.81 340 CYS A CA 1
ATOM 2640 C C . CYS A 1 340 ? 15.495 1.028 5.686 1.00 96.81 340 CYS A C 1
ATOM 2642 O O . CYS A 1 340 ? 15.076 0.055 6.316 1.00 96.81 340 CYS A O 1
ATOM 2644 N N . LEU A 1 341 ? 15.102 2.274 5.957 1.00 91.94 341 LEU A N 1
ATOM 2645 C CA . LEU A 1 341 ? 14.249 2.600 7.103 1.00 91.94 341 LEU A CA 1
ATOM 2646 C C . LEU A 1 341 ? 12.807 2.120 6.917 1.00 91.94 341 LEU A C 1
ATOM 2648 O O . LEU A 1 341 ? 12.212 1.591 7.854 1.00 91.94 341 LEU A O 1
ATOM 2652 N N . ASN A 1 342 ? 12.256 2.289 5.711 1.00 94.06 342 ASN A N 1
ATOM 2653 C CA . ASN A 1 342 ? 10.853 1.999 5.420 1.00 94.06 342 ASN A CA 1
ATOM 2654 C C . ASN A 1 342 ? 10.713 1.117 4.161 1.00 94.06 342 ASN A C 1
ATOM 2656 O O . ASN A 1 342 ? 10.369 1.630 3.090 1.00 94.06 342 ASN A O 1
ATOM 2660 N N . PRO A 1 343 ? 11.010 -0.194 4.259 1.00 95.94 343 PRO A N 1
ATOM 2661 C CA . PRO A 1 343 ? 10.785 -1.134 3.171 1.00 95.94 343 PRO A CA 1
ATOM 2662 C C . PRO A 1 343 ? 9.364 -1.710 3.208 1.00 95.94 343 PRO A C 1
ATOM 2664 O O . PRO A 1 343 ? 8.881 -2.124 4.265 1.00 95.94 343 PRO A O 1
ATOM 2667 N N . TYR A 1 344 ? 8.724 -1.812 2.043 1.00 93.69 344 TYR A N 1
ATOM 2668 C CA . TYR A 1 344 ? 7.375 -2.358 1.889 1.00 93.69 344 TYR A CA 1
ATOM 2669 C C . TYR A 1 344 ? 7.293 -3.344 0.735 1.00 93.69 344 TYR A C 1
ATOM 2671 O O . TYR A 1 344 ? 7.905 -3.168 -0.318 1.00 93.69 344 TYR A O 1
ATOM 2679 N N . TYR A 1 345 ? 6.456 -4.357 0.916 1.00 93.81 345 TYR A N 1
ATOM 2680 C CA . TYR A 1 345 ? 6.040 -5.218 -0.176 1.00 93.81 345 TYR A CA 1
ATOM 2681 C C . TYR A 1 345 ? 4.934 -4.533 -0.988 1.00 93.81 345 TYR A C 1
ATOM 2683 O O . TYR A 1 345 ? 3.907 -4.148 -0.428 1.00 93.81 345 TYR A O 1
ATOM 2691 N N . LEU A 1 346 ? 5.136 -4.405 -2.299 1.00 94.00 346 LEU A N 1
ATOM 2692 C CA . LEU A 1 346 ? 4.150 -3.906 -3.253 1.00 94.00 346 LEU A CA 1
ATOM 2693 C C . LEU A 1 346 ? 4.184 -4.795 -4.507 1.00 94.00 346 LEU A C 1
ATOM 2695 O O . LEU A 1 346 ? 5.131 -4.687 -5.294 1.00 94.00 346 LEU A O 1
ATOM 2699 N N . PRO A 1 347 ? 3.198 -5.694 -4.696 1.00 93.44 347 PRO A N 1
ATOM 2700 C CA . PRO A 1 347 ? 3.145 -6.554 -5.871 1.00 93.44 347 PRO A CA 1
ATOM 2701 C C . PRO A 1 347 ? 2.825 -5.758 -7.137 1.00 93.44 347 PRO A C 1
ATOM 2703 O O . PRO A 1 347 ? 2.197 -4.701 -7.090 1.00 93.44 347 PRO A O 1
ATOM 2706 N N . LEU A 1 348 ? 3.195 -6.323 -8.285 1.00 93.44 348 LEU A N 1
ATOM 2707 C CA . LEU A 1 348 ? 2.638 -5.898 -9.564 1.00 93.44 348 LEU A CA 1
ATOM 2708 C C . LEU A 1 348 ? 1.150 -6.261 -9.650 1.00 93.44 348 LEU A C 1
ATOM 2710 O O . LEU A 1 348 ? 0.710 -7.275 -9.106 1.00 93.44 348 LEU A O 1
ATOM 2714 N N . ALA A 1 349 ? 0.401 -5.447 -10.387 1.00 91.62 349 ALA A N 1
ATOM 2715 C CA . ALA A 1 349 ? -0.996 -5.681 -10.718 1.00 91.62 349 ALA A CA 1
ATOM 2716 C C . ALA A 1 349 ? -1.253 -5.306 -12.182 1.00 91.62 349 ALA A C 1
ATOM 2718 O O . ALA A 1 349 ? -0.546 -4.473 -12.752 1.00 91.62 349 ALA A O 1
ATOM 2719 N N . ALA A 1 350 ? -2.269 -5.923 -12.781 1.00 92.00 350 ALA A N 1
ATOM 2720 C CA . ALA A 1 350 ? -2.713 -5.581 -14.123 1.00 92.00 350 ALA A CA 1
ATOM 2721 C C . ALA A 1 350 ? -3.571 -4.308 -14.082 1.00 92.00 350 ALA A C 1
ATOM 2723 O O . ALA A 1 350 ? -4.509 -4.217 -13.292 1.00 92.00 350 ALA A O 1
ATOM 2724 N N . ASP A 1 351 ? -3.266 -3.336 -14.942 1.00 92.12 351 ASP A N 1
ATOM 2725 C CA . ASP A 1 351 ? -4.127 -2.170 -15.154 1.00 92.12 351 ASP A CA 1
ATOM 2726 C C . ASP A 1 351 ? -5.404 -2.598 -15.897 1.00 92.12 351 ASP A C 1
ATOM 2728 O O . ASP A 1 351 ? -5.309 -2.976 -17.068 1.00 92.12 351 ASP A O 1
ATOM 2732 N N . PRO A 1 352 ? -6.593 -2.521 -15.273 1.00 91.06 352 PRO A N 1
ATOM 2733 C CA . PRO A 1 352 ? -7.838 -2.986 -15.880 1.00 91.06 352 PRO A CA 1
ATOM 2734 C C . PRO A 1 352 ? -8.287 -2.133 -17.074 1.00 91.06 352 PRO A C 1
ATOM 2736 O O . PRO A 1 352 ? -9.144 -2.563 -17.839 1.00 91.06 352 PRO A O 1
ATOM 2739 N N . ASN A 1 353 ? -7.723 -0.939 -17.284 1.00 90.06 353 ASN A N 1
ATOM 2740 C CA . ASN A 1 353 ? -8.011 -0.161 -18.492 1.00 90.06 353 ASN A CA 1
ATOM 2741 C C . ASN A 1 353 ? -7.300 -0.729 -19.729 1.00 90.06 353 ASN A C 1
ATOM 2743 O O . ASN A 1 353 ? -7.754 -0.511 -20.854 1.00 90.06 353 ASN A O 1
ATOM 2747 N N . VAL A 1 354 ? -6.198 -1.454 -19.515 1.00 90.94 354 VAL A N 1
ATOM 2748 C CA . VAL A 1 354 ? -5.369 -2.063 -20.564 1.00 90.94 354 VAL A CA 1
ATOM 2749 C C . VAL A 1 354 ? -5.634 -3.561 -20.658 1.00 90.94 354 VAL A C 1
ATOM 2751 O O . VAL A 1 354 ? -5.955 -4.072 -21.726 1.00 90.94 354 VAL A O 1
ATOM 2754 N N . HIS A 1 355 ? -5.544 -4.264 -19.533 1.00 92.25 355 HIS A N 1
ATOM 2755 C CA . HIS A 1 355 ? -5.760 -5.701 -19.429 1.00 92.25 355 HIS A CA 1
ATOM 2756 C C . HIS A 1 355 ? -7.226 -5.978 -19.108 1.00 92.25 355 HIS A C 1
ATOM 2758 O O . HIS A 1 355 ? -7.609 -6.185 -17.957 1.00 92.25 355 HIS A O 1
ATOM 2764 N N . ARG A 1 356 ? -8.052 -5.965 -20.151 1.00 93.94 356 ARG A N 1
ATOM 2765 C CA . ARG A 1 356 ? -9.487 -6.237 -20.067 1.00 93.94 356 ARG A CA 1
ATOM 2766 C C . ARG A 1 356 ? -9.942 -7.120 -21.220 1.00 93.94 356 ARG A C 1
ATOM 2768 O O . ARG A 1 356 ? -9.286 -7.125 -22.262 1.00 93.94 356 ARG A O 1
ATOM 2775 N N . PRO A 1 357 ? -11.078 -7.818 -21.071 1.00 93.88 357 PRO A N 1
ATOM 2776 C CA . PRO A 1 357 ? -11.725 -8.467 -22.198 1.00 93.88 357 PRO A CA 1
ATOM 2777 C C . PRO A 1 357 ? -11.971 -7.471 -23.339 1.00 93.88 357 PRO A C 1
ATOM 2779 O O . PRO A 1 357 ? -12.377 -6.323 -23.114 1.00 93.88 357 PRO A O 1
ATOM 2782 N N . VAL A 1 358 ? -11.715 -7.928 -24.559 1.00 93.62 358 VAL A N 1
ATOM 2783 C CA . VAL A 1 358 ? -11.986 -7.211 -25.804 1.00 93.62 358 VAL A CA 1
ATOM 2784 C C . VAL A 1 358 ? -12.715 -8.149 -26.757 1.00 93.62 358 VAL A C 1
ATOM 2786 O O . VAL A 1 358 ? -12.463 -9.355 -26.759 1.00 93.62 358 VAL A O 1
ATOM 2789 N N . GLU A 1 359 ? -13.624 -7.595 -27.550 1.00 94.94 359 GLU A N 1
ATOM 2790 C CA . GLU A 1 359 ? -14.252 -8.327 -28.647 1.00 94.94 359 GLU A CA 1
ATOM 2791 C C . GLU A 1 359 ? -13.301 -8.328 -29.840 1.00 94.94 359 GLU A C 1
ATOM 2793 O O . GLU A 1 359 ? -12.823 -7.270 -30.246 1.00 94.94 359 GLU A O 1
ATOM 2798 N N . LEU A 1 360 ? -13.020 -9.517 -30.371 1.00 95.94 360 LEU A N 1
ATOM 2799 C CA . LEU A 1 360 ? -12.139 -9.701 -31.522 1.00 95.94 360 LEU A CA 1
ATOM 2800 C C . LEU A 1 360 ? -12.966 -9.881 -32.793 1.00 95.94 360 LEU A C 1
ATOM 2802 O O . LEU A 1 360 ? -13.941 -10.642 -32.802 1.00 95.94 360 LEU A O 1
ATOM 2806 N N . THR A 1 361 ? -12.528 -9.243 -33.874 1.00 97.62 361 THR A N 1
ATOM 2807 C CA . THR A 1 361 ? -12.968 -9.556 -35.241 1.00 97.62 361 THR A CA 1
ATOM 2808 C C . THR A 1 361 ? -12.590 -10.991 -35.633 1.00 97.62 361 THR A C 1
ATOM 2810 O O . THR A 1 361 ? -11.859 -11.681 -34.916 1.00 97.62 361 THR A O 1
ATOM 2813 N N . ALA A 1 362 ? -13.112 -11.482 -36.761 1.00 97.06 362 ALA A N 1
ATOM 2814 C CA . ALA A 1 362 ? -12.781 -12.825 -37.237 1.00 97.06 362 ALA A CA 1
ATOM 2815 C C . ALA A 1 362 ? -11.282 -12.941 -37.558 1.00 97.06 362 ALA A C 1
ATOM 2817 O O . ALA A 1 362 ? -10.638 -13.905 -37.149 1.00 97.06 362 ALA A O 1
ATOM 2818 N N . GLU A 1 363 ? -10.730 -11.914 -38.200 1.00 97.12 363 GLU A N 1
ATOM 2819 C CA . GLU A 1 363 ? -9.320 -11.801 -38.561 1.00 97.12 363 GLU A CA 1
ATOM 2820 C C . GLU A 1 363 ? -8.428 -11.728 -37.312 1.00 97.12 363 GLU A C 1
ATOM 2822 O O . GLU A 1 363 ? -7.452 -12.465 -37.198 1.00 97.12 363 GLU A O 1
ATOM 2827 N N . GLU A 1 364 ? -8.792 -10.912 -36.318 1.00 96.31 364 GLU A N 1
ATOM 2828 C CA . GLU A 1 364 ? -8.054 -10.837 -35.048 1.00 96.31 364 GLU A CA 1
ATOM 2829 C C . GLU A 1 364 ? -8.151 -12.131 -34.238 1.00 96.31 364 GLU A C 1
ATOM 2831 O O . GLU A 1 364 ? -7.222 -12.488 -33.517 1.00 96.31 364 GLU A O 1
ATOM 2836 N N . ARG A 1 365 ? -9.270 -12.855 -34.327 1.00 95.69 365 ARG A N 1
ATOM 2837 C CA . ARG A 1 365 ? -9.414 -14.157 -33.671 1.00 95.69 365 ARG A CA 1
ATOM 2838 C C . ARG A 1 365 ? -8.510 -15.202 -34.312 1.00 95.69 365 ARG A C 1
ATOM 2840 O O . ARG A 1 365 ? -7.950 -16.021 -33.588 1.00 95.69 365 ARG A O 1
ATOM 2847 N N . GLU A 1 366 ? -8.348 -15.165 -35.629 1.00 94.19 366 GLU A N 1
ATOM 2848 C CA . GLU A 1 366 ? -7.388 -16.010 -36.337 1.00 94.19 366 GLU A CA 1
ATOM 2849 C C . GLU A 1 366 ? -5.941 -15.624 -35.990 1.00 94.19 366 GLU A C 1
ATOM 2851 O O . GLU A 1 366 ? -5.132 -16.500 -35.676 1.00 94.19 366 GLU A O 1
ATOM 2856 N N . GLU A 1 367 ? -5.620 -14.326 -35.948 1.00 94.25 367 GLU A N 1
ATOM 2857 C CA . GLU A 1 367 ? -4.266 -13.837 -35.660 1.00 94.25 367 GLU A CA 1
ATOM 2858 C C . GLU A 1 367 ? -3.863 -13.991 -34.184 1.00 94.25 367 GLU A C 1
ATOM 2860 O O . GLU A 1 367 ? -2.770 -14.477 -33.892 1.00 94.25 367 GLU A O 1
ATOM 2865 N N . PHE A 1 368 ? -4.721 -13.636 -33.229 1.00 94.38 368 PHE A N 1
ATOM 2866 C CA . PHE A 1 368 ? -4.377 -13.592 -31.801 1.00 94.38 368 PHE A CA 1
ATOM 2867 C C . PHE A 1 368 ? -4.924 -14.769 -30.992 1.00 94.38 368 PHE A C 1
ATOM 2869 O O . PHE A 1 368 ? -4.384 -15.075 -29.930 1.00 94.38 368 PHE A O 1
ATOM 2876 N N . GLY A 1 369 ? -5.973 -15.443 -31.469 1.00 94.25 369 GLY A N 1
ATOM 2877 C CA . GLY A 1 369 ? -6.573 -16.577 -30.769 1.00 94.25 369 GLY A CA 1
ATOM 2878 C C . GLY A 1 369 ? -5.657 -17.800 -30.763 1.00 94.25 369 GLY A C 1
ATOM 2879 O O . GLY A 1 369 ? -5.066 -18.148 -31.787 1.00 94.25 369 GLY A O 1
ATOM 2880 N N . SER A 1 370 ? -5.540 -18.452 -29.611 1.00 95.81 370 SER A N 1
ATOM 2881 C CA . SER A 1 370 ? -4.769 -19.682 -29.426 1.00 95.81 370 SER A CA 1
ATOM 2882 C C . SER A 1 370 ? -5.261 -20.442 -28.188 1.00 95.81 370 SER A C 1
ATOM 2884 O O . SER A 1 370 ? -5.939 -19.859 -27.338 1.00 95.81 370 SER A O 1
ATOM 2886 N N . ASP A 1 371 ? -4.934 -21.733 -28.085 1.00 96.19 371 ASP A N 1
ATOM 2887 C CA . ASP A 1 371 ? -5.202 -22.517 -26.868 1.00 96.19 371 ASP A CA 1
ATOM 2888 C C . ASP A 1 371 ? -4.239 -22.095 -25.752 1.00 96.19 371 ASP A C 1
ATOM 2890 O O . ASP A 1 371 ? -4.616 -21.986 -24.585 1.00 96.19 371 ASP A O 1
ATOM 2894 N N . LEU A 1 372 ? -2.984 -21.828 -26.134 1.00 96.25 372 LEU A N 1
ATOM 2895 C CA . LEU A 1 372 ? -1.912 -21.369 -25.259 1.00 96.25 372 LEU A CA 1
ATOM 2896 C C . LEU A 1 372 ? -1.195 -20.169 -25.887 1.00 96.25 372 LEU A C 1
ATOM 2898 O O . LEU A 1 372 ? -0.943 -20.132 -27.094 1.00 96.25 372 LEU A O 1
ATOM 2902 N N . SER A 1 373 ? -0.847 -19.179 -25.065 1.00 95.69 373 SER A N 1
ATOM 2903 C CA . SER A 1 373 ? -0.085 -18.003 -25.496 1.00 95.69 373 SER A CA 1
ATOM 2904 C C . SER A 1 373 ? 1.005 -17.659 -24.488 1.00 95.69 373 SER A C 1
ATOM 2906 O O . SER A 1 373 ? 0.780 -17.707 -23.276 1.00 95.69 373 SER A O 1
ATOM 2908 N N . HIS A 1 374 ? 2.185 -17.299 -24.988 1.00 95.50 374 HIS A N 1
ATOM 2909 C CA . HIS A 1 374 ? 3.290 -16.791 -24.183 1.00 95.50 374 HIS A CA 1
ATOM 2910 C C . HIS A 1 374 ? 3.797 -15.469 -24.747 1.00 95.50 374 HIS A C 1
ATOM 2912 O O . HIS A 1 374 ? 4.040 -15.364 -25.944 1.00 95.50 374 HIS A O 1
ATOM 2918 N N . VAL A 1 375 ? 4.014 -14.485 -23.873 1.00 93.94 375 VAL A N 1
ATOM 2919 C CA . VAL A 1 375 ? 4.662 -13.216 -24.219 1.00 93.94 375 VAL A CA 1
ATOM 2920 C C . VAL A 1 375 ? 5.893 -13.044 -23.333 1.00 93.94 375 VAL A C 1
ATOM 2922 O O . VAL A 1 375 ? 5.764 -12.930 -22.111 1.00 93.94 375 VAL A O 1
ATOM 2925 N N . GLY A 1 376 ? 7.087 -13.034 -23.923 1.00 91.81 376 GLY A N 1
ATOM 2926 C CA . GLY A 1 376 ? 8.335 -12.852 -23.188 1.00 91.81 376 GLY A CA 1
ATOM 2927 C C . GLY A 1 376 ? 9.587 -13.255 -23.963 1.00 91.81 376 GLY A C 1
ATOM 2928 O O . GLY A 1 376 ? 9.522 -13.730 -25.090 1.00 91.81 376 GLY A O 1
ATOM 2929 N N . ALA A 1 377 ? 10.740 -13.064 -23.319 1.00 91.38 377 ALA A N 1
ATOM 2930 C CA . ALA A 1 377 ? 12.036 -13.420 -23.886 1.00 91.38 377 ALA A CA 1
ATOM 2931 C C . ALA A 1 377 ? 12.246 -14.942 -23.967 1.00 91.38 377 ALA A C 1
ATOM 2933 O O . ALA A 1 377 ? 11.950 -15.663 -23.001 1.00 91.38 377 ALA A O 1
ATOM 2934 N N . GLY A 1 378 ? 12.813 -15.421 -25.072 1.00 92.81 378 GLY A N 1
ATOM 2935 C CA . GLY A 1 378 ? 13.123 -16.829 -25.317 1.00 92.81 378 GLY A CA 1
ATOM 2936 C C . GLY A 1 378 ? 14.350 -17.348 -24.570 1.00 92.81 378 GLY A C 1
ATOM 2937 O O . GLY A 1 378 ? 15.313 -17.785 -25.186 1.00 92.81 378 GLY A O 1
ATOM 2938 N N . TYR A 1 379 ? 14.344 -17.360 -23.236 1.00 91.19 379 TYR A N 1
ATOM 2939 C CA . TYR A 1 379 ? 15.429 -17.978 -22.460 1.00 91.19 379 TYR A CA 1
ATOM 2940 C C . TYR A 1 379 ? 15.524 -19.491 -22.684 1.00 91.19 379 TYR A C 1
ATOM 2942 O O . TYR A 1 379 ? 14.527 -20.146 -22.979 1.00 91.19 379 TYR A O 1
ATOM 2950 N N . HIS A 1 380 ? 16.717 -20.064 -22.497 1.00 91.38 380 HIS A N 1
ATOM 2951 C CA . HIS A 1 380 ? 16.991 -21.483 -22.760 1.00 91.38 380 HIS A CA 1
ATOM 2952 C C . HIS A 1 380 ? 15.958 -22.430 -22.122 1.00 91.38 380 HIS A C 1
ATOM 2954 O O . HIS A 1 380 ? 15.353 -23.238 -22.821 1.00 91.38 380 HIS A O 1
ATOM 2960 N N . ASN A 1 381 ? 15.657 -22.245 -20.835 1.00 92.56 381 ASN A N 1
ATOM 2961 C CA . ASN A 1 381 ? 14.646 -23.031 -20.124 1.00 92.56 381 ASN A CA 1
ATOM 2962 C C . ASN A 1 381 ? 13.229 -22.885 -20.712 1.00 92.56 381 ASN A C 1
ATOM 2964 O O . ASN A 1 381 ? 12.458 -23.839 -20.701 1.00 92.56 381 ASN A O 1
ATOM 2968 N N . ARG A 1 382 ? 12.871 -21.702 -21.230 1.00 94.31 382 ARG A N 1
ATOM 2969 C CA . ARG A 1 382 ? 11.582 -21.472 -21.900 1.00 94.31 382 ARG A CA 1
ATOM 2970 C C . ARG A 1 382 ? 11.538 -22.170 -23.253 1.00 94.31 382 ARG A C 1
ATOM 2972 O O . ARG A 1 382 ? 10.533 -22.799 -23.559 1.00 94.31 382 ARG A O 1
ATOM 2979 N N . ARG A 1 383 ? 12.621 -22.109 -24.036 1.00 93.88 383 ARG A N 1
ATOM 2980 C CA . ARG A 1 383 ? 12.722 -22.808 -25.329 1.00 93.88 383 ARG A CA 1
ATOM 2981 C C . ARG A 1 383 ? 12.518 -24.316 -25.159 1.00 93.88 383 ARG A C 1
ATOM 2983 O O . ARG A 1 383 ? 11.745 -24.905 -25.905 1.00 93.88 383 ARG A O 1
ATOM 2990 N N . GLU A 1 384 ? 13.158 -24.916 -24.156 1.00 93.19 384 GLU A N 1
ATOM 2991 C CA . GLU A 1 384 ? 12.982 -26.340 -23.842 1.00 93.19 384 GLU A CA 1
ATOM 2992 C C . GLU A 1 384 ? 11.559 -26.660 -23.373 1.00 93.19 384 GLU A C 1
ATOM 2994 O O . GLU A 1 384 ? 10.949 -27.608 -23.861 1.00 93.19 384 GLU A O 1
ATOM 2999 N N . PHE A 1 385 ? 11.008 -25.848 -22.468 1.00 95.00 385 PHE A N 1
ATOM 3000 C CA . PHE A 1 385 ? 9.660 -26.050 -21.942 1.00 95.00 385 PHE A CA 1
ATOM 3001 C C . PHE A 1 385 ? 8.589 -25.992 -23.041 1.00 95.00 385 PHE A C 1
ATOM 3003 O O . PHE A 1 385 ? 7.768 -26.900 -23.152 1.00 95.00 385 PHE A O 1
ATOM 3010 N N . PHE A 1 386 ? 8.606 -24.952 -23.880 1.00 95.56 386 PHE A N 1
ATOM 3011 C CA . PHE A 1 386 ? 7.584 -24.767 -24.913 1.00 95.56 386 PHE A CA 1
ATOM 3012 C C . PHE A 1 386 ? 7.716 -25.749 -26.079 1.00 95.56 386 PHE A C 1
ATOM 3014 O O . PHE A 1 386 ? 6.715 -26.032 -26.733 1.00 95.56 386 PHE A O 1
ATOM 3021 N N . ALA A 1 387 ? 8.902 -26.320 -26.327 1.00 94.31 387 ALA A N 1
ATOM 3022 C CA . ALA A 1 387 ? 9.067 -27.354 -27.352 1.00 94.31 387 ALA A CA 1
ATOM 3023 C C . ALA A 1 387 ? 8.231 -28.612 -27.053 1.00 94.31 387 ALA A C 1
ATOM 3025 O O . ALA A 1 387 ? 7.861 -29.338 -27.973 1.00 94.31 387 ALA A O 1
ATOM 3026 N N . GLY A 1 388 ? 7.898 -28.850 -25.780 1.00 95.12 388 GLY A N 1
ATOM 3027 C CA . GLY A 1 388 ? 7.013 -29.932 -25.353 1.00 95.12 388 GLY A CA 1
ATOM 3028 C C . GLY A 1 388 ? 5.513 -29.642 -25.477 1.00 95.12 388 GLY A C 1
ATOM 3029 O O . GLY A 1 388 ? 4.734 -30.504 -25.094 1.00 95.12 388 GLY A O 1
ATOM 3030 N N . LEU A 1 389 ? 5.109 -28.460 -25.965 1.00 95.94 389 LEU A N 1
ATOM 3031 C CA . LEU A 1 389 ? 3.706 -28.009 -26.041 1.00 95.94 389 LEU A CA 1
ATOM 3032 C C . LEU A 1 389 ? 3.235 -27.747 -27.484 1.00 95.94 389 LEU A C 1
ATOM 3034 O O . LEU A 1 389 ? 2.273 -27.014 -27.711 1.00 95.94 389 LEU A O 1
ATOM 3038 N N . LEU A 1 390 ? 3.937 -28.312 -28.470 1.00 95.25 390 LEU A N 1
ATOM 3039 C CA . LEU A 1 390 ? 3.640 -28.144 -29.899 1.00 95.25 390 LEU A CA 1
ATOM 3040 C C . LEU A 1 390 ? 2.386 -28.906 -30.366 1.00 95.25 390 LEU A C 1
ATOM 3042 O O . LEU A 1 390 ? 1.974 -28.774 -31.514 1.00 95.25 390 LEU A O 1
ATOM 3046 N N . ASP A 1 391 ? 1.789 -29.713 -29.494 1.00 95.56 391 ASP A N 1
ATOM 3047 C CA . ASP A 1 391 ? 0.501 -30.375 -29.694 1.00 95.56 391 ASP A CA 1
ATOM 3048 C C . ASP A 1 391 ? -0.705 -29.445 -29.460 1.00 95.56 391 ASP A C 1
ATOM 3050 O O . ASP A 1 391 ? -1.822 -29.786 -29.848 1.00 95.56 391 ASP A O 1
ATOM 3054 N N . PHE A 1 392 ? -0.487 -28.259 -28.885 1.00 96.50 392 PHE A N 1
ATOM 3055 C CA . PHE A 1 392 ? -1.495 -27.207 -28.745 1.00 96.50 392 PHE A CA 1
ATOM 3056 C C . PHE A 1 392 ? -1.444 -26.218 -29.914 1.00 96.50 392 PHE A C 1
ATOM 3058 O O . PHE A 1 392 ? -0.392 -26.005 -30.519 1.00 96.50 392 PHE A O 1
ATOM 3065 N N . ASN A 1 393 ? -2.550 -25.506 -30.167 1.00 95.75 393 ASN A N 1
ATOM 3066 C CA . ASN A 1 393 ? -2.478 -24.250 -30.912 1.00 95.75 393 ASN A CA 1
ATOM 3067 C C . ASN A 1 393 ? -1.750 -23.211 -30.040 1.00 95.75 393 ASN A C 1
ATOM 3069 O O . ASN A 1 393 ? -2.374 -22.513 -29.237 1.00 95.75 393 ASN A O 1
ATOM 3073 N N . LEU A 1 394 ? -0.420 -23.179 -30.145 1.00 96.75 394 LEU A N 1
ATOM 3074 C CA . LEU A 1 394 ? 0.481 -22.343 -29.357 1.00 96.75 394 LEU A CA 1
ATOM 3075 C C . LEU A 1 394 ? 0.921 -21.114 -30.159 1.00 96.75 394 LEU A C 1
ATOM 3077 O O . LEU A 1 394 ? 1.330 -21.225 -31.313 1.00 96.75 394 LEU A O 1
ATOM 3081 N N . LYS A 1 395 ? 0.904 -19.945 -29.512 1.00 97.56 395 LYS A N 1
ATOM 3082 C CA . LYS A 1 395 ? 1.479 -18.702 -30.046 1.00 97.56 395 LYS A CA 1
ATOM 3083 C C . LYS A 1 395 ? 2.484 -18.095 -29.074 1.00 97.56 395 LYS A C 1
ATOM 3085 O O . LYS A 1 395 ? 2.184 -17.903 -27.896 1.00 97.56 395 LYS A O 1
ATOM 3090 N N . ILE A 1 396 ? 3.678 -17.791 -29.571 1.00 96.88 396 ILE A N 1
ATOM 3091 C CA . ILE A 1 396 ? 4.774 -17.189 -28.807 1.00 96.88 396 ILE A CA 1
ATOM 3092 C C . ILE A 1 396 ? 5.063 -15.795 -29.361 1.00 96.88 396 ILE A C 1
ATOM 3094 O O . ILE A 1 396 ? 5.207 -15.635 -30.570 1.00 96.88 396 ILE A O 1
ATOM 3098 N N . TRP A 1 397 ? 5.171 -14.819 -28.464 1.00 96.06 397 TRP A N 1
ATOM 3099 C CA . TRP A 1 397 ? 5.460 -13.414 -28.748 1.00 96.06 397 TRP A CA 1
ATOM 3100 C C . TRP A 1 397 ? 6.614 -12.921 -27.855 1.00 96.06 397 TRP A C 1
ATOM 3102 O O . TRP A 1 397 ? 6.796 -13.419 -26.740 1.00 96.06 397 TRP A O 1
ATOM 3112 N N . GLY A 1 398 ? 7.340 -11.888 -28.271 1.00 93.25 398 GLY A N 1
ATOM 3113 C CA . GLY A 1 398 ? 8.459 -11.274 -27.553 1.00 93.25 398 GLY A CA 1
ATOM 3114 C C . GLY A 1 398 ? 9.829 -11.556 -28.177 1.00 93.25 398 GLY A C 1
ATOM 3115 O O . GLY A 1 398 ? 9.943 -12.185 -29.211 1.00 93.25 398 GLY A O 1
ATOM 3116 N N . SER A 1 399 ? 10.903 -11.086 -27.551 1.00 90.44 399 SER A N 1
ATOM 3117 C CA . SER A 1 399 ? 12.258 -11.115 -28.123 1.00 90.44 399 SER A CA 1
ATOM 3118 C C . SER A 1 399 ? 13.041 -12.408 -27.846 1.00 90.44 399 SER A C 1
ATOM 3120 O O . SER A 1 399 ? 12.611 -13.273 -27.082 1.00 90.44 399 SER A O 1
ATOM 3122 N N . ASP A 1 400 ? 14.251 -12.508 -28.402 1.00 91.44 400 ASP A N 1
ATOM 3123 C CA . ASP A 1 400 ? 15.269 -13.502 -28.029 1.00 91.44 400 ASP A CA 1
ATOM 3124 C C . ASP A 1 400 ? 14.884 -14.954 -28.360 1.00 91.44 400 ASP A C 1
ATOM 3126 O O . ASP A 1 400 ? 15.201 -15.890 -27.615 1.00 91.44 400 ASP A O 1
ATOM 3130 N N . TRP A 1 401 ? 14.190 -15.160 -29.479 1.00 92.38 401 TRP A N 1
ATOM 3131 C CA . TRP A 1 401 ? 13.792 -16.483 -29.975 1.00 92.38 401 TRP A CA 1
ATOM 3132 C C . TRP A 1 401 ? 14.602 -16.955 -31.195 1.00 92.38 401 TRP A C 1
ATOM 3134 O O . TRP A 1 401 ? 14.325 -18.041 -31.705 1.00 92.38 401 TRP A O 1
ATOM 3144 N N . GLU A 1 402 ? 15.618 -16.205 -31.641 1.00 83.69 402 GLU A N 1
ATOM 3145 C CA . GLU A 1 402 ? 16.277 -16.370 -32.951 1.00 83.69 402 GLU A CA 1
ATOM 3146 C C . GLU A 1 402 ? 16.997 -17.721 -33.175 1.00 83.69 402 GLU A C 1
ATOM 3148 O O . GLU A 1 402 ? 17.302 -18.056 -34.316 1.00 83.69 402 GLU A O 1
ATOM 3153 N N . ASP A 1 403 ? 17.164 -18.560 -32.143 1.00 81.75 403 ASP A N 1
ATOM 3154 C CA . ASP A 1 403 ? 17.741 -19.916 -32.265 1.00 81.75 403 ASP A CA 1
ATOM 3155 C C . ASP A 1 403 ? 16.793 -21.046 -31.823 1.00 81.75 403 ASP A C 1
ATOM 3157 O O . ASP A 1 403 ? 17.207 -22.187 -31.601 1.00 81.75 403 ASP A O 1
ATOM 3161 N N . ALA A 1 404 ? 15.502 -20.762 -31.656 1.00 85.50 404 ALA A N 1
ATOM 3162 C CA . ALA A 1 404 ? 14.511 -21.752 -31.248 1.00 85.50 404 ALA A CA 1
ATOM 3163 C C . ALA A 1 404 ? 13.907 -22.479 -32.465 1.00 85.50 404 ALA A C 1
ATOM 3165 O O . ALA A 1 404 ? 12.708 -22.393 -32.716 1.00 85.50 404 ALA A O 1
ATOM 3166 N N . ALA A 1 405 ? 14.727 -23.215 -33.228 1.00 85.94 405 ALA A N 1
ATOM 3167 C CA . ALA A 1 405 ? 14.317 -23.826 -34.504 1.00 85.94 405 ALA A CA 1
ATOM 3168 C C . ALA A 1 405 ? 13.029 -24.671 -34.406 1.00 85.94 405 ALA A C 1
ATOM 3170 O O . ALA A 1 405 ? 12.150 -24.560 -35.262 1.00 85.94 405 ALA A O 1
ATOM 3171 N N . ALA A 1 406 ? 12.880 -25.453 -33.331 1.00 90.00 406 ALA A N 1
ATOM 3172 C CA . ALA A 1 406 ? 11.687 -26.265 -33.074 1.00 90.00 406 ALA A CA 1
ATOM 3173 C C . ALA A 1 406 ? 10.407 -25.432 -32.856 1.00 90.00 406 ALA A C 1
ATOM 3175 O O . ALA A 1 406 ? 9.312 -25.916 -33.121 1.00 90.00 406 ALA A O 1
ATOM 3176 N N . LEU A 1 407 ? 10.541 -24.178 -32.416 1.00 94.00 407 LEU A N 1
ATOM 3177 C CA . LEU A 1 407 ? 9.444 -23.252 -32.119 1.00 94.00 407 LEU A CA 1
ATOM 3178 C C . LEU A 1 407 ? 9.180 -22.243 -33.248 1.00 94.00 407 LEU A C 1
ATOM 3180 O O . LEU A 1 407 ? 8.249 -21.451 -33.154 1.00 94.00 407 LEU A O 1
ATOM 3184 N N . SER A 1 408 ? 9.966 -22.270 -34.328 1.00 92.19 408 SER A N 1
ATOM 3185 C CA . SER A 1 408 ? 9.910 -21.283 -35.423 1.00 92.19 408 SER A CA 1
ATOM 3186 C C . SER A 1 408 ? 8.510 -21.040 -36.000 1.00 92.19 408 SER A C 1
ATOM 3188 O O . SER A 1 408 ? 8.178 -19.908 -36.331 1.00 92.19 408 SER A O 1
ATOM 3190 N N . HIS A 1 409 ? 7.673 -22.075 -36.083 1.00 92.75 409 HIS A N 1
ATOM 3191 C CA . HIS A 1 409 ? 6.323 -21.998 -36.651 1.00 92.75 409 HIS A CA 1
ATOM 3192 C C . HIS A 1 409 ? 5.255 -21.477 -35.673 1.00 92.75 409 HIS A C 1
ATOM 3194 O O . HIS A 1 409 ? 4.174 -21.095 -36.111 1.00 92.75 409 HIS A O 1
ATOM 3200 N N . VAL A 1 410 ? 5.545 -21.452 -34.367 1.00 94.88 410 VAL A N 1
ATOM 3201 C CA . VAL A 1 410 ? 4.648 -20.904 -33.331 1.00 94.88 410 VAL A CA 1
ATOM 3202 C C . VAL A 1 410 ? 5.067 -19.506 -32.871 1.00 94.88 410 VAL A C 1
ATOM 3204 O O . VAL A 1 410 ? 4.300 -18.834 -32.179 1.00 94.88 410 VAL A O 1
ATOM 3207 N N . ILE A 1 411 ? 6.249 -19.036 -33.279 1.00 95.31 411 ILE A N 1
ATOM 3208 C CA . ILE A 1 411 ? 6.719 -17.669 -33.034 1.00 95.31 411 ILE A CA 1
ATOM 3209 C C . ILE A 1 411 ? 5.992 -16.711 -33.978 1.00 95.31 411 ILE A C 1
ATOM 3211 O O . ILE A 1 411 ? 6.055 -16.828 -35.201 1.00 95.31 411 ILE A O 1
ATOM 3215 N N . GLN A 1 412 ? 5.288 -15.751 -33.395 1.00 95.25 412 GLN A N 1
ATOM 3216 C CA . GLN A 1 412 ? 4.487 -14.776 -34.117 1.00 95.25 412 GLN A CA 1
ATOM 3217 C C . GLN A 1 412 ? 5.326 -13.534 -34.410 1.00 95.25 412 GLN A C 1
ATOM 3219 O O . GLN A 1 412 ? 6.133 -13.128 -33.589 1.00 95.25 412 GLN A O 1
ATOM 3224 N N . ARG A 1 413 ? 5.154 -12.920 -35.588 1.00 92.12 413 ARG A N 1
ATOM 3225 C CA . ARG A 1 413 ? 5.808 -11.646 -35.967 1.00 92.12 413 ARG A CA 1
ATOM 3226 C C . ARG A 1 413 ? 7.345 -11.604 -35.783 1.00 92.12 413 ARG A C 1
ATOM 3228 O O . ARG A 1 413 ? 7.903 -10.524 -35.626 1.00 92.12 413 ARG A O 1
ATOM 3235 N N . ASN A 1 414 ? 8.025 -12.751 -35.908 1.00 84.56 414 ASN A N 1
ATOM 3236 C CA . ASN A 1 414 ? 9.466 -12.939 -35.640 1.00 84.56 414 ASN A CA 1
ATOM 3237 C C . ASN A 1 414 ? 9.883 -12.705 -34.178 1.00 84.56 414 ASN A C 1
ATOM 3239 O O . ASN A 1 414 ? 11.065 -12.487 -33.911 1.00 84.56 414 ASN A O 1
ATOM 3243 N N . GLY A 1 415 ? 8.922 -12.765 -33.258 1.00 78.50 415 GLY A N 1
ATOM 3244 C CA . GLY A 1 415 ? 9.087 -12.396 -31.865 1.00 78.50 415 GLY A CA 1
ATOM 3245 C C . GLY A 1 415 ? 8.116 -11.305 -31.459 1.00 78.50 415 GLY A C 1
ATOM 3246 O O . GLY A 1 415 ? 8.447 -10.114 -31.637 1.00 78.50 415 GLY A O 1
#

Solvent-accessible surface area (backbone atoms only — not comparable to full-atom values): 22948 Å² total; per-residue (Å²): 134,88,76,81,81,68,82,74,77,64,30,32,69,66,32,36,60,54,42,38,75,84,38,48,68,58,25,56,50,28,62,72,39,47,44,96,82,37,52,47,76,45,69,19,74,75,63,50,75,34,42,30,54,96,91,38,61,47,49,48,65,52,46,40,61,62,50,22,43,54,52,56,62,71,64,67,74,64,77,83,62,84,54,40,35,37,33,31,40,55,58,62,38,48,46,56,48,50,44,55,76,72,40,64,43,70,36,36,35,42,38,26,69,49,38,26,46,50,27,39,25,33,24,72,35,61,60,84,70,67,52,82,58,53,40,79,44,64,55,50,56,49,66,61,42,46,50,53,59,57,72,73,48,96,47,95,81,58,55,61,47,70,45,72,33,65,45,45,33,73,73,40,45,72,50,48,50,50,39,49,45,53,49,50,51,47,59,39,15,80,72,63,27,55,38,32,40,36,33,31,12,45,60,66,86,47,35,67,49,47,61,52,50,42,52,53,43,37,75,60,36,29,44,57,44,75,49,73,38,42,82,48,35,68,58,50,52,50,56,64,70,70,48,91,50,65,69,60,40,53,50,51,53,50,51,51,42,50,55,50,18,49,52,51,50,57,50,36,61,73,73,57,31,52,29,38,37,33,36,38,78,27,55,72,46,75,66,50,44,54,51,39,50,74,72,69,30,41,40,34,38,38,44,74,65,59,68,86,83,52,58,62,56,63,79,51,41,48,68,36,67,32,36,32,27,61,64,70,82,66,50,56,56,53,40,43,74,59,49,20,81,41,62,42,78,50,74,88,76,80,50,65,92,74,66,55,95,75,92,68,53,75,66,50,41,64,72,71,53,57,82,41,78,47,79,48,68,43,45,72,72,52,48,60,57,54,59,76,45,72,90,47,56,46,40,35,34,34,48,67,50,93,82,40,70,90,45,55,88,34,40,40,91,91,52

Radius of gyration: 28.03 Å; Cα contacts (8 Å, |Δi|>4): 638; chains: 1; bounding box: 69×54×92 Å

Foldseek 3Di:
DDDDPPDAQFQLVVQLVVCCVPPVPLSVLLVVQADPPPFDWDAAPVRAIWGADPNFTLAHSHDRLVVLLVLVVVVVDDLPDFAAEEEEACGLQSNVVNVVVRDPQLRYEYEHLGSNRVSVSSRRDHNVSRDPNHHYDYNDALVVSLVVVCVSDPDLPHQYHYRYSVRSCVNVVVRSVSNVVLSVQLVQLVVQGFFEEEFAALDDPQRVVSVLVQVVCVVSNHRYDYPHNVVCVVVLVCLCVVDPPPVSSVVVVVVVLVVQQVVVLVVCVVVVGQEYEYEANGSHDLVSLVVCVVSNHAYEYEHEDDCVVDVCCLVPQQSHPAYEYCDDDCVQVVSVVSRRPHYYYDHDDDRCVPPDDDDDDPVRCVQPPWPEEEAEADDPVNLVVCLVVPVTRYAYHYYHCVPSVSCVVRYHPND

Nearest PDB structures (foldseek):
  6o64-assembly4_H  TM=6.948E-01  e=3.220E-02  Arabidopsis thaliana
  6o64-assembly1_A  TM=6.631E-01  e=4.610E-02  Arabidopsis thaliana
  2hte-assembly1_A-2  TM=6.233E-01  e=3.852E-02  Plasmodium falciparum 3D7
  6o63-assembly1_A  TM=6.764E-01  e=8.384E-02  Arabidopsis thaliana
  6o63-assembly2_D  TM=6.618E-01  e=1.824E-01  Arabidopsis thaliana

Sequence (415 aa):
MNGKLSMTANHLEANLKRIALWDKALADLLEAAYSPDYPEIRASKDGSRIPVVARKSLHSTYDPIGEARKWVESLNLKTDQQGQYVLGGVGFAYHLQELLKAISAHRIVVVEKDAALLAAALAHRPPETFPEGLRFIVGEDPVSAYQKLCDLRSSDTEEGVFLPHPASSHVYPDYYSTIGGMLRARKIASRGGFKILLVSPLYGGSLPVVGYVQRALTALGHRCEVLDNSVFYPGMKHLLELTSNRNHLAQLEAGMTTLLAESVTARALEIRADLILGIAQSPITTEVLKELKNAGIKTAFWFIEDGATLPYWKAVAPYYDQFFVIQKGDFLSQLKEVGCLNPYYLPLAADPNVHRPVELTAEEREEFGSDLSHVGAGYHNRREFFAGLLDFNLKIWGSDWEDAAALSHVIQRNG

pLDDT: mean 92.64, std 10.01, range [29.06, 98.81]

Secondary structure (DSSP, 8-state):
-----------HHHHHHHHTTT-HHHHHHHHHH-BTTBSEEEE-TTS-EEEEETTEESS-SS-HHHHHHHHHHHTT--TT--SEEEEE--TTSHHHHHHHTTS-GGGEEEEES-HHHHHHHHHHS-GGGS-TT-EEEES--HHHHHHHHHHT-S-TT--EEEEE-HHHHHHSHHHHHHHHHHHHHHHHHTTT--EEEEEPPSSSTTHHHHHHHHHHHHHTT-EEEEE--GGGHHHHHHHHHS-S-HHHHHHHHHHHHHHHHHHHHHHHHHHT-SEEEEETT----HHHHHHHHHTT-EEEEEE-S-TTT-TTHHHHGGGSSEEEES--TTHHHHHHHTT-SSEEE------TTTSS--PPPHHHHHHH--SEEEES---HHHHHHHHTTTTS-EEEESS--TT-GGGTTTBSTT-